Protein 2AYE (pdb70)

Radius of gyration: 30.85 Å; Cα contacts (8 Å, |Δi|>4): 1051; chains: 6; bounding box: 94×59×39 Å

Foldseek 3Di:
DWWKKKKKWAAQVVVVVVVVVCVVPVVVLFDDKDHWDADDDDDGPDPIIMMMTTHPDVVSVVVCVVPDDDPPRMDMDIDTHHPVVD/DQKWKKKKKKFALVLVVVVVVVCVVPPVVLFPDKDRWDADDPVPGDDDTIMMMTTHPDPVSVVVCVVPDDRDPGMDMDIDIDGNVVD/DFKWKKKKKWFAQVLVVVVVVVCVVPPVQLFPDKDHWDAPDDPVGPDDTIMMMTTHPDPVSPVVCVVPDDDDPRMDMDIDIDTPVVD/DQWWKKKKKWFAQVLVVVVVVVCVVPPPVLFPDKARWAADPDPPHVDDTTMMMTTHPDVVSVVVCVVPDDRDPRMDMDIDIDGPVVD/DQWWKKKKKWFAQVLVVVVVVVCVVPPPVLFPDKDHWADPPDDDDDDDTIIMMTTHPDPVSPVVCVVPDDRPPRMDMDIDIDGPVVD/DKWKKKKKWAAQVLVVVVVVVCVVPVVVLFDDKDRKDADDDDPGDDGTIIMMTTHPDPVSVVVCVVPDDDDPRMDMDIDIDDPVVD

Secondary structure (DSSP, 8-state):
-EEEEEEEEE-HHHHHHHHHHHHHH-GGG-S-BBPPB-B-TTT-S--SEEEEEE-SSHHHHHHHHHHPPPPTT-EEEEEEEEGGG-/--EEEEEEEEE-HHHHHHHHHHHHHH-GGG-S-BBPPB-B-TTT-S-SSEEEEEE-SSHHHHHHHHHHSPPPTT-EEEEEEEEGGG-/--EEEEEEEEE-HHHHHHHHHHHHHH-GGG-S-BB--B-B-SSS-S---EEEEEE-SSHHHHHHHHHHPPPPTT-EEEEEEEEGGG-/--EEEEEEEEE-HHHHHHHHHHHHHH-GGG-S-BBPPB-B-SSS-S---EEEEEE-SSHHHHHHHHHH----TT-EEEEEEEEGGG-/--EEEEEEEEE-HHHHHHHHHHHHHH-GGG-S-BBPPB-B-SSSS--SSEEEEEE-SSHHHHHHHHHHPPPPTTEEEEEEEEEGGG-/-EEEEEEEEE-HHHHHHHHHHHHHH-GGG-S-BB--B-B-STT-SS-S-EEEEE-SSHHHHHHHHHHPPPPTTEEEEEEEEEGGG-

Structure (mmCIF, N/CA/C/O backbone):
data_2AYE
#
_entry.id   2AYE
#
_cell.length_a   97.766
_cell.length_b   106.886
_cell.length_c   74.945
_cell.angle_alpha   90.00
_cell.angle_beta   121.68
_cell.angle_gamma   90.00
#
_symmetry.space_group_name_H-M   'C 1 2 1'
#
loop_
_entity.id
_entity.type
_entity.pdbx_description
1 polymer 'Regulatory protein E2'
2 non-polymer 'SULFATE ION'
3 non-polymer GLYCEROL
4 water water
#
loop_
_atom_site.group_PDB
_atom_site.id
_atom_site.type_symbol
_atom_site.label_atom_id
_atom_site.label_alt_id
_atom_site.label_comp_id
_atom_site.label_asym_id
_atom_site.label_entity_id
_atom_site.label_seq_id
_atom_site.pdbx_PDB_ins_code
_atom_site.Cartn_x
_atom_site.Cartn_y
_atom_site.Cartn_z
_atom_site.occupancy
_atom_site.B_iso_or_equiv
_atom_site.auth_seq_id
_atom_site.auth_comp_id
_atom_site.auth_asym_id
_atom_site.auth_atom_id
_atom_site.pdbx_PDB_model_num
ATOM 1 N N . SER A 1 2 ? -15.752 45.258 11.536 0.50 24.64 282 SER A N 1
ATOM 2 C CA . SER A 1 2 ? -15.062 44.010 11.086 0.50 24.03 282 SER A CA 1
ATOM 3 C C . SER A 1 2 ? -15.062 42.982 12.236 0.50 23.37 282 SER A C 1
ATOM 4 O O . SER A 1 2 ? -14.013 42.373 12.622 0.50 21.27 282 SER A O 1
ATOM 7 N N . ALA A 1 3 ? -16.268 42.824 12.787 1.00 22.47 283 ALA A N 1
ATOM 8 C CA . ALA A 1 3 ? -16.555 41.687 13.628 1.00 22.00 283 ALA A CA 1
ATOM 9 C C . ALA A 1 3 ? -17.504 40.773 12.832 1.00 21.34 283 ALA A C 1
ATOM 10 O O . ALA A 1 3 ? -18.361 41.233 12.078 1.00 21.61 283 ALA A O 1
ATOM 12 N N . THR A 1 4 ? -17.298 39.474 12.909 1.00 20.34 284 THR A N 1
ATOM 13 C CA . THR A 1 4 ? -18.193 38.524 12.250 1.00 19.03 284 THR A CA 1
ATOM 14 C C . THR A 1 4 ? -19.281 38.052 13.279 1.00 18.42 284 THR A C 1
ATOM 15 O O . THR A 1 4 ? -18.928 37.658 14.386 1.00 18.17 284 THR A O 1
ATOM 19 N N . PRO A 1 5 ? -20.573 38.070 12.900 1.00 16.95 285 PRO A N 1
ATOM 20 C CA . PRO A 1 5 ? -21.639 37.474 13.734 1.00 17.17 285 PRO A CA 1
ATOM 21 C C . PRO A 1 5 ? -21.525 35.990 13.863 1.00 16.31 285 PRO A C 1
ATOM 22 O O . PRO A 1 5 ? -21.330 35.301 12.868 1.00 16.14 285 PRO A O 1
ATOM 26 N N . ILE A 1 6 ? -21.679 35.482 15.092 1.00 16.46 286 ILE A N 1
ATOM 27 C CA . ILE A 1 6 ? -21.577 34.059 15.317 1.00 15.15 286 ILE A CA 1
ATOM 28 C C . ILE A 1 6 ? -22.694 33.609 16.229 1.00 15.58 286 ILE A C 1
ATOM 29 O O . ILE A 1 6 ? -23.288 34.421 16.935 1.00 13.62 286 ILE A O 1
ATOM 34 N N . VAL A 1 7 ? -23.011 32.315 16.139 1.00 14.67 287 VAL A N 1
ATOM 35 C CA . VAL A 1 7 ? -23.814 31.621 17.113 1.00 13.98 287 VAL A CA 1
ATOM 36 C C . VAL A 1 7 ? -22.970 30.378 17.558 1.00 15.44 287 VAL A C 1
ATOM 37 O O . VAL A 1 7 ? -22.366 29.618 16.719 1.00 14.44 287 VAL A O 1
ATOM 41 N N . GLN A 1 8 ? -22.889 30.234 18.876 1.00 14.65 288 GLN A N 1
ATOM 42 C CA . GLN A 1 8 ? -22.391 29.030 19.517 1.00 16.72 288 GLN A CA 1
ATOM 43 C C . GLN A 1 8 ? -23.485 28.142 19.958 1.00 15.69 288 GLN A C 1
ATOM 44 O O . GLN A 1 8 ? -24.348 28.587 20.693 1.00 16.15 288 GLN A O 1
ATOM 50 N N . PHE A 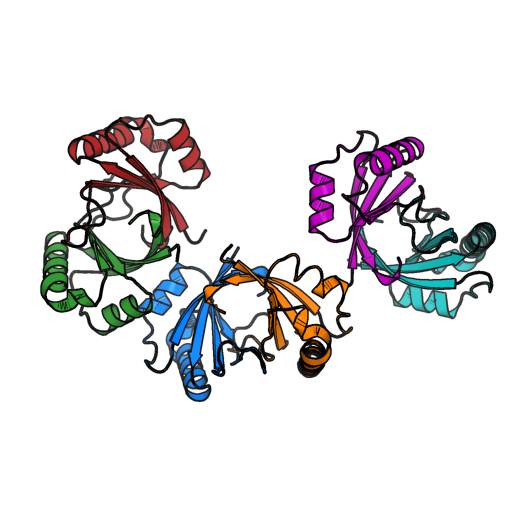1 9 ? -23.385 26.864 19.623 1.00 14.87 289 PHE A N 1
ATOM 51 C CA . PHE A 1 9 ? -24.355 25.883 20.041 1.00 15.14 289 PHE A CA 1
ATOM 52 C C . PHE A 1 9 ? -23.698 24.929 21.014 1.00 16.39 289 PHE A C 1
ATOM 53 O O . PHE A 1 9 ? -22.549 24.500 20.782 1.00 16.87 289 PHE A O 1
ATOM 61 N N . GLN A 1 10 ? -24.381 24.639 22.122 1.00 16.65 290 GLN A N 1
ATOM 62 C CA . GLN A 1 10 ? -23.813 23.735 23.149 1.00 19.68 290 GLN A CA 1
ATOM 63 C C . GLN A 1 10 ? -24.729 22.593 23.536 1.00 19.76 290 GLN A C 1
ATOM 64 O O . GLN A 1 10 ? -25.956 22.759 23.585 1.00 20.95 290 GLN A O 1
ATOM 70 N N . GLY A 1 11 ? -24.134 21.431 23.787 1.00 20.23 291 GLY A N 1
ATOM 71 C CA . GLY A 1 11 ? -24.926 20.256 24.127 1.00 20.31 291 GLY A CA 1
ATOM 72 C C . GLY A 1 11 ? -24.119 19.001 24.078 1.00 21.07 291 GLY A C 1
ATOM 73 O O . GLY A 1 11 ? -22.907 19.041 23.970 1.00 23.01 291 GLY A O 1
ATOM 74 N N . GLU A 1 12 ? -24.795 17.875 24.238 1.00 21.72 292 GLU A N 1
ATOM 75 C CA . GLU A 1 12 ? -24.211 16.565 24.140 1.00 21.92 292 GLU A CA 1
ATOM 76 C C . GLU A 1 12 ? -23.733 16.413 22.678 1.00 20.86 292 GLU A C 1
ATOM 77 O O . GLU A 1 12 ? -24.481 16.759 21.753 1.00 21.97 292 GLU A O 1
ATOM 83 N N . SER A 1 13 ? -22.500 15.952 22.471 1.00 19.74 293 SER A N 1
ATOM 84 C CA . SER A 1 13 ? -21.852 16.001 21.150 1.00 19.87 293 SER A CA 1
ATOM 85 C C . SER A 1 13 ? -22.603 15.358 19.986 1.00 19.82 293 SER A C 1
ATOM 86 O O . SER A 1 13 ? -22.640 15.931 18.879 1.00 20.49 293 SER A O 1
ATOM 89 N N . ASN A 1 14 ? -23.198 14.188 20.235 1.00 19.31 294 ASN A N 1
ATOM 90 C CA . ASN A 1 14 ? -23.984 13.452 19.227 1.00 19.15 294 ASN A CA 1
ATOM 91 C C . ASN A 1 14 ? -25.177 14.241 18.773 1.00 19.06 294 ASN A C 1
ATOM 92 O O . ASN A 1 14 ? -25.384 14.350 17.595 1.00 18.59 294 ASN A O 1
ATOM 97 N N . CYS A 1 15 ? -25.981 14.753 19.709 1.00 19.76 295 CYS A N 1
ATOM 98 C CA . CYS A 1 15 ? -27.052 15.703 19.356 1.00 21.68 295 CYS A CA 1
ATOM 99 C C . CYS A 1 15 ? -26.540 16.934 18.651 1.00 21.11 295 CYS A C 1
ATOM 100 O O . CYS A 1 15 ? -27.159 17.353 17.716 1.00 20.99 295 CYS A O 1
ATOM 103 N N . LEU A 1 16 ? -25.392 17.483 19.087 1.00 21.03 296 LEU A N 1
ATOM 104 C CA . LEU A 1 16 ? -24.789 18.588 18.394 1.00 20.21 296 LEU A CA 1
ATOM 105 C C . LEU A 1 16 ? -24.320 18.263 16.980 1.00 19.11 296 LEU A C 1
ATOM 106 O O . LEU A 1 16 ? -24.555 19.036 16.040 1.00 19.27 296 LEU A O 1
ATOM 111 N N . LYS A 1 17 ? -23.643 17.132 16.809 1.00 18.14 297 LYS A N 1
ATOM 112 C CA . LYS A 1 17 ? -23.296 16.694 15.441 1.00 17.17 297 LYS A CA 1
ATOM 113 C C . LYS A 1 17 ? -24.511 16.355 14.602 1.00 15.84 297 LYS A C 1
ATOM 114 O O . LYS A 1 17 ? -24.484 16.515 13.395 1.00 16.23 297 LYS A O 1
ATOM 120 N N . CYS A 1 18 ? -25.572 15.847 15.216 1.00 15.70 298 CYS A N 1
ATOM 121 C CA . CYS A 1 18 ? -26.823 15.604 14.459 1.00 15.64 298 CYS A CA 1
ATOM 122 C C . CYS A 1 18 ? -27.444 16.922 13.974 1.00 15.97 298 CYS A C 1
ATOM 123 O O . CYS A 1 18 ? -27.908 17.015 12.849 1.00 15.63 298 CYS A O 1
ATOM 126 N N . PHE A 1 19 ? -27.469 17.939 14.867 1.00 16.66 299 PHE A N 1
ATOM 127 C CA . PHE A 1 19 ? -27.902 19.279 14.548 1.00 17.63 299 PHE A CA 1
ATOM 128 C C . PHE A 1 19 ? -27.008 19.912 13.446 1.00 18.98 299 PHE A C 1
ATOM 129 O O . PHE A 1 19 ? -27.543 20.486 12.491 1.00 19.61 299 PHE A O 1
ATOM 137 N N . ARG A 1 20 ? -25.675 19.808 13.558 1.00 20.81 300 ARG A N 1
ATOM 138 C CA . ARG A 1 20 ? -24.747 20.222 12.462 1.00 23.14 300 ARG A CA 1
ATOM 139 C C . ARG A 1 20 ? -25.116 19.587 11.110 1.00 23.92 300 ARG A C 1
ATOM 140 O O . ARG A 1 20 ? -25.224 20.274 10.059 1.00 24.48 300 ARG A O 1
ATOM 148 N N . TYR A 1 21 ? -25.315 18.266 11.132 1.00 23.59 301 TYR A N 1
ATOM 149 C CA . TYR A 1 21 ? -25.733 17.550 9.962 1.00 22.87 301 TYR A CA 1
ATOM 150 C C . TYR A 1 21 ? -26.995 18.154 9.308 1.00 22.33 301 TYR A C 1
ATOM 151 O O . TYR A 1 21 ? -27.040 18.311 8.104 1.00 22.22 301 TYR A O 1
ATOM 160 N N . ARG A 1 22 ? -28.035 18.389 10.099 1.00 21.95 302 ARG A N 1
ATOM 161 C CA . ARG A 1 22 ? -29.317 18.976 9.670 1.00 21.69 302 ARG A CA 1
ATOM 162 C C . ARG A 1 22 ? -29.169 20.357 9.019 1.00 21.80 302 ARG A C 1
ATOM 163 O O . ARG A 1 22 ? -29.875 20.699 8.095 1.00 22.84 302 ARG A O 1
ATOM 171 N N . LEU A 1 23 ? -28.303 21.178 9.580 1.00 22.08 303 LEU A N 1
ATOM 172 C CA . LEU A 1 23 ? -27.982 22.491 9.058 1.00 21.88 303 LEU A CA 1
ATOM 173 C C . LEU A 1 23 ? -27.321 22.421 7.681 1.00 22.93 303 LEU A C 1
ATOM 174 O O . LEU A 1 23 ? -27.673 23.183 6.773 1.00 23.13 303 LEU A O 1
ATOM 179 N N . ASN A 1 24 ? -26.388 21.480 7.525 1.00 23.46 304 ASN A N 1
ATOM 180 C CA . ASN A 1 24 ? -25.709 21.245 6.262 1.00 24.24 304 ASN A CA 1
ATOM 181 C C . ASN A 1 24 ? -26.608 20.640 5.195 1.00 24.83 304 ASN A C 1
ATOM 182 O O . ASN A 1 24 ? -26.317 20.753 3.985 1.00 25.90 304 ASN A O 1
ATOM 187 N N . ASP A 1 25 A -27.704 20.022 5.630 1.00 23.58 304 ASP A N 1
ATOM 188 C CA . ASP A 1 25 A -28.599 19.332 4.704 1.00 23.54 304 ASP A CA 1
ATOM 189 C C . ASP A 1 25 A -29.784 20.228 4.342 1.00 23.41 304 ASP A C 1
ATOM 190 O O . ASP A 1 25 A -30.313 20.156 3.257 1.00 23.46 304 ASP A O 1
ATOM 195 N N . LYS A 1 26 ? -30.255 21.053 5.262 1.00 23.26 305 LYS A N 1
ATOM 196 C CA . LYS A 1 26 ? -31.456 21.793 4.929 1.00 24.52 305 LYS A CA 1
ATOM 197 C C . LYS A 1 26 ? -31.270 23.318 4.905 1.00 23.48 305 LYS A C 1
ATOM 198 O O . LYS A 1 26 ? -32.024 24.011 4.254 1.00 23.63 305 LYS A O 1
ATOM 204 N N . HIS A 1 27 ? -30.276 23.827 5.641 1.00 22.43 306 HIS A N 1
ATOM 205 C CA . HIS A 1 27 ? -30.233 25.272 5.992 1.00 21.31 306 HIS A CA 1
ATOM 206 C C . HIS A 1 27 ? -28.879 25.843 5.617 1.00 19.51 306 HIS A C 1
ATOM 207 O O . HIS A 1 27 ? -28.406 26.765 6.254 1.00 20.12 306 HIS A O 1
ATOM 214 N N . ARG A 1 28 ? -28.240 25.250 4.623 1.00 18.22 307 ARG A N 1
ATOM 215 C CA . ARG A 1 28 ? -26.873 25.598 4.290 1.00 17.90 307 ARG A CA 1
ATOM 216 C C . ARG A 1 28 ? -26.633 27.013 3.762 1.00 17.33 307 ARG A C 1
ATOM 217 O O . ARG A 1 28 ? -25.536 27.601 3.988 1.00 16.69 307 ARG A O 1
ATOM 225 N N . HIS A 1 29 ? -27.632 27.503 3.009 1.00 15.19 308 HIS A N 1
ATOM 226 C CA . HIS A 1 29 ? -27.676 28.865 2.540 1.00 13.50 308 HIS A CA 1
ATOM 227 C C . HIS A 1 29 ? -27.825 29.877 3.672 1.00 13.08 308 HIS A C 1
ATOM 228 O O . HIS A 1 29 ? -27.577 31.033 3.450 1.00 13.19 308 HIS A O 1
ATOM 235 N N . LEU A 1 30 ? -28.183 29.430 4.886 1.00 13.03 309 LEU A N 1
ATOM 236 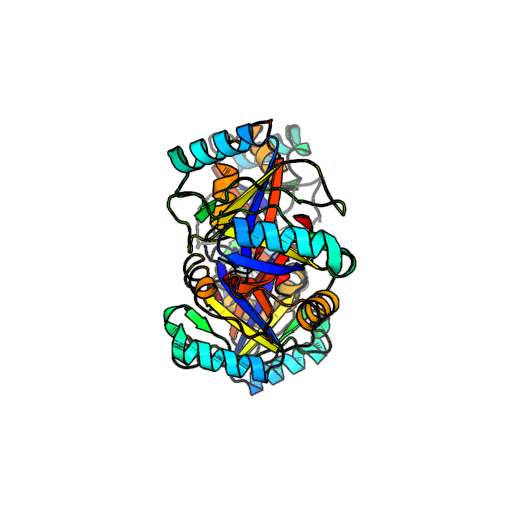C CA . LEU A 1 30 ? -28.494 30.310 6.027 1.00 13.92 309 LEU A CA 1
ATOM 237 C C . LEU A 1 30 ? -27.286 30.552 7.021 1.00 13.27 309 LEU A C 1
ATOM 238 O O . LEU A 1 30 ? -27.411 31.268 8.002 1.00 12.67 309 LEU A O 1
ATOM 243 N N . PHE A 1 31 ? -26.127 29.997 6.721 1.00 13.19 310 PHE A N 1
ATOM 244 C CA . PHE A 1 31 ? -24.903 30.301 7.498 1.00 15.29 310 PHE A CA 1
ATOM 245 C C . PHE A 1 31 ? -23.678 30.319 6.536 1.00 16.22 310 PHE A C 1
ATOM 246 O O . PHE A 1 31 ? -23.775 29.945 5.335 1.00 13.93 310 PHE A O 1
ATOM 254 N N . ASP A 1 32 ? -22.543 30.783 7.065 1.00 16.81 311 ASP A N 1
ATOM 255 C CA . ASP A 1 32 ? -21.290 30.718 6.321 1.00 17.17 311 ASP A CA 1
ATOM 256 C C . ASP A 1 32 ? -20.484 29.454 6.805 1.00 17.79 311 ASP A C 1
ATOM 257 O O . ASP A 1 32 ? -20.624 28.383 6.210 1.00 18.91 311 ASP A O 1
ATOM 262 N N . LEU A 1 33 ? -19.703 29.532 7.888 1.00 16.86 312 LEU A N 1
ATOM 263 C CA . LEU A 1 33 ? -18.837 28.381 8.304 1.00 15.67 312 LEU A CA 1
ATOM 264 C C . LEU A 1 33 ? -19.452 27.693 9.506 1.00 15.34 312 LEU A C 1
ATOM 265 O O . LEU A 1 33 ? -20.187 28.319 10.237 1.00 15.16 312 LEU A O 1
ATOM 270 N N . ILE A 1 34 ? -19.153 26.400 9.708 1.00 14.58 313 ILE A N 1
ATOM 271 C CA . ILE A 1 34 ? -19.567 25.705 10.864 1.00 13.37 313 ILE A CA 1
ATOM 272 C C . ILE A 1 34 ? -18.376 24.819 11.311 1.00 15.40 313 ILE A C 1
ATOM 273 O O . ILE A 1 34 ? -17.682 24.205 10.472 1.00 12.70 313 ILE A O 1
ATOM 278 N N . SER A 1 35 ? -18.140 24.780 12.631 1.00 14.42 314 SER A N 1
ATOM 279 C CA . SER A 1 35 ? -16.950 24.131 13.136 1.00 14.96 314 SER A CA 1
ATOM 280 C C . SER A 1 35 ? -17.192 22.653 13.423 1.00 15.68 314 SER A C 1
ATOM 281 O O . SER A 1 35 ? -18.340 22.234 13.547 1.00 15.45 314 SER A O 1
ATOM 284 N N . SER A 1 36 ? -16.094 21.871 13.536 1.00 16.67 315 SER A N 1
ATOM 285 C CA . SER A 1 36 ? -16.080 20.624 14.283 1.00 16.81 315 SER A CA 1
ATOM 286 C C . SER A 1 36 ? -16.568 20.894 15.730 1.00 16.49 315 SER A C 1
ATOM 287 O O . SER A 1 36 ? -16.628 22.045 16.156 1.00 17.02 315 SER A O 1
ATOM 290 N N . THR A 1 37 ? -16.897 19.851 16.476 1.00 16.11 316 THR A N 1
ATOM 291 C CA . THR A 1 37 ? -17.220 19.992 17.900 1.00 17.05 316 THR A CA 1
ATOM 292 C C . THR A 1 37 ? -15.948 20.187 18.724 1.00 16.99 316 THR A C 1
ATOM 293 O O . THR A 1 37 ? -14.889 19.660 18.430 1.00 16.41 316 THR A O 1
ATOM 297 N N . TRP A 1 38 ? -16.082 20.979 19.780 1.00 17.03 317 TRP A N 1
ATOM 298 C CA . TRP A 1 38 ? -14.973 21.407 20.582 1.00 16.20 317 TRP A CA 1
ATOM 299 C C . TRP A 1 38 ? -15.493 21.659 21.996 1.00 16.59 317 TRP A C 1
ATOM 300 O O . TRP A 1 38 ? -16.706 21.646 22.230 1.00 16.95 317 TRP A O 1
ATOM 311 N N . HIS A 1 39 ? -14.581 21.865 22.938 1.00 16.69 318 HIS A N 1
ATOM 312 C CA . HIS A 1 39 ? -14.920 22.148 24.332 1.00 17.58 318 HIS A CA 1
ATOM 313 C C . HIS A 1 39 ? -13.755 22.959 24.942 1.00 19.50 318 HIS A C 1
ATOM 314 O O . HIS A 1 39 ? -12.662 22.995 24.395 1.00 20.62 318 HIS A O 1
ATOM 321 N N . TRP A 1 40 ? -14.021 23.645 26.034 1.00 21.22 319 TRP A N 1
ATOM 322 C CA . TRP A 1 40 ? -13.021 24.294 26.855 1.00 22.80 319 TRP A CA 1
ATOM 323 C C . TRP A 1 40 ? -12.400 23.233 27.745 1.00 24.79 319 TRP A C 1
ATOM 324 O O . TRP A 1 40 ? -13.122 22.443 28.361 1.00 25.58 319 TRP A O 1
ATOM 335 N N . ALA A 1 41 ? -11.066 23.200 27.756 0.50 25.66 320 ALA A N 1
ATOM 336 C CA . ALA A 1 41 ? -10.287 22.117 28.346 0.50 27.36 320 ALA A CA 1
ATOM 337 C C . ALA A 1 41 ? -10.438 21.956 29.820 0.50 28.64 320 ALA A C 1
ATOM 338 O O . ALA A 1 41 ? -10.656 22.920 30.554 0.50 28.53 320 ALA A O 1
ATOM 340 N N . SER A 1 42 ? -10.351 20.693 30.218 0.50 30.34 321 SER A N 1
ATOM 341 C CA . SER A 1 42 ? -9.644 20.297 31.418 0.50 32.07 321 SER A CA 1
ATOM 342 C C . SER A 1 42 ? -10.150 20.807 32.779 0.50 33.07 321 SER A C 1
ATOM 343 O O . SER A 1 42 ? -11.300 20.555 33.153 0.50 33.24 321 SER A O 1
ATOM 346 N N . PRO A 1 43 ? -9.279 21.493 33.548 1.00 34.30 322 PRO A N 1
ATOM 347 C CA . PRO A 1 43 ? -9.697 21.685 34.951 1.00 34.02 322 PRO A CA 1
ATOM 348 C C . PRO A 1 43 ? -10.500 22.977 35.134 0.50 33.81 322 PRO A C 1
ATOM 349 O O . PRO A 1 43 ? -11.137 23.161 36.174 0.50 33.96 322 PRO A O 1
ATOM 353 N N . LYS A 1 44 ? -10.510 23.821 34.100 0.50 33.34 323 LYS A N 1
ATOM 354 C CA . LYS A 1 44 ? -10.992 25.196 34.200 0.50 33.12 323 LYS A CA 1
ATOM 355 C C . LYS A 1 44 ? -12.329 25.457 33.516 0.50 33.32 323 LYS A C 1
ATOM 356 O O . LYS A 1 44 ? -12.980 26.479 33.772 0.50 33.53 323 LYS A O 1
ATOM 362 N N . ALA A 1 45 ? -12.723 24.555 32.627 0.50 33.37 324 ALA A N 1
ATOM 363 C CA . ALA A 1 45 ? -13.945 24.754 31.835 0.50 33.53 324 ALA A CA 1
ATOM 364 C C . ALA A 1 45 ? -15.060 25.404 32.641 0.50 33.66 324 ALA A C 1
ATOM 365 O O . ALA A 1 45 ? -15.248 25.069 33.801 0.50 33.27 324 ALA A O 1
ATOM 367 N N . PRO A 1 46 ? -15.802 26.346 32.025 1.00 34.07 325 PRO A N 1
ATOM 368 C CA . PRO A 1 46 ? -17.060 26.727 32.622 1.00 33.76 325 PRO A CA 1
ATOM 369 C C . PRO A 1 46 ? -18.123 25.631 32.389 0.50 33.81 325 PRO A C 1
ATOM 370 O O . PRO A 1 46 ? -19.106 25.577 33.121 0.50 33.65 325 PRO A O 1
ATOM 374 N N . HIS A 1 47 ? -17.931 24.796 31.357 0.30 33.36 326 HIS A N 1
ATOM 375 C CA . HIS A 1 47 ? -18.769 23.602 31.113 0.50 32.75 326 HIS A CA 1
ATOM 376 C C . HIS A 1 47 ? -18.032 22.431 30.463 0.50 32.10 326 HIS A C 1
ATOM 377 O O . HIS A 1 47 ? -17.004 22.621 29.794 0.50 31.84 326 HIS A O 1
ATOM 384 N N . LYS A 1 48 ? -18.567 21.227 30.677 0.30 30.93 327 LYS A N 1
ATOM 385 C CA . LYS A 1 48 ? -18.018 19.996 30.091 0.30 29.91 327 LYS A CA 1
ATOM 386 C C . LYS A 1 48 ? -18.890 19.473 28.934 0.30 28.89 327 LYS A C 1
ATOM 387 O O . LYS A 1 48 ? -18.941 18.274 28.651 0.30 28.92 327 LYS A O 1
ATOM 393 N N . HIS A 1 49 ? -19.575 20.392 28.270 0.50 27.84 328 HIS A N 1
ATOM 394 C CA . HIS A 1 49 ? -20.383 20.064 27.083 0.50 26.51 328 HIS A CA 1
ATOM 395 C C . HIS A 1 49 ? -19.690 20.483 25.784 0.50 24.40 328 HIS A C 1
ATOM 396 O O . HIS A 1 49 ? -18.987 21.493 25.746 0.50 23.04 328 HIS A O 1
ATOM 403 N N . ALA A 1 50 ? -19.899 19.684 24.735 1.00 23.34 329 ALA A N 1
ATOM 404 C CA . ALA A 1 50 ? -19.405 19.970 23.358 1.00 20.23 329 ALA A CA 1
ATOM 405 C C . ALA A 1 50 ? -19.978 21.291 22.787 1.00 19.21 329 ALA A C 1
ATOM 406 O O . ALA A 1 50 ? -21.040 21.759 23.177 1.00 18.08 329 ALA A O 1
ATOM 408 N N . ILE A 1 51 ? -19.231 21.927 21.893 1.00 19.44 330 ILE A N 1
ATOM 409 C CA . ILE A 1 51 ? -19.609 23.238 21.352 1.00 17.80 330 ILE A CA 1
ATOM 410 C C . ILE A 1 51 ? -19.385 23.172 19.852 1.00 16.96 330 ILE A C 1
ATOM 411 O O . ILE A 1 51 ? -18.400 22.541 19.415 1.00 17.23 330 ILE A O 1
ATOM 416 N N . VAL A 1 52 ? -20.318 23.775 19.100 1.00 16.76 331 VAL A N 1
ATOM 417 C CA . VAL A 1 52 ? -20.216 24.063 17.661 1.00 17.91 331 VAL A CA 1
ATOM 418 C C . VAL A 1 52 ? -20.366 25.582 17.436 1.00 18.58 331 VAL A C 1
ATOM 419 O O . VAL A 1 52 ? -21.272 26.214 17.954 1.00 19.61 331 VAL A O 1
ATOM 423 N N . THR A 1 53 ? -19.412 26.159 16.718 1.00 19.16 332 THR A N 1
ATOM 424 C CA . THR A 1 53 ? -19.457 27.534 16.254 1.00 18.36 332 THR A CA 1
ATOM 425 C C . THR A 1 53 ? -19.972 27.625 14.810 1.00 17.52 332 THR A C 1
ATOM 426 O O . THR A 1 53 ? -19.430 26.995 13.908 1.00 16.95 332 THR A O 1
ATOM 430 N N . VAL A 1 54 ? -20.988 28.467 14.627 1.00 16.69 333 VAL A N 1
ATOM 431 C CA . VAL A 1 54 ? -21.569 28.827 13.336 1.00 15.40 333 VAL A CA 1
ATOM 432 C C . VAL A 1 54 ? -21.311 30.354 13.107 1.00 15.64 333 VAL A C 1
ATOM 433 O O . VAL A 1 54 ? -21.549 31.141 14.030 1.00 16.29 333 VAL A O 1
ATOM 437 N N . THR A 1 55 ? -20.801 30.732 11.923 1.00 13.58 334 THR A N 1
ATOM 438 C CA . THR A 1 55 ? -20.518 32.096 11.558 1.00 12.74 334 THR A CA 1
ATOM 439 C C . THR A 1 55 ? -21.474 32.503 10.383 1.00 13.27 334 THR A C 1
ATOM 440 O O . THR A 1 55 ? -22.112 31.639 9.759 1.00 12.22 334 THR A O 1
ATOM 444 N N . TYR A 1 56 ? -21.643 33.811 10.181 1.00 13.30 335 TYR A N 1
ATOM 445 C CA . TYR A 1 56 ? -22.602 34.348 9.174 1.00 14.59 335 TYR A CA 1
ATOM 446 C C . TYR A 1 56 ? -21.906 35.435 8.331 1.00 14.68 335 TYR A C 1
ATOM 447 O O . TYR A 1 56 ? -21.007 36.086 8.804 1.00 14.88 335 TYR A O 1
ATOM 456 N N . HIS A 1 57 ? -22.337 35.638 7.106 1.00 15.47 336 HIS A N 1
ATOM 457 C CA . HIS A 1 57 ? -21.885 36.776 6.323 1.00 15.74 336 HIS A CA 1
ATOM 458 C C . HIS A 1 57 ? -22.449 38.155 6.739 1.00 16.77 336 HIS A C 1
ATOM 459 O O . HIS A 1 57 ? -21.958 39.188 6.234 1.00 14.91 336 HIS A O 1
ATOM 466 N N . SER A 1 58 ? -23.514 38.171 7.576 1.00 16.05 337 SER A N 1
ATOM 467 C CA . SER A 1 58 ? -24.118 39.421 7.986 1.00 16.01 337 SER A CA 1
ATOM 468 C C . SER A 1 58 ? -25.075 39.184 9.116 1.00 16.23 337 SER A C 1
ATOM 469 O O . SER A 1 58 ? -25.384 38.045 9.414 1.00 17.12 337 SER A O 1
ATOM 472 N N . GLU A 1 59 ? -25.579 40.274 9.702 1.00 15.13 338 GLU A N 1
ATOM 473 C CA . GLU A 1 59 ? -26.541 40.170 10.742 1.00 15.01 3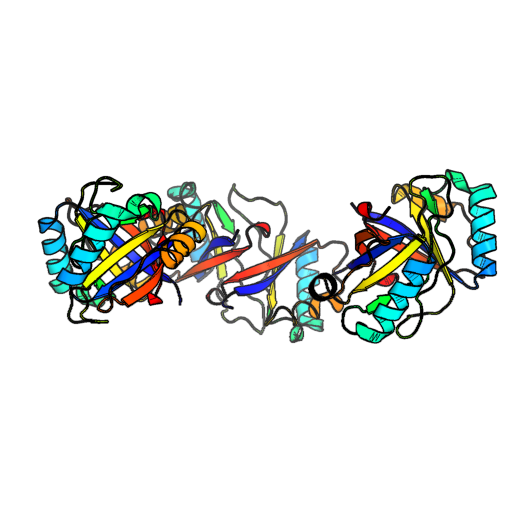38 GLU A CA 1
ATOM 474 C C . GLU A 1 59 ? -27.852 39.736 10.166 1.00 14.77 338 GLU A C 1
ATOM 475 O O . GLU A 1 59 ? -28.562 38.960 10.814 1.00 16.94 338 GLU A O 1
ATOM 481 N N . GLU A 1 60 ? -28.204 40.232 8.978 1.00 13.32 339 GLU A N 1
ATOM 482 C CA . GLU A 1 60 ? -29.415 39.757 8.282 1.00 12.01 339 GLU A CA 1
ATOM 483 C C . GLU A 1 60 ? -29.493 38.253 8.095 1.00 10.96 339 GLU A C 1
ATOM 484 O O . GLU A 1 60 ? -30.526 37.636 8.365 1.00 13.07 339 GLU A O 1
ATOM 490 N N . GLN A 1 61 ? -28.419 37.641 7.643 1.00 11.26 340 GLN A N 1
ATOM 491 C CA . GLN A 1 61 ? -28.365 36.165 7.555 1.00 11.56 340 GLN A CA 1
ATOM 492 C C . GLN A 1 61 ? -28.546 35.477 8.941 1.00 11.48 340 GLN A C 1
ATOM 493 O O . GLN A 1 61 ? -29.222 34.454 9.075 1.00 12.11 340 GLN A O 1
ATOM 499 N N . ARG A 1 62 ? -27.864 36.000 9.947 1.00 11.96 341 ARG A N 1
ATOM 500 C CA . ARG A 1 62 ? -27.950 35.457 11.290 1.00 12.37 341 ARG A CA 1
ATOM 501 C C . ARG A 1 62 ? -29.383 35.465 11.792 1.00 13.78 341 ARG A C 1
ATOM 502 O O . ARG A 1 62 ? -29.877 34.453 12.288 1.00 14.97 341 ARG A O 1
ATOM 510 N N . GLN A 1 63 ? -30.070 36.602 11.607 1.00 13.93 342 GLN A N 1
ATOM 511 C CA . GLN A 1 63 ? -31.441 36.709 12.023 1.00 14.00 342 GLN A CA 1
ATOM 512 C C . GLN A 1 63 ? -32.389 35.822 11.244 1.00 14.77 342 GLN A C 1
ATOM 513 O O . GLN A 1 63 ? -33.350 35.283 11.830 1.00 16.92 342 GLN A O 1
ATOM 519 N N . GLN A 1 64 ? -32.169 35.701 9.940 1.00 13.84 343 GLN A N 1
ATOM 520 C CA . GLN A 1 64 ? -32.955 34.766 9.145 1.00 15.36 343 GLN A CA 1
ATOM 521 C C . GLN A 1 64 ? -32.724 33.255 9.509 1.00 15.01 343 GLN A C 1
ATOM 522 O O . GLN A 1 64 ? -33.671 32.455 9.569 1.00 15.50 343 GLN A O 1
ATOM 528 N N . PHE A 1 65 ? -31.478 32.860 9.761 1.00 14.84 344 PHE A N 1
ATOM 529 C CA . PHE A 1 65 ? -31.214 31.569 10.404 1.00 14.76 344 PHE A CA 1
ATOM 530 C C . PHE A 1 65 ? -32.044 31.361 11.711 1.00 14.25 344 PHE A C 1
ATOM 531 O O . PHE A 1 65 ? -32.695 30.344 11.870 1.00 14.91 344 PHE A O 1
ATOM 539 N N . LEU A 1 66 ? -32.105 32.366 1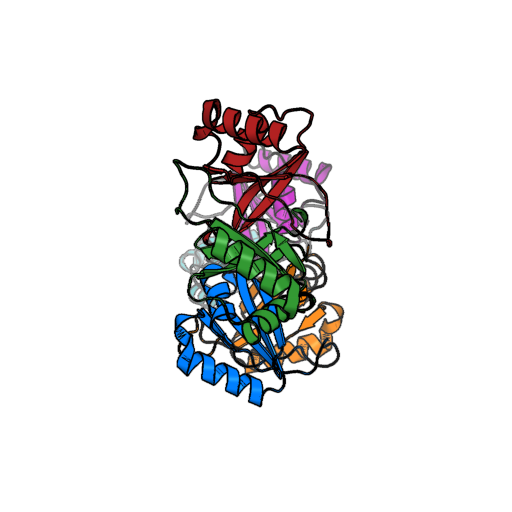2.582 1.00 13.64 345 LEU A N 1
ATOM 540 C CA . LEU A 1 66 ? -32.776 32.266 13.890 1.00 14.04 345 LEU A CA 1
ATOM 541 C C . LEU A 1 66 ? -34.288 32.229 13.736 1.00 14.56 345 LEU A C 1
ATOM 542 O O . LEU A 1 66 ? -34.991 31.660 14.546 1.00 14.41 345 LEU A O 1
ATOM 547 N N . ASN A 1 67 ? -34.778 32.875 12.700 1.00 14.78 346 ASN A N 1
ATOM 548 C CA . ASN A 1 67 ? -36.179 32.859 12.392 1.00 15.86 346 ASN A CA 1
ATOM 549 C C . ASN A 1 67 ? -36.544 31.495 11.827 1.00 16.89 346 ASN A C 1
ATOM 550 O O . ASN A 1 67 ? -37.463 30.879 12.277 1.00 16.97 346 ASN A O 1
ATOM 555 N N . VAL A 1 68 ? -35.817 31.026 10.813 1.00 18.50 347 VAL A N 1
ATOM 556 C CA . VAL A 1 68 ? -36.218 29.816 10.082 1.00 19.36 347 VAL A CA 1
ATOM 557 C C . VAL A 1 68 ? -35.883 28.485 10.839 1.00 19.12 347 VAL A C 1
ATOM 558 O O . VAL A 1 68 ? -36.692 27.568 10.861 1.00 19.35 347 VAL A O 1
ATOM 562 N N . VAL A 1 69 ? -34.744 28.393 11.514 1.00 18.86 348 VAL A N 1
ATOM 563 C CA . VAL A 1 69 ? -34.324 27.120 12.054 1.00 18.87 348 VAL A CA 1
ATOM 564 C C . VAL A 1 69 ? -34.976 26.804 13.423 1.00 20.77 348 VAL A C 1
ATOM 565 O O . VAL A 1 69 ? -34.952 27.644 14.320 1.00 18.94 348 VAL A O 1
ATOM 569 N N . LYS A 1 70 ? -35.508 25.580 13.603 1.00 22.34 349 LYS A N 1
ATOM 570 C CA . LYS A 1 70 ? -35.901 25.113 14.947 1.00 23.61 349 LYS A CA 1
ATOM 571 C C . LYS A 1 70 ? -34.647 24.617 15.611 1.00 23.74 349 LYS A C 1
ATOM 572 O O . LYS A 1 70 ? -34.022 23.657 15.106 1.00 25.10 349 LYS A O 1
ATOM 578 N N . ILE A 1 71 ? -34.293 25.237 16.730 1.00 23.01 350 ILE A N 1
ATOM 579 C CA . ILE A 1 71 ? -33.191 24.786 17.581 1.00 23.72 350 ILE A CA 1
ATOM 580 C C . ILE A 1 71 ? -33.740 23.751 18.598 1.00 24.42 350 ILE A C 1
ATOM 581 O O . ILE A 1 71 ? -34.679 24.054 19.333 1.00 21.80 350 ILE A O 1
ATOM 586 N N . PRO A 1 72 ? -33.168 22.514 18.604 1.00 25.75 351 PRO A N 1
ATOM 587 C CA . PRO A 1 72 ? -33.553 21.438 19.534 1.00 26.32 351 PRO A CA 1
ATOM 588 C C . PRO A 1 72 ? -33.501 21.920 20.963 1.00 26.65 351 PRO A C 1
ATOM 589 O O . PRO A 1 72 ? -32.527 22.579 21.350 1.00 26.74 351 PRO A O 1
ATOM 593 N N . PRO A 1 73 ? -34.554 21.631 21.740 1.00 26.80 352 PRO A N 1
ATOM 594 C CA . PRO A 1 73 ? -34.579 22.037 23.140 1.00 27.46 352 PRO A CA 1
ATOM 595 C C . PRO A 1 73 ? -33.455 21.416 23.984 1.00 27.58 352 PRO A C 1
ATOM 596 O O . PRO A 1 73 ? -33.151 21.935 25.038 1.00 28.20 352 PRO A O 1
ATOM 600 N N . THR A 1 74 ? -32.825 20.345 23.508 1.00 27.68 353 THR A N 1
ATOM 601 C CA . THR A 1 74 ? -31.587 19.846 24.114 1.00 29.21 353 THR A CA 1
ATOM 602 C C . THR A 1 74 ? -30.345 20.691 23.783 1.00 28.40 353 THR A C 1
ATOM 603 O O . THR A 1 74 ? -29.258 20.452 24.305 1.00 28.36 353 THR A O 1
ATOM 607 N N . ILE A 1 75 ? -30.474 21.636 22.865 1.00 27.66 354 ILE A N 1
ATOM 608 C CA . ILE A 1 75 ? -29.297 22.408 22.445 1.00 25.06 354 ILE A CA 1
ATOM 609 C C . ILE A 1 75 ? -29.515 23.832 22.890 1.00 24.26 354 ILE A C 1
ATOM 610 O O . ILE A 1 75 ? -30.588 24.383 22.723 1.00 24.00 354 ILE A O 1
ATOM 615 N N . ARG A 1 76 ? -28.505 24.395 23.502 1.00 23.66 355 ARG A N 1
ATOM 616 C CA . ARG A 1 76 ? -28.534 25.775 23.870 1.00 24.55 355 ARG A CA 1
ATOM 617 C C . ARG A 1 76 ? -27.670 26.617 22.955 1.00 24.65 355 ARG A C 1
ATOM 618 O O . ARG A 1 76 ? -26.682 26.120 22.376 1.00 25.16 355 ARG A O 1
ATOM 626 N N . HIS A 1 77 ? -28.000 27.893 22.853 1.00 23.67 356 HIS A N 1
ATOM 627 C CA . HIS A 1 77 ? -27.301 28.740 21.903 1.00 24.86 356 HIS A CA 1
ATOM 628 C C . HIS A 1 77 ? -26.998 30.134 22.434 1.00 24.84 356 HIS A C 1
ATOM 629 O O . HIS A 1 77 ? -27.725 30.624 23.289 1.00 25.22 356 HIS A O 1
ATOM 636 N N . LYS A 1 78 ? -25.888 30.727 21.986 1.00 24.17 357 LYS A N 1
ATOM 637 C CA . LYS A 1 78 ? -25.504 32.074 22.401 1.00 24.83 357 LYS A CA 1
ATOM 638 C C . LYS A 1 78 ? -25.000 32.864 21.217 1.00 22.84 357 LYS A C 1
ATOM 639 O O . LYS A 1 78 ? -24.215 32.364 20.427 1.00 22.78 357 LYS A O 1
ATOM 645 N N . LEU A 1 79 ? -25.451 34.106 21.090 1.00 21.25 358 LEU A N 1
ATOM 646 C CA . LEU A 1 79 ? -24.992 34.953 20.006 1.00 19.74 358 LEU A CA 1
ATOM 647 C C . LEU A 1 79 ? -23.756 35.749 20.432 1.00 18.32 358 LEU A C 1
ATOM 648 O O . LEU A 1 79 ? -23.666 36.219 21.542 1.00 17.04 358 LEU A O 1
ATOM 653 N N . GLY A 1 80 ? -22.804 35.899 19.531 1.00 17.55 359 GLY A N 1
ATOM 654 C CA . GLY A 1 80 ? -21.762 36.896 19.737 1.00 16.25 359 GLY A CA 1
ATOM 655 C C . GLY A 1 80 ? -21.087 37.261 18.438 1.00 15.22 359 GLY A C 1
ATOM 656 O O . GLY A 1 80 ? -21.692 37.150 17.393 1.00 14.01 359 GLY A O 1
ATOM 657 N N . PHE A 1 81 ? -19.825 37.685 18.529 1.00 15.95 360 PHE A N 1
ATOM 658 C CA . PHE A 1 81 ? -18.956 38.112 17.402 1.00 16.91 360 PHE A CA 1
ATOM 659 C C . PHE A 1 81 ? -17.550 37.575 17.655 1.00 16.55 360 PHE A C 1
ATOM 660 O O . PHE A 1 81 ? -17.155 37.342 18.798 1.00 15.43 360 PHE A O 1
ATOM 668 N N . MET A 1 82 ? -16.799 37.362 16.592 1.00 15.96 361 MET A N 1
ATOM 669 C CA . MET A 1 82 ? -15.378 37.138 16.727 1.00 17.76 361 MET A CA 1
ATOM 670 C C . MET A 1 82 ? -14.733 38.064 15.675 1.00 17.79 361 MET A C 1
ATOM 671 O O . MET A 1 82 ? -15.446 38.504 14.746 1.00 18.64 361 MET A O 1
ATOM 676 N N . SER A 1 83 ? -13.447 38.400 15.819 1.00 16.20 362 SER A N 1
ATOM 677 C CA . SER A 1 83 ? -12.801 39.236 14.834 1.00 15.60 362 SER A CA 1
ATOM 678 C C . SER A 1 83 ? -12.838 38.523 13.504 1.00 16.97 362 SER A C 1
ATOM 679 O O . SER A 1 83 ? -12.560 37.311 13.423 1.00 15.09 362 SER A O 1
ATOM 682 N N . MET A 1 84 ? -13.127 39.298 12.456 1.00 18.72 363 MET A N 1
ATOM 683 C CA . MET A 1 84 ? -13.264 38.750 11.127 1.00 22.57 363 MET A CA 1
ATOM 684 C C . MET A 1 84 ? -11.927 38.153 10.606 1.00 21.07 363 MET A C 1
ATOM 685 O O . MET A 1 84 ? -11.884 37.095 9.996 1.00 20.99 363 MET A O 1
ATOM 690 N N . HIS A 1 85 ? -10.829 38.807 10.893 1.00 21.87 364 HIS A N 1
ATOM 691 C CA . HIS A 1 85 ? -9.531 38.306 10.458 1.00 23.22 364 HIS A CA 1
ATOM 692 C C . HIS A 1 85 ? -9.055 36.981 11.088 1.00 24.18 364 HIS A C 1
ATOM 693 O O . HIS A 1 85 ? -8.062 36.414 10.623 1.00 24.81 364 HIS A O 1
ATOM 700 N N . LEU A 1 86 ? -9.747 36.478 12.122 1.00 24.74 365 LEU A N 1
ATOM 701 C CA . LEU A 1 86 ? -9.502 35.125 12.648 1.00 24.90 365 LEU A CA 1
ATOM 702 C C . LEU A 1 86 ? -9.952 34.065 11.670 1.00 26.46 365 LEU A C 1
ATOM 703 O O . LEU A 1 86 ? -9.538 32.903 11.753 1.00 25.70 365 LEU A O 1
ATOM 708 N N . LEU A 1 87 ? -10.839 34.439 10.752 1.00 29.32 366 LEU A N 1
ATOM 709 C CA . LEU A 1 87 ? -11.382 33.448 9.824 1.00 32.15 366 LEU A CA 1
ATOM 710 C C . LEU A 1 87 ? -10.415 33.120 8.666 1.00 34.27 366 LEU A C 1
ATOM 711 O O . LEU A 1 87 ? -9.647 33.980 8.169 1.00 34.93 366 LEU A O 1
ATOM 717 N N . SER B 1 1 ? -13.942 45.369 26.654 1.00 47.95 281 SER B N 1
ATOM 718 C CA . SER B 1 1 ? -15.248 45.767 27.307 1.00 47.48 281 SER B CA 1
ATOM 719 C C . SER B 1 1 ? -16.198 44.577 27.561 1.00 46.53 281 SER B C 1
ATOM 720 O O . SER B 1 1 ? -16.334 44.078 28.689 1.00 47.61 281 SER B O 1
ATOM 723 N N . SER B 1 2 ? -16.894 44.149 26.526 1.00 44.58 282 SER B N 1
ATOM 724 C CA . SER B 1 2 ? -17.595 42.864 26.584 1.00 41.74 282 SER B CA 1
ATOM 725 C C . SER B 1 2 ? -16.897 41.995 25.547 0.50 38.71 282 SER B C 1
ATOM 726 O O . SER B 1 2 ? -17.465 41.010 25.050 0.50 37.94 282 SER B O 1
ATOM 729 N N . ALA B 1 3 ? -15.653 42.389 25.234 1.00 35.26 283 ALA B N 1
ATOM 730 C CA . ALA B 1 3 ? -14.828 41.659 24.272 1.00 31.97 283 ALA B CA 1
ATOM 731 C C . ALA B 1 3 ? -13.637 41.027 24.967 1.00 29.60 283 ALA B C 1
ATOM 732 O O . ALA B 1 3 ? -12.829 41.707 25.604 1.00 29.48 283 ALA B O 1
ATOM 734 N N . THR B 1 4 ? -13.571 39.708 24.863 1.00 26.40 284 THR B N 1
ATOM 735 C CA . THR B 1 4 ? -12.497 38.914 25.425 1.00 23.06 284 THR B CA 1
ATOM 736 C C . THR B 1 4 ? -11.344 38.868 24.437 1.00 21.98 284 THR B C 1
ATOM 737 O O . THR B 1 4 ? -11.531 38.511 23.292 1.00 21.17 284 THR B O 1
ATOM 741 N N . PRO B 1 5 ? -10.137 39.228 24.886 1.00 20.83 285 PRO B N 1
ATOM 742 C CA . PRO B 1 5 ? -8.907 39.077 24.095 1.00 19.87 285 PRO B CA 1
ATOM 743 C C . PRO B 1 5 ? -8.522 37.606 23.905 1.00 19.19 285 PRO B C 1
ATOM 744 O O . PRO B 1 5 ? -8.610 36.810 24.873 1.00 19.45 285 PRO B O 1
ATOM 748 N N . ILE B 1 6 ? -8.123 37.237 22.679 1.00 16.65 286 ILE B N 1
ATOM 749 C CA . ILE B 1 6 ? -7.822 35.881 22.385 1.00 16.46 286 ILE B CA 1
ATOM 750 C C . ILE B 1 6 ? -6.591 35.754 21.501 1.00 17.61 286 ILE B C 1
ATOM 751 O O . ILE B 1 6 ? -6.126 36.702 20.891 1.00 17.01 286 ILE B O 1
ATOM 756 N N . VAL B 1 7 ? -6.079 34.541 21.464 1.00 18.03 287 VAL B N 1
ATOM 757 C CA . VAL B 1 7 ? -5.072 34.141 20.532 1.00 17.81 287 VAL B CA 1
ATOM 758 C C . VAL B 1 7 ? -5.571 32.793 20.015 1.00 18.55 287 VAL B C 1
ATOM 759 O O . VAL B 1 7 ? -5.928 31.892 20.772 1.00 17.97 287 VAL B O 1
ATOM 763 N N . GLN B 1 8 ? -5.566 32.701 18.697 1.00 18.91 288 GLN B N 1
ATOM 764 C CA . GLN B 1 8 ? -5.970 31.543 17.961 1.00 19.88 288 GLN B CA 1
ATOM 765 C C . GLN B 1 8 ? -4.689 30.943 17.376 1.00 19.71 288 GLN B C 1
ATOM 766 O O . GLN B 1 8 ? -3.993 31.598 16.620 1.00 20.25 288 GLN B O 1
ATOM 772 N N . PHE B 1 9 ? -4.388 29.691 17.711 1.00 19.48 289 PHE B N 1
ATOM 773 C CA . PHE B 1 9 ? -3.186 29.025 17.201 1.00 18.84 289 PHE B CA 1
ATOM 774 C C . PHE B 1 9 ? -3.581 28.051 16.095 1.00 19.11 289 PHE B C 1
ATOM 775 O O . PHE B 1 9 ? -4.619 27.423 16.202 1.00 19.59 289 PHE B O 1
ATOM 783 N N . GLN B 1 10 ? -2.722 27.873 15.089 1.00 18.21 290 GLN B N 1
ATOM 784 C CA . GLN B 1 10 ? -2.990 27.003 13.978 1.00 19.46 290 GLN B CA 1
ATOM 785 C C . GLN B 1 10 ? -1.806 26.146 13.601 1.00 18.51 290 GLN B C 1
ATOM 786 O O . GLN B 1 10 ? -0.670 26.567 13.716 1.00 18.98 290 GLN B O 1
ATOM 792 N N . GLY B 1 11 ? -2.085 24.947 13.114 1.00 18.73 291 GLY B N 1
ATOM 793 C CA . GLY B 1 11 ? -1.040 24.043 12.617 1.00 18.76 291 GLY B CA 1
ATOM 794 C C . GLY B 1 11 ? -1.544 22.625 12.521 1.00 19.52 291 GLY B C 1
ATOM 795 O O . GLY B 1 11 ? -2.723 22.353 12.770 1.00 20.81 291 GLY B O 1
ATOM 796 N N . GLU B 1 12 ? -0.653 21.705 12.162 1.00 20.59 292 GLU B N 1
ATOM 797 C CA . GLU B 1 12 ? -0.914 20.247 12.203 1.00 20.08 292 GLU B CA 1
ATOM 798 C C . GLU B 1 12 ? -1.499 19.885 13.580 1.00 19.68 292 GLU B C 1
ATOM 799 O O . GLU B 1 12 ? -1.065 20.416 14.617 1.00 19.52 292 GLU B O 1
ATOM 805 N N . SER B 1 13 ? -2.547 19.081 13.625 1.00 18.97 293 SER B N 1
ATOM 806 C CA . SER B 1 13 ? -3.248 18.926 14.915 1.00 18.83 293 SER B CA 1
ATOM 807 C C . SER B 1 13 ? -2.488 18.215 16.057 1.00 18.52 293 SER B C 1
ATOM 808 O O . SER B 1 13 ? -2.747 18.506 17.236 1.00 20.39 293 SER B O 1
ATOM 811 N N . ASN B 1 14 ? -1.557 17.312 15.732 1.00 17.38 294 ASN B N 1
ATOM 812 C CA . ASN B 1 14 ? -0.675 16.716 16.758 1.00 16.64 294 ASN B CA 1
ATOM 813 C C . ASN B 1 14 ? 0.278 17.729 17.389 1.00 15.68 294 ASN B C 1
ATOM 814 O O . ASN B 1 14 ? 0.485 17.713 18.594 1.00 14.77 294 ASN B O 1
ATOM 819 N N . CYS B 1 15 ? 0.884 18.573 16.568 1.00 16.36 295 CYS B N 1
ATOM 820 C CA . CYS B 1 15 ? 1.619 19.742 17.079 1.00 18.47 295 CYS B CA 1
ATOM 821 C C . CYS B 1 15 ? 0.778 20.589 18.056 1.00 18.86 295 CYS B C 1
ATOM 822 O O . CYS B 1 15 ? 1.275 20.971 19.113 1.00 19.17 295 CYS B O 1
ATOM 825 N N . LEU B 1 16 ? -0.480 20.840 17.700 1.00 17.79 296 LEU B N 1
ATOM 826 C CA . LEU B 1 16 ? -1.346 21.711 18.473 1.00 19.26 296 LEU B CA 1
ATOM 827 C C . LEU B 1 16 ? -1.730 21.117 19.780 1.00 19.43 296 LEU B C 1
ATOM 828 O O . LEU B 1 16 ? -1.729 21.804 20.783 1.00 19.35 296 LEU B O 1
ATOM 833 N N . LYS B 1 17 ? -2.037 19.814 19.777 1.00 19.66 297 LYS B N 1
ATOM 834 C CA . LYS B 1 17 ? -2.316 19.118 21.037 1.00 18.98 297 LYS B CA 1
ATOM 835 C C . LYS B 1 17 ? -1.063 19.003 21.896 1.00 19.20 297 LYS B C 1
ATOM 836 O O . LYS B 1 17 ? -1.118 19.126 23.105 1.00 20.30 297 LYS B O 1
ATOM 842 N N . CYS B 1 18 ? 0.079 18.767 21.282 1.00 19.40 298 CYS B N 1
ATOM 843 C CA . CYS B 1 18 ? 1.333 18.735 22.046 1.00 19.84 298 CYS B CA 1
ATOM 844 C C . CYS B 1 18 ? 1.548 20.099 22.740 1.00 19.30 298 CYS B C 1
ATOM 845 O O . CYS B 1 18 ? 1.924 20.166 23.871 1.00 19.33 298 CYS B O 1
ATOM 848 N N . PHE B 1 19 ? 1.330 21.181 22.013 1.00 20.97 299 PHE B N 1
ATOM 849 C CA . PHE B 1 19 ? 1.503 22.550 22.514 1.00 21.99 299 PHE B CA 1
ATOM 850 C C . PHE B 1 19 ? 0.476 22.874 23.610 1.00 21.82 299 PHE B C 1
ATOM 851 O O . PHE B 1 19 ? 0.797 23.410 24.653 1.00 20.53 299 PHE B O 1
ATOM 859 N N . ARG B 1 20 ? -0.766 22.513 23.339 1.00 23.14 300 ARG B N 1
ATOM 860 C CA . ARG B 1 20 ? -1.826 22.589 24.317 1.00 24.81 300 ARG B CA 1
ATOM 861 C C . ARG B 1 20 ? -1.540 21.882 25.653 1.00 25.51 300 ARG B C 1
ATOM 862 O O . ARG B 1 20 ? -1.851 22.444 26.700 1.00 25.57 300 ARG B O 1
ATOM 870 N N . TYR B 1 21 ? -0.935 20.676 25.628 1.00 24.64 301 TYR B N 1
ATOM 871 C CA . TYR B 1 21 ? -0.590 19.995 26.836 1.00 24.41 301 TYR B CA 1
ATOM 872 C C . TYR B 1 21 ? 0.520 20.751 27.535 1.00 24.69 301 TYR B C 1
ATOM 873 O O . TYR B 1 21 ? 0.557 20.766 28.759 1.00 24.96 301 TYR B O 1
ATOM 882 N N . ARG B 1 22 ? 1.452 21.328 26.772 1.00 23.28 302 ARG B N 1
ATOM 883 C CA . ARG B 1 22 ? 2.487 22.168 27.368 1.00 22.53 302 ARG B CA 1
ATOM 884 C C . ARG B 1 22 ? 1.874 23.427 28.068 1.00 22.05 302 ARG B C 1
ATOM 885 O O . ARG B 1 22 ? 2.200 23.704 29.214 1.00 21.71 302 ARG B O 1
ATOM 893 N N . LEU B 1 23 ? 0.984 24.150 27.393 1.00 21.44 303 LEU B N 1
ATOM 894 C CA . LEU B 1 23 ? 0.286 25.317 28.007 1.00 22.02 303 LEU B CA 1
ATOM 895 C C . LEU B 1 23 ? -0.395 24.984 29.316 1.00 22.70 303 LEU B C 1
ATOM 896 O O . LEU B 1 23 ? -0.207 25.680 30.301 1.00 21.00 303 LEU B O 1
ATOM 901 N N . ASN B 1 24 ? -1.159 23.893 29.330 1.00 24.51 304 ASN B N 1
ATOM 902 C CA . ASN B 1 24 ? -1.823 23.435 30.542 1.00 27.02 304 ASN B CA 1
ATOM 903 C C . ASN B 1 24 ? -0.917 22.986 31.633 1.00 27.30 304 ASN B C 1
ATOM 904 O O . ASN B 1 24 ? -1.246 23.113 32.819 1.00 28.60 304 ASN B O 1
ATOM 909 N N . ASP B 1 25 A 0.228 22.460 31.246 1.00 27.68 304 ASP B N 1
ATOM 910 C CA . ASP B 1 25 A 1.163 21.929 32.191 1.00 28.31 304 ASP B CA 1
ATOM 911 C C . ASP B 1 25 A 2.055 23.019 32.786 1.00 27.94 304 ASP B C 1
ATOM 912 O O . ASP B 1 25 A 2.301 23.014 33.994 1.00 28.41 304 ASP B O 1
ATOM 917 N N . LYS B 1 26 ? 2.588 23.922 31.963 1.00 25.93 305 LYS B N 1
ATOM 918 C CA . LYS B 1 26 ? 3.569 24.891 32.483 1.00 23.90 305 LYS B CA 1
ATOM 919 C C . LYS B 1 26 ? 3.018 26.347 32.563 1.00 23.36 305 LYS B C 1
ATOM 920 O O . LYS B 1 26 ? 3.557 27.154 33.324 1.00 22.35 305 LYS B O 1
ATOM 926 N N . HIS B 1 27 ? 2.008 26.683 31.755 1.00 21.49 306 HIS B N 1
ATOM 927 C CA . HIS B 1 27 ? 1.633 28.100 31.578 1.00 21.99 306 HIS B CA 1
ATOM 928 C C . HIS B 1 27 ? 0.199 28.445 31.953 1.00 21.33 306 HIS B C 1
ATOM 929 O O . HIS B 1 27 ? -0.325 29.446 31.535 1.00 21.84 306 HIS B O 1
ATOM 936 N N . ARG B 1 28 ? -0.383 27.641 32.809 1.00 21.14 307 ARG B N 1
ATOM 937 C CA . ARG B 1 28 ? -1.832 27.719 33.114 1.00 23.21 307 ARG B CA 1
ATOM 938 C C . ARG B 1 28 ? -2.307 29.081 33.726 1.00 21.84 307 ARG B C 1
ATOM 939 O O . ARG B 1 28 ? -3.435 29.545 33.497 1.00 22.16 307 ARG B O 1
ATOM 947 N N . HIS B 1 29 ? -1.438 29.634 34.554 1.00 19.71 308 HIS B N 1
ATOM 948 C CA . HIS B 1 29 ? -1.630 30.863 35.255 1.00 18.69 308 HIS B CA 1
ATOM 949 C C . HIS B 1 29 ? -1.448 32.064 34.309 1.00 18.00 308 HIS B C 1
ATOM 950 O O . HIS B 1 29 ? -1.629 33.190 34.735 1.00 19.03 308 HIS B O 1
ATOM 957 N N . LEU B 1 30 ? -1.062 31.825 33.054 1.00 16.75 309 LEU B N 1
ATOM 958 C CA . LEU B 1 30 ? -0.832 32.894 32.062 1.00 17.10 309 LEU B CA 1
ATOM 959 C C . LEU B 1 30 ? -1.986 33.137 31.100 1.00 17.24 309 LEU B C 1
ATOM 960 O O . LEU B 1 30 ? -1.902 33.990 30.217 1.00 18.47 309 LEU B O 1
ATOM 965 N N . PHE B 1 31 ? -3.051 32.365 31.227 1.00 17.12 310 PHE B N 1
ATOM 966 C CA . PHE B 1 31 ? -4.237 32.520 30.352 1.00 17.31 310 PHE B CA 1
ATOM 967 C C . PHE B 1 31 ? -5.466 32.155 31.186 1.00 16.79 310 PHE B C 1
ATOM 968 O O . PHE B 1 31 ? -5.327 31.693 32.323 1.00 16.79 310 PHE B O 1
ATOM 976 N N . ASP B 1 32 ? -6.640 32.431 30.648 1.00 15.70 311 ASP B N 1
ATOM 977 C CA . ASP B 1 32 ? -7.898 32.004 31.236 1.00 16.80 311 ASP B CA 1
ATOM 978 C C . ASP B 1 32 ? -8.376 30.599 30.769 1.00 16.13 311 ASP B C 1
ATOM 979 O O . ASP B 1 32 ? -8.255 29.611 31.496 1.00 17.53 311 ASP B O 1
ATOM 984 N N . LEU B 1 33 ? -8.916 30.508 29.565 1.00 15.34 312 LEU B N 1
ATOM 985 C CA . LEU B 1 33 ? -9.454 29.254 29.013 1.00 15.52 312 LEU B CA 1
ATOM 986 C C . LEU B 1 33 ? -8.661 28.874 27.786 1.00 15.41 312 LEU B C 1
ATOM 987 O O . LEU B 1 33 ? -8.090 29.708 27.102 1.00 15.23 312 LEU B O 1
ATOM 992 N N . ILE B 1 34 ? -8.687 27.592 27.498 1.00 16.52 313 ILE B N 1
ATOM 993 C CA . ILE B 1 34 ? -8.103 27.019 26.317 1.00 16.84 313 ILE B CA 1
ATOM 994 C C . ILE B 1 34 ? -9.040 25.929 25.750 1.00 17.40 313 ILE B C 1
ATOM 995 O O . ILE B 1 34 ? -9.471 25.040 26.449 1.00 16.88 313 ILE B O 1
ATOM 1000 N N . SER B 1 35 ? -9.320 26.012 24.453 1.00 18.38 314 SER B N 1
ATOM 1001 C CA . SER B 1 35 ? -10.134 25.011 23.773 1.00 17.89 314 SER B CA 1
ATOM 1002 C C . SER B 1 35 ? -9.329 23.729 23.478 1.00 16.86 314 SER B C 1
ATOM 1003 O O . SER B 1 35 ? -8.065 23.699 23.568 1.00 16.21 314 SER B O 1
ATOM 1006 N N . SER B 1 36 ? -10.076 22.656 23.167 1.00 17.14 315 SER B N 1
ATOM 1007 C CA . SER B 1 36 ? -9.558 21.484 22.478 1.00 16.14 315 SER B CA 1
ATOM 1008 C C . SER B 1 36 ? -9.322 21.929 21.016 1.00 17.42 315 SER B C 1
ATOM 1009 O O . SER B 1 36 ? -9.772 23.031 20.633 1.00 16.57 315 SER B O 1
ATOM 1012 N N . THR B 1 37 ? -8.642 21.106 20.206 1.00 17.56 316 THR B N 1
ATOM 1013 C CA . THR B 1 37 ? -8.392 21.425 18.804 1.00 18.36 316 THR B CA 1
ATOM 1014 C C . THR B 1 37 ? -9.688 21.262 18.001 1.00 18.85 316 THR B C 1
ATOM 1015 O O . THR B 1 37 ? -10.451 20.321 18.228 1.00 19.65 316 THR B O 1
ATOM 1019 N N . TRP B 1 38 ? -9.895 22.159 17.024 1.00 17.11 317 TRP B N 1
ATOM 1020 C CA . TRP B 1 38 ? -11.101 22.194 16.255 1.00 15.21 317 TRP B CA 1
ATOM 1021 C C . TRP B 1 38 ? -10.706 22.735 14.899 1.00 15.11 317 TRP B C 1
ATOM 1022 O O . TRP B 1 38 ? -9.575 23.149 14.719 1.00 16.38 317 TRP B O 1
ATOM 1033 N N . HIS B 1 39 ? -11.608 22.679 13.931 1.00 13.77 318 HIS B N 1
ATOM 1034 C CA . HIS B 1 39 ? -11.354 23.235 12.615 1.00 13.39 318 HIS B CA 1
ATOM 1035 C C . HIS B 1 39 ? -12.708 23.654 12.040 1.00 14.69 318 HIS B C 1
ATOM 1036 O O . HIS B 1 39 ? -13.736 23.268 12.601 1.00 15.46 318 HIS B O 1
ATOM 1043 N N . TRP B 1 40 ? -12.711 24.429 10.948 1.00 16.48 319 TRP B N 1
ATOM 1044 C CA . TRP B 1 40 ? -13.922 24.708 10.133 1.00 18.69 319 TRP B CA 1
ATOM 1045 C C . TRP B 1 40 ? -14.254 23.546 9.210 1.00 21.49 319 TRP B C 1
ATOM 1046 O O . TRP B 1 40 ? -13.416 23.115 8.425 1.00 22.48 319 TRP B O 1
ATOM 1057 N N . ALA B 1 41 ? -15.464 23.009 9.366 1.00 24.98 320 ALA B N 1
ATOM 1058 C CA . ALA B 1 41 ? -15.855 21.692 8.837 1.00 28.20 320 ALA B CA 1
ATOM 1059 C C . ALA B 1 41 ? -16.577 21.933 7.526 1.00 29.69 320 ALA B C 1
ATOM 1060 O O . ALA B 1 41 ? -16.087 22.721 6.714 1.00 31.56 320 ALA B O 1
ATOM 1062 N N . SER B 1 42 ? -17.716 21.262 7.332 0.30 30.81 321 SER B N 1
ATOM 1063 C CA . SER B 1 42 ? -18.608 21.433 6.167 0.30 31.56 321 SER B CA 1
ATOM 1064 C C . SER B 1 42 ? -17.907 21.612 4.810 0.30 32.20 321 SER B C 1
ATOM 1065 O O . SER B 1 42 ? -17.037 22.468 4.658 0.30 31.88 321 SER B O 1
ATOM 1068 N N . PRO B 1 43 ? -18.277 20.820 3.796 0.70 32.89 322 PRO B N 1
ATOM 1069 C CA . PRO B 1 43 ? -17.755 21.523 2.635 0.70 33.55 322 PRO B CA 1
ATOM 1070 C C . PRO B 1 43 ? -18.118 23.010 2.845 0.70 33.87 322 PRO B C 1
ATOM 1071 O O . PRO B 1 43 ? -19.293 23.395 2.663 0.70 33.50 322 PRO B O 1
ATOM 1075 N N . LYS B 1 44 ? -17.142 23.799 3.320 0.50 34.22 323 LYS B N 1
ATOM 1076 C CA . LYS B 1 44 ? -17.244 25.285 3.400 0.50 34.49 323 LYS B CA 1
ATOM 1077 C C . LYS B 1 44 ? -15.957 26.039 3.790 0.50 35.04 323 LYS B C 1
ATOM 1078 O O . LYS B 1 44 ? -15.629 27.058 3.176 0.50 35.35 323 LYS B O 1
ATOM 1084 N N . ALA B 1 45 ? -15.239 25.530 4.793 0.30 35.62 324 ALA B N 1
ATOM 1085 C CA . ALA B 1 45 ? -14.090 26.222 5.428 0.30 35.91 324 ALA B CA 1
ATOM 1086 C C . ALA B 1 45 ? -13.314 27.261 4.597 0.30 36.31 324 ALA B C 1
ATOM 1087 O O . ALA B 1 45 ? -13.484 27.343 3.378 0.30 36.24 324 ALA B O 1
ATOM 1089 N N . PRO B 1 46 ? -12.473 28.074 5.280 0.50 36.50 325 PRO B N 1
ATOM 1090 C CA . PRO B 1 46 ? -11.368 28.825 4.691 0.50 37.24 325 PRO B CA 1
ATOM 1091 C C . PRO B 1 46 ? -10.043 28.031 4.711 0.50 37.91 325 PRO B C 1
ATOM 1092 O O . PRO B 1 46 ? -9.581 27.574 3.660 0.50 37.93 325 PRO B O 1
ATOM 1096 N N . HIS B 1 47 ? -9.441 27.863 5.889 0.50 38.42 326 HIS B N 1
ATOM 1097 C CA . HIS B 1 47 ? -8.135 27.202 5.960 0.50 38.85 326 HIS B CA 1
ATOM 1098 C C . HIS B 1 47 ? -8.184 25.670 5.790 0.50 39.10 326 HIS B C 1
ATOM 1099 O O . HIS B 1 47 ? -9.218 25.112 5.407 0.50 39.38 326 HIS B O 1
ATOM 1106 N N . LYS B 1 48 ? -7.056 25.007 6.056 0.70 39.11 327 LYS B N 1
ATOM 1107 C CA . LYS B 1 48 ? -6.926 23.550 5.896 0.70 38.63 327 LYS B CA 1
ATOM 1108 C C . LYS B 1 48 ? -6.645 22.842 7.227 0.70 37.92 327 LYS B C 1
ATOM 1109 O O . LYS B 1 48 ? -6.841 21.614 7.346 0.70 38.30 327 LYS B O 1
ATOM 1115 N N . HIS B 1 49 ? -6.204 23.611 8.224 0.70 36.11 328 HIS B N 1
ATOM 1116 C CA . HIS B 1 49 ? -5.629 23.021 9.439 0.70 34.11 328 HIS B CA 1
ATOM 1117 C C . HIS B 1 49 ? -6.450 23.226 10.722 0.70 31.65 328 HIS B C 1
ATOM 1118 O O . HIS B 1 49 ? -7.424 23.980 10.713 0.70 30.75 328 HIS B O 1
ATOM 1125 N N . ALA B 1 50 ? -6.056 22.515 11.789 1.00 28.51 329 ALA B N 1
ATOM 1126 C CA . ALA B 1 50 ? -6.715 22.585 13.096 1.00 25.55 329 ALA B CA 1
ATOM 1127 C C . ALA B 1 50 ? -6.332 23.828 13.879 1.00 23.44 329 ALA B C 1
ATOM 1128 O O . ALA B 1 50 ? -5.364 24.520 13.555 1.00 23.03 329 ALA B O 1
ATOM 1130 N N . ILE B 1 51 ? -7.128 24.126 14.907 1.00 22.02 330 ILE B N 1
ATOM 1131 C CA . ILE B 1 51 ? -7.059 25.388 15.632 1.00 18.69 330 ILE B CA 1
ATOM 1132 C C . ILE B 1 51 ? -7.250 25.149 17.107 1.00 17.40 330 ILE B C 1
ATOM 1133 O O . ILE B 1 51 ? -7.974 24.241 17.492 1.00 16.67 330 ILE B O 1
ATOM 1138 N N . VAL B 1 52 ? -6.562 25.954 17.917 1.00 16.92 331 VAL B N 1
ATOM 1139 C CA . VAL B 1 52 ? -6.744 25.985 19.354 1.00 16.76 331 VAL B CA 1
ATOM 1140 C C . VAL B 1 52 ? -6.947 27.397 19.748 1.00 16.57 331 VAL B C 1
ATOM 1141 O O . VAL B 1 52 ? -6.155 28.253 19.382 1.00 16.85 331 VAL B O 1
ATOM 1145 N N . THR B 1 53 ? -8.048 27.662 20.435 1.00 17.59 332 THR B N 1
ATOM 1146 C CA . THR B 1 53 ? -8.252 29.020 20.952 1.00 18.27 332 THR B CA 1
ATOM 1147 C C . THR B 1 53 ? -7.970 29.245 22.416 1.00 17.69 332 THR B C 1
ATOM 1148 O O . THR B 1 53 ? -8.345 28.424 23.241 1.00 18.14 332 THR B O 1
ATOM 1152 N N . VAL B 1 54 ? -7.173 30.295 22.696 1.00 17.92 333 VAL B N 1
ATOM 1153 C CA . VAL B 1 54 ? -6.781 30.694 24.041 1.00 15.28 333 VAL B CA 1
ATOM 1154 C C . VAL B 1 54 ? -7.393 32.069 24.417 1.00 15.82 333 VAL B C 1
ATOM 1155 O O . VAL B 1 54 ? -7.305 33.046 23.657 1.00 15.49 333 VAL B O 1
ATOM 1159 N N . THR B 1 55 ? -8.086 32.115 25.555 1.00 15.24 334 THR B N 1
ATOM 1160 C CA . THR B 1 55 ? -8.708 33.321 26.049 1.00 15.29 334 THR B CA 1
ATOM 1161 C C . THR B 1 55 ? -7.928 33.890 27.261 1.00 16.05 334 THR B C 1
ATOM 1162 O O . THR B 1 55 ? -7.110 33.178 27.944 1.00 15.58 334 THR B O 1
ATOM 1166 N N . TYR B 1 56 ? -8.125 35.193 27.480 1.00 15.58 335 TYR B N 1
ATOM 1167 C CA . TYR B 1 56 ? -7.332 35.955 28.477 1.00 15.39 335 TYR B CA 1
ATOM 1168 C C . TYR B 1 56 ? -8.236 36.835 29.260 1.00 14.80 335 TYR B C 1
ATOM 1169 O O . TYR B 1 56 ? -9.299 37.192 28.768 1.00 15.53 335 TYR B O 1
ATOM 1178 N N . HIS B 1 57 ? -7.827 37.221 30.455 1.00 16.00 336 HIS B N 1
ATOM 1179 C CA . HIS B 1 57 ? -8.609 38.168 31.303 1.00 17.42 336 HIS B CA 1
ATOM 1180 C C . HIS B 1 57 ? -8.388 39.617 30.825 1.00 18.26 336 HIS B C 1
ATOM 1181 O O . HIS B 1 57 ? -9.150 40.503 31.165 1.00 19.20 336 HIS B O 1
ATOM 1188 N N . SER B 1 58 ? -7.303 39.878 30.095 1.00 17.22 337 SER B N 1
ATOM 1189 C CA . SER B 1 58 ? -7.054 41.241 29.625 1.00 17.86 337 SER B CA 1
ATOM 1190 C C . SER B 1 58 ? -6.019 41.160 28.516 1.00 17.65 337 SER B C 1
ATOM 1191 O O . SER B 1 58 ? -5.381 40.170 28.336 1.00 17.04 337 SER B O 1
ATOM 1194 N N . GLU B 1 59 ? -5.863 42.253 27.818 1.00 18.37 338 GLU B N 1
ATOM 1195 C CA . GLU B 1 59 ? -4.800 42.433 26.866 1.00 18.98 338 GLU B CA 1
ATOM 1196 C C . GLU B 1 59 ? -3.415 42.438 27.450 1.00 17.04 338 GLU B C 1
ATOM 1197 O O . GLU B 1 59 ? -2.477 41.976 26.796 1.00 17.92 338 GLU B O 1
ATOM 1203 N N . GLU B 1 60 ? -3.252 42.996 28.645 1.00 16.82 339 GLU B N 1
ATOM 1204 C CA . GLU B 1 60 ? -1.964 42.890 29.367 1.00 15.80 339 GLU B CA 1
ATOM 1205 C C . GLU B 1 60 ? -1.631 41.456 29.728 1.00 16.14 339 GLU B C 1
ATOM 1206 O O . GLU B 1 60 ? -0.472 41.032 29.620 1.00 17.37 339 GLU B O 1
ATOM 1212 N N . GLN B 1 61 ? -2.631 40.675 30.142 1.00 15.98 340 GLN B N 1
ATOM 1213 C CA . GLN B 1 61 ? -2.368 39.244 30.375 1.00 16.75 340 GLN B CA 1
ATOM 1214 C C . GLN B 1 61 ? -1.906 38.509 29.113 1.00 16.93 340 GLN B C 1
ATOM 1215 O O . GLN B 1 61 ? -1.029 37.689 29.185 1.00 18.33 340 GLN B O 1
ATOM 1221 N N . ARG B 1 62 ? -2.548 38.766 27.994 1.00 16.47 341 ARG B N 1
ATOM 1222 C CA . ARG B 1 62 ? -2.169 38.198 26.696 1.00 17.00 341 ARG B CA 1
ATOM 1223 C C . ARG B 1 62 ? -0.756 38.612 26.258 1.00 17.14 341 ARG B C 1
ATOM 1224 O O . ARG B 1 62 ? 0.008 37.769 25.716 1.00 19.40 341 ARG B O 1
ATOM 1232 N N . GLN B 1 63 ? -0.426 39.881 26.450 1.00 16.65 342 GLN B N 1
ATOM 1233 C CA A GLN B 1 63 ? 0.899 40.465 26.249 0.50 17.98 342 GLN B CA 1
ATOM 1234 C CA B GLN B 1 63 ? 0.925 40.316 26.102 0.50 17.74 342 GLN B CA 1
ATOM 1235 C C . GLN B 1 63 ? 1.989 39.676 26.979 1.00 18.21 342 GLN B C 1
ATOM 1236 O O . GLN B 1 63 ? 3.009 39.273 26.412 1.00 19.32 342 GLN B O 1
ATOM 1247 N N . GLN B 1 64 ? 1.769 39.494 28.292 1.00 17.58 343 GLN B N 1
ATOM 1248 C CA . GLN B 1 64 ? 2.726 38.705 29.078 1.00 17.29 343 GLN B CA 1
ATOM 1249 C C . GLN B 1 64 ? 2.829 37.196 28.619 1.00 18.59 343 GLN B C 1
ATOM 1250 O O . GLN B 1 64 ? 3.929 36.665 28.473 1.00 18.03 343 GLN B O 1
ATOM 1256 N N . PHE B 1 65 ? 1.700 36.512 28.394 1.00 19.12 344 PHE B N 1
ATOM 1257 C CA . PHE B 1 65 ? 1.743 35.161 27.768 1.00 19.11 344 PHE B CA 1
ATOM 1258 C C . PHE B 1 65 ? 2.661 35.140 26.498 1.00 19.56 344 PHE B C 1
ATOM 1259 O O . PHE B 1 65 ? 3.472 34.236 26.323 1.00 20.38 344 PHE B O 1
ATOM 1267 N N . LEU B 1 66 ? 2.536 36.148 25.641 1.00 20.12 345 LEU B N 1
ATOM 1268 C CA . LEU B 1 66 ? 3.254 36.180 24.380 1.00 21.06 345 LEU B CA 1
ATOM 1269 C C . LEU B 1 66 ? 4.740 36.473 24.541 1.00 21.80 345 LEU B C 1
ATOM 1270 O O . LEU B 1 66 ? 5.490 36.080 23.684 1.00 21.38 345 LEU B O 1
ATOM 1275 N N . ASN B 1 67 ? 5.152 37.225 25.576 1.00 22.92 346 ASN B N 1
ATOM 1276 C CA . ASN B 1 67 ? 6.571 37.381 25.851 1.00 23.90 346 ASN B CA 1
ATOM 1277 C C . ASN B 1 67 ? 7.145 36.198 26.572 1.00 23.09 346 ASN B C 1
ATOM 1278 O O . ASN B 1 67 ? 8.354 36.070 26.643 1.00 23.29 346 ASN B O 1
ATOM 1283 N N . VAL B 1 68 ? 6.311 35.389 27.200 1.00 22.85 347 VAL B N 1
ATOM 1284 C CA . VAL B 1 68 ? 6.832 34.262 28.022 1.00 22.59 347 VAL B CA 1
ATOM 1285 C C . VAL B 1 68 ? 6.866 32.948 27.270 1.00 21.86 347 VAL B C 1
ATOM 1286 O O . VAL B 1 68 ? 7.816 32.195 27.392 1.00 21.98 347 VAL B O 1
ATOM 1290 N N . VAL B 1 69 ? 5.795 32.650 26.547 1.00 21.69 348 VAL B N 1
ATOM 1291 C CA . VAL B 1 69 ? 5.650 31.335 25.961 1.00 20.90 348 VAL B CA 1
ATOM 1292 C C . VAL B 1 69 ? 6.437 31.268 24.639 1.00 21.86 348 VAL B C 1
ATOM 1293 O O . VAL B 1 69 ? 6.408 32.209 23.837 1.00 21.03 348 VAL B O 1
ATOM 1297 N N . LYS B 1 70 ? 7.187 30.186 24.445 1.00 21.79 349 LYS B N 1
ATOM 1298 C CA . LYS B 1 70 ? 7.861 29.964 23.171 1.00 23.13 349 LYS B CA 1
ATOM 1299 C C . LYS B 1 70 ? 6.897 29.193 22.249 1.00 23.14 349 LYS B C 1
ATOM 1300 O O . LYS B 1 70 ? 6.480 28.089 22.607 1.00 24.41 349 LYS B O 1
ATOM 1306 N N . ILE B 1 71 ? 6.511 29.783 21.109 1.00 21.96 350 ILE B N 1
ATOM 1307 C CA . ILE B 1 71 ? 5.564 29.146 20.190 1.00 22.44 350 ILE B CA 1
ATOM 1308 C C . ILE B 1 71 ? 6.393 28.204 19.248 1.00 22.70 350 ILE B C 1
ATOM 1309 O O . ILE B 1 71 ? 7.327 28.638 18.631 1.00 21.19 350 ILE B O 1
ATOM 1314 N N . PRO B 1 72 ? 6.099 26.886 19.260 1.00 23.21 351 PRO B N 1
ATOM 1315 C CA . PRO B 1 72 ? 6.777 25.872 18.478 1.00 24.14 351 PRO B CA 1
ATOM 1316 C C . PRO B 1 72 ? 6.834 26.267 17.023 1.00 24.75 351 PRO B C 1
ATOM 1317 O O . PRO B 1 72 ? 5.863 26.902 16.548 1.00 24.43 351 PRO B O 1
ATOM 1321 N N . PRO B 1 73 ? 7.933 25.868 16.307 1.00 24.96 352 PRO B N 1
ATOM 1322 C CA . PRO B 1 73 ? 8.170 26.220 14.888 1.00 25.20 352 PRO B CA 1
ATOM 1323 C C . PRO B 1 73 ? 6.962 25.854 14.000 1.00 26.06 352 PRO B C 1
ATOM 1324 O O . PRO B 1 73 ? 6.724 26.458 12.954 1.00 26.23 352 PRO B O 1
ATOM 1328 N N . THR B 1 74 ? 6.173 24.898 14.467 0.70 26.43 353 THR B N 1
ATOM 1329 C CA . THR B 1 74 ? 5.147 24.271 13.662 0.70 26.99 353 THR B CA 1
ATOM 1330 C C . THR B 1 74 ? 3.809 24.929 13.829 0.70 26.58 353 THR B C 1
ATOM 1331 O O . THR B 1 74 ? 2.824 24.413 13.336 1.00 27.79 353 THR B O 1
ATOM 1335 N N . ILE B 1 75 ? 3.762 26.052 14.539 1.00 26.27 354 ILE B N 1
ATOM 1336 C CA . ILE B 1 75 ? 2.517 26.641 14.928 1.00 24.18 354 ILE B CA 1
ATOM 1337 C C . ILE B 1 75 ? 2.512 28.109 14.547 1.00 24.58 354 ILE B C 1
ATOM 1338 O O . ILE B 1 75 ? 3.476 28.807 14.835 1.00 24.60 354 ILE B O 1
ATOM 1343 N N . ARG B 1 76 ? 1.420 28.558 13.905 1.00 24.05 355 ARG B N 1
ATOM 1344 C CA . ARG B 1 76 ? 1.166 29.966 13.609 1.00 23.97 355 ARG B CA 1
ATOM 1345 C C . ARG B 1 76 ? 0.086 30.552 14.582 1.00 24.06 355 ARG B C 1
ATOM 1346 O O . ARG B 1 76 ? -0.650 29.791 15.227 1.00 24.05 355 ARG B O 1
ATOM 1354 N N . HIS B 1 77 ? 0.045 31.872 14.759 1.00 22.72 356 HIS B N 1
ATOM 1355 C CA . HIS B 1 77 ? -0.944 32.475 15.660 1.00 23.56 356 HIS B CA 1
ATOM 1356 C C . HIS B 1 77 ? -1.485 33.811 15.127 1.00 23.51 356 HIS B C 1
ATOM 1357 O O . HIS B 1 77 ? -0.786 34.528 14.381 1.00 22.49 356 HIS B O 1
ATOM 1364 N N . LYS B 1 78 ? -2.730 34.114 15.510 1.00 23.40 357 LYS B N 1
ATOM 1365 C CA . LYS B 1 78 ? -3.374 35.424 15.291 1.00 23.56 357 LYS B CA 1
ATOM 1366 C C . LYS B 1 78 ? -3.996 35.895 16.607 1.00 22.55 357 LYS B C 1
ATOM 1367 O O . LYS B 1 78 ? -4.515 35.078 17.336 1.00 22.27 357 LYS B O 1
ATOM 1373 N N . LEU B 1 79 ? -3.944 37.197 16.880 1.00 21.50 358 LEU B N 1
ATOM 1374 C CA . LEU B 1 79 ? -4.647 37.855 17.989 1.00 21.99 358 LEU B CA 1
ATOM 1375 C C . LEU B 1 79 ? -5.999 38.395 17.539 1.00 21.07 358 LEU B C 1
ATOM 1376 O O . LEU B 1 79 ? -6.153 38.858 16.390 1.00 20.34 358 LEU B O 1
ATOM 1381 N N . GLY B 1 80 ? -6.964 38.348 18.447 1.00 18.17 359 GLY B N 1
ATOM 1382 C CA . GLY B 1 80 ? -8.313 38.736 18.083 1.00 18.47 359 GLY B CA 1
ATOM 1383 C C . GLY B 1 80 ? -9.114 38.926 19.325 1.00 18.44 359 GLY B C 1
ATOM 1384 O O . GLY B 1 80 ? -8.547 38.922 20.418 1.00 17.57 359 GLY B O 1
ATOM 1385 N N . PHE B 1 81 ? -10.419 39.069 19.142 1.00 19.71 360 PHE B N 1
ATOM 1386 C CA . PHE B 1 81 ? -11.397 39.144 20.205 1.00 21.19 360 PHE B CA 1
ATOM 1387 C C . PHE B 1 81 ? -12.620 38.249 19.881 1.00 22.15 360 PHE B C 1
ATOM 1388 O O . PHE B 1 81 ? -12.908 37.961 18.708 1.00 21.14 360 PHE B O 1
ATOM 1396 N N . MET B 1 82 ? -13.340 37.862 20.931 1.00 21.45 361 MET B N 1
ATOM 1397 C CA . MET B 1 82 ? -14.629 37.258 20.815 1.00 22.97 361 MET B CA 1
ATOM 1398 C C . MET B 1 82 ? -15.507 37.874 21.932 1.00 23.45 361 MET B C 1
ATOM 1399 O O . MET B 1 82 ? -14.965 38.452 22.873 1.00 23.14 361 MET B O 1
ATOM 1404 N N . SER B 1 83 ? -16.829 37.839 21.795 1.00 25.85 362 SER B N 1
ATOM 1405 C CA . SER B 1 83 ? -17.780 38.212 22.886 1.00 28.68 362 SER B CA 1
ATOM 1406 C C . SER B 1 83 ? -17.540 37.502 24.234 1.00 32.32 362 SER B C 1
ATOM 1407 O O . SER B 1 83 ? -17.355 36.259 24.289 1.00 33.12 362 SER B O 1
ATOM 1410 N N . MET B 1 84 ? -17.561 38.269 25.328 1.00 34.70 363 MET B N 1
ATOM 1411 C CA . MET B 1 84 ? -17.343 37.683 26.647 1.00 38.60 363 MET B CA 1
ATOM 1412 C C . MET B 1 84 ? -18.454 36.699 27.044 1.00 38.52 363 MET B C 1
ATOM 1413 O O . MET B 1 84 ? -18.180 35.670 27.663 1.00 39.63 363 MET B O 1
ATOM 1418 N N . HIS B 1 85 ? -19.701 37.003 26.692 0.70 39.81 364 HIS B N 1
ATOM 1419 C CA . HIS B 1 85 ? -20.833 36.141 27.083 0.70 40.88 364 HIS B CA 1
ATOM 1420 C C . HIS B 1 85 ? -20.803 34.746 26.444 0.70 41.72 364 HIS B C 1
ATOM 1421 O O . HIS B 1 85 ? -21.531 33.845 26.886 0.70 41.79 364 HIS B O 1
ATOM 1428 N N . LEU B 1 86 ? -19.960 34.561 25.424 1.00 42.58 365 LEU B N 1
ATOM 1429 C CA . LEU B 1 86 ? -19.798 33.233 24.788 1.00 43.47 365 LEU B CA 1
ATOM 1430 C C . LEU B 1 86 ? -18.925 32.261 25.612 1.00 45.06 365 LEU B C 1
ATOM 1431 O O . LEU B 1 86 ? -18.810 31.058 25.295 1.00 45.53 365 LEU B O 1
ATOM 1436 N N . LEU B 1 87 ? -18.283 32.793 26.645 1.00 46.92 366 LEU B N 1
ATOM 1437 C CA . LEU B 1 87 ? -17.377 32.005 27.464 1.00 48.78 366 LEU B CA 1
ATOM 1438 C C . LEU B 1 87 ? -18.154 31.387 28.618 1.00 49.92 366 LEU B C 1
ATOM 1439 O O . LEU B 1 87 ? -19.012 32.040 29.260 1.00 50.46 366 LEU B O 1
ATOM 1445 N N . SER C 1 1 ? -27.198 42.725 28.775 0.50 35.54 281 SER C N 1
ATOM 1446 C CA . SER C 1 1 ? -26.547 42.936 27.440 0.50 35.60 281 SER C CA 1
ATOM 1447 C C . SER C 1 1 ? -26.983 44.252 26.759 0.50 35.32 281 SER C C 1
ATOM 1448 O O . SER C 1 1 ? -28.054 44.772 27.062 0.50 34.94 281 SER C O 1
ATOM 1451 N N . SER C 1 2 ? -26.171 44.782 25.833 1.00 34.88 282 SER C N 1
ATOM 1452 C CA . SER C 1 2 ? -26.478 46.065 25.222 1.00 33.48 282 SER C CA 1
ATOM 1453 C C . SER C 1 2 ? -27.419 46.028 23.992 1.00 31.74 282 SER C C 1
ATOM 1454 O O . SER C 1 2 ? -27.878 47.073 23.544 1.00 31.93 282 SER C O 1
ATOM 1457 N N . ALA C 1 3 ? -27.662 44.857 23.423 1.00 29.33 283 ALA C N 1
ATOM 1458 C CA . ALA C 1 3 ? -28.592 44.745 22.299 1.00 26.86 283 ALA C CA 1
ATOM 1459 C C . ALA C 1 3 ? -29.761 43.880 22.730 1.00 25.68 283 ALA C C 1
ATOM 1460 O O . ALA C 1 3 ? -29.585 42.753 23.218 1.00 25.00 283 ALA C O 1
ATOM 1462 N N . THR C 1 4 ? -30.953 44.424 22.554 1.00 24.42 284 THR C N 1
ATOM 1463 C CA . THR C 1 4 ? -32.191 43.753 22.897 1.00 23.45 284 THR C CA 1
ATOM 1464 C C . THR C 1 4 ? -32.723 43.029 21.647 1.00 21.43 284 THR C C 1
ATOM 1465 O O . THR C 1 4 ? -32.929 43.646 20.620 1.00 21.54 284 THR C O 1
ATOM 1469 N N . PRO C 1 5 ? -33.001 41.735 21.764 1.00 20.36 285 PRO C N 1
ATOM 1470 C CA . PRO C 1 5 ? -33.643 40.975 20.701 1.00 18.04 285 PRO C CA 1
ATOM 1471 C C . PRO C 1 5 ? -35.029 41.488 20.465 1.00 16.81 285 PRO C C 1
ATOM 1472 O O . PRO C 1 5 ? -35.760 41.655 21.415 1.00 16.48 285 PRO C O 1
ATOM 1476 N N . ILE C 1 6 ? -35.379 41.758 19.210 1.00 15.97 286 ILE C N 1
ATOM 1477 C CA . ILE C 1 6 ? -36.695 42.264 18.858 1.00 17.26 286 ILE C CA 1
ATOM 1478 C C . ILE C 1 6 ? -37.264 41.473 17.661 1.00 17.98 286 ILE C C 1
ATOM 1479 O O . ILE C 1 6 ? -36.525 40.845 16.910 1.00 18.64 286 ILE C O 1
ATOM 1484 N N . VAL C 1 7 ? -38.585 41.485 17.525 1.00 19.17 287 VAL C N 1
ATOM 1485 C CA . VAL C 1 7 ? -39.258 41.096 16.272 1.00 18.71 287 VAL C CA 1
ATOM 1486 C C . VAL C 1 7 ? -40.109 42.298 15.852 1.00 19.15 287 VAL C C 1
ATOM 1487 O O . VAL C 1 7 ? -40.946 42.847 16.641 1.00 17.21 287 VAL C O 1
ATOM 1491 N N . GLN C 1 8 ? -39.903 42.684 14.593 1.00 18.52 288 GLN C N 1
ATOM 1492 C CA . GLN C 1 8 ? -40.706 43.756 13.971 1.00 19.37 288 GLN C CA 1
ATOM 1493 C C . GLN C 1 8 ? -41.817 43.176 13.103 1.00 19.07 288 GLN C C 1
ATOM 1494 O O . GLN C 1 8 ? -41.542 42.457 12.185 1.00 17.68 288 GLN C O 1
ATOM 1500 N N . PHE C 1 9 ? -43.070 43.506 13.413 1.00 19.74 289 PHE C N 1
ATOM 1501 C CA . PHE C 1 9 ? -44.256 43.019 12.663 1.00 20.22 289 PHE C CA 1
ATOM 1502 C C . PHE C 1 9 ? -44.809 44.128 11.746 1.00 21.44 289 PHE C C 1
ATOM 1503 O O . PHE C 1 9 ? -44.940 45.314 12.158 1.00 20.66 289 PHE C O 1
ATOM 1511 N N . GLN C 1 10 ? -45.099 43.739 10.506 1.00 21.57 290 GLN C N 1
ATOM 1512 C CA . GLN C 1 10 ? -45.517 44.660 9.432 1.00 23.40 290 GLN C CA 1
ATOM 1513 C C . GLN C 1 10 ? -46.826 44.204 8.815 1.00 22.76 290 GLN C C 1
ATOM 1514 O O . GLN C 1 10 ? -46.996 43.018 8.486 1.00 22.52 290 GLN C O 1
ATOM 1520 N N . GLY C 1 11 ? -47.749 45.129 8.640 1.00 23.55 291 GLY C N 1
ATOM 1521 C CA . GLY C 1 11 ? -49.011 44.814 7.957 1.00 23.83 291 GLY C CA 1
ATOM 1522 C C . GLY C 1 11 ? -49.993 45.954 8.111 1.00 25.41 291 GLY C C 1
ATOM 1523 O O . GLY C 1 11 ? -49.642 47.071 8.501 1.00 25.72 291 GLY C O 1
ATOM 1524 N N . GLU C 1 12 ? -51.246 45.679 7.802 1.00 26.41 292 GLU C N 1
ATOM 1525 C CA . GLU C 1 12 ? -52.280 46.673 7.951 1.00 27.13 292 GLU C CA 1
ATOM 1526 C C . GLU C 1 12 ? -52.553 47.030 9.454 1.00 26.51 292 GLU C C 1
ATOM 1527 O O . GLU C 1 12 ? -52.543 46.180 10.340 1.00 26.91 292 GLU C O 1
ATOM 1533 N N . SER C 1 13 ? -52.729 48.317 9.715 1.00 25.84 293 SER C N 1
ATOM 1534 C CA . SER C 1 13 ? -52.881 48.882 11.061 1.00 24.86 293 SER C CA 1
ATOM 1535 C C . SER C 1 13 ? -53.798 48.124 12.045 1.00 22.95 293 SER C C 1
ATOM 1536 O O . SER C 1 13 ? -53.399 47.825 13.149 1.00 23.46 293 SER C O 1
ATOM 1539 N N . ASN C 1 14 ? -55.045 47.878 11.666 1.00 21.40 294 ASN C N 1
ATOM 1540 C CA . ASN C 1 14 ? -56.012 47.205 12.539 1.00 20.30 294 ASN C CA 1
ATOM 1541 C C . ASN C 1 14 ? -55.697 45.744 12.801 1.00 19.88 294 ASN C C 1
ATOM 1542 O O . ASN C 1 14 ? -56.031 45.241 13.889 1.00 19.48 294 ASN C O 1
ATOM 1547 N N . CYS C 1 15 ? -55.143 45.060 11.787 1.00 19.37 295 CYS C N 1
ATOM 1548 C CA . CYS C 1 15 ? -54.646 43.676 11.934 1.00 20.28 295 CYS C CA 1
ATOM 1549 C C . CYS C 1 15 ? -53.506 43.584 12.932 1.00 18.85 295 CYS C C 1
ATOM 1550 O O . CYS C 1 15 ? -53.437 42.642 13.652 1.00 18.51 295 CYS C O 1
ATOM 1553 N N . LEU C 1 16 ? -52.653 44.590 12.987 1.00 20.02 296 LEU C N 1
ATOM 1554 C CA . LEU C 1 16 ? -51.563 44.670 14.003 1.00 20.84 296 LEU C CA 1
ATOM 1555 C C . LEU C 1 16 ? -52.018 44.933 15.458 1.00 21.75 296 LEU C C 1
ATOM 1556 O O . LEU C 1 16 ? -51.527 44.314 16.386 1.00 22.66 296 LEU C O 1
ATOM 1561 N N . LYS C 1 17 ? -53.010 45.802 15.623 1.00 21.74 297 LYS C N 1
ATOM 1562 C CA . LYS C 1 17 ? -53.622 46.136 16.892 1.00 22.08 297 LYS C CA 1
ATOM 1563 C C . LYS C 1 17 ? -54.386 44.946 17.465 1.00 21.80 297 LYS C C 1
ATOM 1564 O O . LYS C 1 17 ? -54.350 44.683 18.675 1.00 22.36 297 LYS C O 1
ATOM 1570 N N . CYS C 1 18 ? -55.081 44.244 16.579 1.00 20.23 298 CYS C N 1
ATOM 1571 C CA . CYS C 1 18 ? -55.688 42.949 16.876 1.00 20.17 298 CYS C CA 1
ATOM 1572 C C . CYS C 1 18 ? -54.648 41.863 17.267 1.00 20.36 298 CYS C C 1
ATOM 1573 O O . CYS C 1 18 ? -54.809 41.152 18.248 1.00 19.97 298 CYS C O 1
ATOM 1576 N N . PHE C 1 19 ? -53.588 41.723 16.490 1.00 22.25 299 PHE C N 1
ATOM 1577 C CA . PHE C 1 19 ? -52.476 40.849 16.881 1.00 23.48 299 PHE C CA 1
ATOM 1578 C C . PHE C 1 19 ? -51.914 41.212 18.284 1.00 24.47 299 PHE C C 1
ATOM 1579 O O . PHE C 1 19 ? -51.786 40.361 19.151 1.00 24.32 299 PHE C O 1
ATOM 1587 N N . ARG C 1 20 ? -51.625 42.487 18.501 1.00 25.73 300 ARG C N 1
ATOM 1588 C CA . ARG C 1 20 ? -51.208 43.022 19.806 1.00 27.34 300 ARG C CA 1
ATOM 1589 C C . ARG C 1 20 ? -52.165 42.666 20.940 1.00 26.92 300 ARG C C 1
ATOM 1590 O O . ARG C 1 20 ? -51.753 42.222 22.034 1.00 27.50 300 ARG C O 1
ATOM 1598 N N . TYR C 1 21 ? -53.451 42.901 20.694 1.00 25.35 301 TYR C N 1
ATOM 1599 C CA . TYR C 1 21 ? -54.504 42.444 21.598 1.00 23.97 301 TYR C CA 1
ATOM 1600 C C . TYR C 1 21 ? -54.445 40.944 21.909 1.00 23.06 301 TYR C C 1
ATOM 1601 O O . TYR C 1 21 ? -54.674 40.522 23.064 1.00 21.47 301 TYR C O 1
ATOM 1610 N N . ARG C 1 22 ? -54.211 40.144 20.874 1.00 22.25 302 ARG C N 1
ATOM 1611 C CA . ARG C 1 22 ? -54.169 38.708 21.039 1.00 22.74 302 ARG C CA 1
ATOM 1612 C C . ARG C 1 22 ? -52.929 38.293 21.872 1.00 23.10 302 ARG C C 1
ATOM 1613 O O . ARG C 1 22 ? -53.046 37.500 22.824 1.00 22.95 302 ARG C O 1
ATOM 1621 N N . LEU C 1 23 ? -51.766 38.855 21.531 1.00 22.40 303 LEU C N 1
ATOM 1622 C CA . LEU C 1 23 ? -50.552 38.667 22.319 1.00 22.99 303 LEU C CA 1
ATOM 1623 C C . LEU C 1 23 ? -50.719 39.007 23.809 1.00 23.43 303 LEU C C 1
ATOM 1624 O O . LEU C 1 23 ? -50.367 38.190 24.693 1.00 22.12 303 LEU C O 1
ATOM 1629 N N . ASN C 1 24 ? -51.259 40.196 24.080 1.00 24.20 304 ASN C N 1
ATOM 1630 C CA . ASN C 1 24 ? -51.506 40.630 25.440 1.00 24.93 304 ASN C CA 1
ATOM 1631 C C . ASN C 1 24 ? -52.577 39.792 26.118 1.00 25.73 304 ASN C C 1
ATOM 1632 O O . ASN C 1 24 ? -52.566 39.663 27.347 1.00 27.34 304 ASN C O 1
ATOM 1637 N N . ASP C 1 25 A -53.442 39.143 25.337 1.00 25.12 304 ASP C N 1
ATOM 1638 C CA . ASP C 1 25 A -54.480 38.294 25.919 1.00 24.55 304 ASP C CA 1
ATOM 1639 C C . ASP C 1 25 A -53.965 36.910 26.248 1.00 23.98 304 ASP C C 1
ATOM 1640 O O . ASP C 1 25 A -54.281 36.392 27.303 1.00 22.52 304 ASP C O 1
ATOM 1645 N N . LYS C 1 26 ? -53.226 36.294 25.317 1.00 23.99 305 LYS C N 1
ATOM 1646 C CA . LYS C 1 26 ? -52.847 34.896 25.468 1.00 24.35 305 LYS C CA 1
ATOM 1647 C C . LYS C 1 26 ? -51.366 34.578 25.746 1.00 23.89 305 LYS C C 1
ATOM 1648 O O . LYS C 1 26 ? -51.063 33.549 26.371 1.00 23.03 305 LYS C O 1
ATOM 1654 N N . HIS C 1 27 ? -50.484 35.477 25.315 1.00 21.74 306 HIS C N 1
ATOM 1655 C CA . HIS C 1 27 ? -49.075 35.190 25.210 1.00 21.45 306 HIS C CA 1
ATOM 1656 C C . HIS C 1 27 ? -48.196 36.207 25.970 1.00 20.43 306 HIS C C 1
ATOM 1657 O O . HIS C 1 27 ? -47.068 36.400 25.584 1.00 20.73 306 HIS C O 1
ATOM 1664 N N . ARG C 1 28 ? -48.705 36.897 26.997 1.00 19.20 307 ARG C N 1
ATOM 1665 C CA . ARG C 1 28 ? -47.848 37.889 27.701 1.00 20.36 307 ARG C CA 1
ATOM 1666 C C . ARG C 1 28 ? -46.445 37.346 28.144 1.00 18.72 307 ARG C C 1
ATOM 1667 O O . ARG C 1 28 ? -45.443 38.067 28.063 1.00 19.70 307 ARG C O 1
ATOM 1675 N N . HIS C 1 29 ? -46.393 36.102 28.603 1.00 16.78 308 HIS C N 1
ATOM 1676 C CA . HIS C 1 29 ? -45.172 35.469 29.103 1.00 17.08 308 HIS C CA 1
ATOM 1677 C C . HIS C 1 29 ? -44.075 35.198 27.999 1.00 16.83 308 HIS C C 1
ATOM 1678 O O . HIS C 1 29 ? -42.933 34.882 28.306 1.00 16.26 308 HIS C O 1
ATOM 1685 N N . LEU C 1 30 ? -44.433 35.396 26.737 1.00 15.85 309 LEU C N 1
ATOM 1686 C CA . LEU C 1 30 ? -43.595 35.082 25.643 1.00 16.69 309 LEU C CA 1
ATOM 1687 C C . LEU C 1 30 ? -42.877 36.299 25.129 1.00 16.65 309 LEU C C 1
ATOM 1688 O O . LEU C 1 30 ? -42.087 36.182 24.207 1.00 17.76 309 LEU C O 1
ATOM 1693 N N . PHE C 1 31 ? -43.131 37.479 25.699 1.00 17.76 310 PHE C N 1
ATOM 1694 C CA . PHE C 1 31 ? -42.394 38.698 25.246 1.00 16.30 310 PHE C CA 1
ATOM 1695 C C . PHE C 1 31 ? -42.230 39.643 26.418 1.00 16.65 310 PHE C C 1
ATOM 1696 O O . PHE C 1 31 ? -42.797 39.404 27.487 1.00 16.54 310 PHE C O 1
ATOM 1704 N N . ASP C 1 32 ? -41.481 40.725 26.193 1.00 15.59 311 ASP C N 1
ATOM 1705 C CA . ASP C 1 32 ? -41.294 41.746 27.198 1.00 15.20 311 ASP C CA 1
ATOM 1706 C C . ASP C 1 32 ? -42.230 42.898 26.814 1.00 17.17 311 ASP C C 1
ATOM 1707 O O . ASP C 1 32 ? -43.399 42.948 27.238 1.00 17.75 311 ASP C O 1
ATOM 1712 N N . LEU C 1 33 ? -41.742 43.794 25.954 1.00 18.58 312 LEU C N 1
ATOM 1713 C CA . LEU C 1 33 ? -42.483 45.026 25.569 1.00 18.58 312 LEU C CA 1
ATOM 1714 C C . LEU C 1 33 ? -42.999 44.895 24.172 1.00 17.93 312 LEU C C 1
ATOM 1715 O O . LEU C 1 33 ? -42.562 44.061 23.413 1.00 17.95 312 LEU C O 1
ATOM 1720 N N . ILE C 1 34 ? -44.013 45.702 23.877 1.00 20.43 313 ILE C N 1
ATOM 1721 C CA . ILE C 1 34 ? -44.777 45.725 22.617 1.00 20.02 313 ILE C CA 1
ATOM 1722 C C . ILE C 1 34 ? -45.233 47.180 22.373 1.00 20.37 313 ILE C C 1
ATOM 1723 O O . ILE C 1 34 ? -45.781 47.828 23.259 1.00 18.05 313 ILE C O 1
ATOM 1728 N N . SER C 1 35 ? -44.985 47.672 21.171 1.00 19.69 314 SER C N 1
ATOM 1729 C CA . SER C 1 35 ? -45.217 49.064 20.876 1.00 20.29 314 SER C CA 1
ATOM 1730 C C . SER C 1 35 ? -46.607 49.248 20.321 1.00 19.63 314 SER C C 1
ATOM 1731 O O . SER C 1 35 ? -47.202 48.310 19.894 1.00 19.38 314 SER C O 1
ATOM 1734 N N . SER C 1 36 ? -47.106 50.485 20.323 1.00 20.51 315 SER C N 1
ATOM 1735 C CA . SER C 1 36 ? -48.185 50.899 19.467 1.00 19.61 315 SER C CA 1
ATOM 1736 C C . SER C 1 36 ? -47.781 50.767 17.989 1.00 19.63 315 SER C C 1
ATOM 1737 O O . SER C 1 36 ? -46.635 50.459 17.667 1.00 19.07 315 SER C O 1
ATOM 1740 N N . THR C 1 37 ? -48.731 51.003 17.096 1.00 20.14 316 THR C N 1
ATOM 1741 C CA . THR C 1 37 ? -48.490 50.915 15.661 1.00 22.20 316 THR C CA 1
ATOM 1742 C C . THR C 1 37 ? -47.828 52.188 15.184 1.00 21.84 316 THR C C 1
ATOM 1743 O O . THR C 1 37 ? -48.174 53.277 15.632 1.00 23.48 316 THR C O 1
ATOM 1747 N N . TRP C 1 38 ? -46.854 52.059 14.309 1.00 21.21 317 TRP C N 1
ATOM 1748 C CA . TRP C 1 38 ? -46.086 53.212 13.877 1.00 19.70 317 TRP C CA 1
ATOM 1749 C C . TRP C 1 38 ? -45.745 52.967 12.418 1.00 19.11 317 TRP C C 1
ATOM 1750 O O . TRP C 1 38 ? -46.019 51.895 11.899 1.00 19.19 317 TRP C O 1
ATOM 1761 N N . HIS C 1 39 ? -45.206 53.980 11.751 1.00 18.34 318 HIS C N 1
ATOM 1762 C CA . HIS C 1 39 ? -44.788 53.857 10.388 1.00 18.41 318 HIS C CA 1
ATOM 1763 C C . HIS C 1 39 ? -43.650 54.873 10.137 1.00 19.66 318 HIS C C 1
ATOM 1764 O O . HIS C 1 39 ? -43.413 55.769 10.971 1.00 18.37 318 HIS C O 1
ATOM 1771 N N . TRP C 1 40 ? -42.934 54.718 9.025 1.00 21.15 319 TRP C N 1
ATOM 1772 C CA . TRP C 1 40 ? -42.045 55.771 8.537 1.00 24.04 319 TRP C CA 1
ATOM 1773 C C . TRP C 1 40 ? -42.870 56.808 7.808 1.00 26.56 319 TRP C C 1
ATOM 1774 O O . TRP C 1 40 ? -43.551 56.509 6.843 1.00 27.60 319 TRP C O 1
ATOM 1785 N N . ALA C 1 41 ? -42.832 58.034 8.305 1.00 30.10 320 ALA C N 1
ATOM 1786 C CA . ALA C 1 41 ? -43.680 59.094 7.793 1.00 32.80 320 ALA C CA 1
ATOM 1787 C C . ALA C 1 41 ? -42.996 59.754 6.584 1.00 35.37 320 ALA C C 1
ATOM 1788 O O . ALA C 1 41 ? -42.021 60.496 6.747 1.00 35.92 320 ALA C O 1
ATOM 1790 N N . SER C 1 42 ? -43.546 59.485 5.384 1.00 38.11 321 SER C N 1
ATOM 1791 C CA . SER C 1 42 ? -42.887 59.719 4.077 1.00 39.97 321 SER C CA 1
ATOM 1792 C C . SER C 1 42 ? -42.509 61.209 3.775 1.00 40.79 321 SER C C 1
ATOM 1793 O O . SER C 1 42 ? -42.802 62.099 4.600 1.00 41.97 321 SER C O 1
ATOM 1796 N N . PRO C 1 43 ? -41.881 61.508 2.605 1.00 40.90 322 PRO C N 1
ATOM 1797 C CA . PRO C 1 43 ? -41.659 60.741 1.367 1.00 40.94 322 PRO C CA 1
ATOM 1798 C C . PRO C 1 43 ? -40.348 59.925 1.223 1.00 40.94 322 PRO C C 1
ATOM 1799 O O . PRO C 1 43 ? -40.009 59.528 0.109 1.00 41.48 322 PRO C O 1
ATOM 1803 N N . LYS C 1 44 ? -39.634 59.642 2.314 1.00 40.64 323 LYS C N 1
ATOM 1804 C CA . LYS C 1 44 ? -38.433 58.800 2.210 0.50 39.84 323 LYS C CA 1
ATOM 1805 C C . LYS C 1 44 ? -38.659 57.345 2.666 0.50 39.80 323 LYS C C 1
ATOM 1806 O O . LYS C 1 44 ? -37.805 56.480 2.439 0.50 39.60 323 LYS C O 1
ATOM 1812 N N . ALA C 1 45 ? -39.819 57.088 3.282 0.70 39.53 324 ALA C N 1
ATOM 1813 C CA . ALA C 1 45 ? -40.212 55.759 3.794 0.70 38.94 324 ALA C CA 1
ATOM 1814 C C . ALA C 1 45 ? -39.838 54.596 2.865 0.70 38.49 324 ALA C C 1
ATOM 1815 O O . ALA C 1 45 ? -40.056 54.681 1.650 0.70 38.44 324 ALA C O 1
ATOM 1817 N N . PRO C 1 46 ? -39.263 53.513 3.429 0.70 37.54 325 PRO C N 1
ATOM 1818 C CA . PRO C 1 46 ? -38.912 52.295 2.679 0.70 36.82 325 PRO C CA 1
ATOM 1819 C C . PRO C 1 46 ? -40.130 51.458 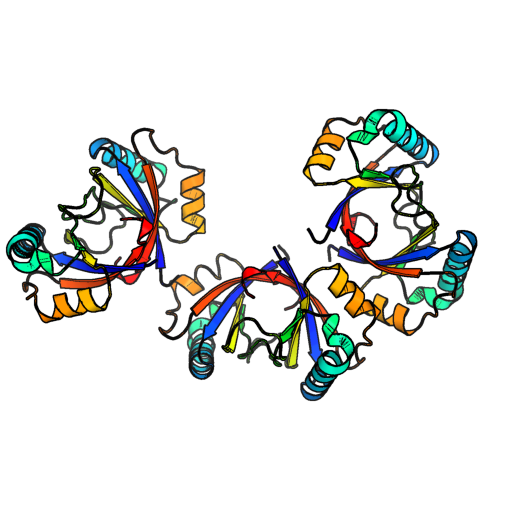2.236 0.70 35.94 325 PRO C C 1
ATOM 1820 O O . PRO C 1 46 ? -40.050 50.732 1.231 0.70 36.10 325 PRO C O 1
ATOM 1824 N N . HIS C 1 47 ? -41.227 51.544 2.994 0.50 34.22 326 HIS C N 1
ATOM 1825 C CA . HIS C 1 47 ? -42.492 50.901 2.629 0.50 32.58 326 HIS C CA 1
ATOM 1826 C C . HIS C 1 47 ? -43.690 51.654 3.212 0.50 31.64 326 HIS C C 1
ATOM 1827 O O . HIS C 1 47 ? -43.539 52.725 3.806 0.50 31.51 326 HIS C O 1
ATOM 1834 N N . LYS C 1 48 ? -44.868 51.044 3.082 0.50 30.38 327 LYS C N 1
ATOM 1835 C CA . LYS C 1 48 ? -46.147 51.724 3.311 0.50 29.17 327 LYS C CA 1
ATOM 1836 C C . LYS C 1 48 ? -46.939 51.183 4.517 0.50 27.19 327 LYS C C 1
ATOM 1837 O O . LYS C 1 48 ? -47.944 51.776 4.925 0.50 27.54 327 LYS C O 1
ATOM 1843 N N . HIS C 1 49 ? -46.501 50.061 5.068 0.50 25.01 328 HIS C N 1
ATOM 1844 C CA . HIS C 1 49 ? -47.244 49.380 6.135 0.50 22.77 328 HIS C CA 1
ATOM 1845 C C . HIS C 1 49 ? -47.159 50.060 7.502 0.50 21.38 328 HIS C C 1
ATOM 1846 O O . HIS C 1 49 ? -46.214 50.818 7.794 0.50 19.72 328 HIS C O 1
ATOM 1853 N N . ALA C 1 50 ? -48.137 49.742 8.357 1.00 19.99 329 ALA C N 1
ATOM 1854 C CA . ALA C 1 50 ? -47.934 49.902 9.809 1.00 18.91 329 ALA C CA 1
ATOM 1855 C C . ALA C 1 50 ? -46.969 48.846 10.401 0.70 17.30 329 ALA C C 1
ATOM 1856 O O . ALA C 1 50 ? -46.733 47.763 9.831 0.70 14.53 329 ALA C O 1
ATOM 1858 N N . ILE C 1 51 ? -46.354 49.207 11.515 0.70 16.63 330 ILE C N 1
ATOM 1859 C CA . ILE C 1 51 ? -45.320 48.366 12.087 0.70 17.15 330 ILE C CA 1
ATOM 1860 C C . ILE C 1 51 ? -45.643 48.226 13.575 1.00 18.17 330 ILE C C 1
ATOM 1861 O O . ILE C 1 51 ? -46.139 49.198 14.161 1.00 17.31 330 ILE C O 1
ATOM 1866 N N . VAL C 1 52 ? -45.399 47.033 14.148 1.00 17.33 331 VAL C N 1
ATOM 1867 C CA . VAL C 1 52 ? -45.380 46.868 15.601 1.00 18.86 331 VAL C CA 1
ATOM 1868 C C . VAL C 1 52 ? -44.043 46.210 16.011 1.00 19.35 331 VAL C C 1
ATOM 1869 O O . VAL C 1 52 ? -43.638 45.248 15.400 1.00 20.48 331 VAL C O 1
ATOM 1873 N N . THR C 1 53 ? -43.355 46.777 17.004 1.00 20.12 332 THR C N 1
ATOM 1874 C CA . THR C 1 53 ? -42.128 46.228 17.570 1.00 20.08 332 THR C CA 1
ATOM 1875 C C . THR C 1 53 ? -42.406 45.474 18.849 1.00 19.59 332 THR C C 1
ATOM 1876 O O . THR C 1 53 ? -42.985 45.992 19.748 1.00 20.57 332 THR C O 1
ATOM 1880 N N . VAL C 1 54 ? -41.954 44.232 18.928 1.00 20.48 333 VAL C N 1
ATOM 1881 C CA . VAL C 1 54 ? -42.009 43.431 20.138 1.00 17.64 333 VAL C CA 1
ATOM 1882 C C . VAL C 1 54 ? -40.555 43.157 20.657 1.00 18.80 333 VAL C C 1
ATOM 1883 O O . VAL C 1 54 ? -39.700 42.789 19.871 1.00 18.96 333 VAL C O 1
ATOM 1887 N N . THR C 1 55 ? -40.311 43.277 21.974 1.00 17.38 334 THR C N 1
ATOM 1888 C CA . THR C 1 55 ? -38.975 43.088 22.552 1.00 17.64 334 THR C CA 1
ATOM 1889 C C . THR C 1 55 ? -38.977 41.845 23.426 1.00 16.84 334 THR C C 1
ATOM 1890 O O . THR C 1 55 ? -40.047 41.330 23.829 1.00 16.25 334 THR C O 1
ATOM 1894 N N . TYR C 1 56 ? -37.773 41.325 23.687 1.00 16.13 335 TYR C N 1
ATOM 1895 C CA . TYR C 1 56 ? -37.682 40.095 24.483 1.00 15.04 335 TYR C CA 1
ATOM 1896 C C . TYR C 1 56 ? -36.615 40.282 25.494 1.00 15.72 335 TYR C C 1
ATOM 1897 O O . TYR C 1 56 ? -35.769 41.162 25.304 1.00 16.28 335 TYR C O 1
ATOM 1906 N N . HIS C 1 57 ? -36.627 39.453 26.563 1.00 16.61 336 HIS C N 1
ATOM 1907 C CA . HIS C 1 57 ? -35.558 39.446 27.595 1.00 16.41 336 HIS C CA 1
ATOM 1908 C C . HIS C 1 57 ? -34.349 38.712 27.137 1.00 16.25 336 HIS C C 1
ATOM 1909 O O . HIS C 1 57 ? -33.241 38.922 27.630 1.00 16.43 336 HIS C O 1
ATOM 1916 N N . SER C 1 58 ? -34.568 37.797 26.210 1.00 16.09 337 SER C N 1
ATOM 1917 C CA . SER C 1 58 ? -33.519 36.868 25.846 1.00 15.65 337 SER C CA 1
ATOM 1918 C C . SER C 1 58 ? -33.856 36.283 24.504 1.00 16.09 337 SER C C 1
ATOM 1919 O O . SER C 1 58 ? -35.012 36.292 24.053 1.00 17.30 337 SER C O 1
ATOM 1922 N N . GLU C 1 59 ? -32.831 35.756 23.874 1.00 18.23 338 GLU C N 1
ATOM 1923 C CA . GLU C 1 59 ? -32.927 35.131 22.583 1.00 20.37 338 GLU C CA 1
ATOM 1924 C C . GLU C 1 59 ? -33.767 33.838 22.725 1.00 20.14 338 GLU C C 1
ATOM 1925 O O . GLU C 1 59 ? -34.613 33.495 21.859 1.00 21.29 338 GLU C O 1
ATOM 1931 N N . GLU C 1 60 ? -33.612 33.197 23.873 1.00 19.32 339 GLU C N 1
ATOM 1932 C CA . GLU C 1 60 ? -34.451 32.054 24.269 1.00 19.65 339 GLU C CA 1
ATOM 1933 C C . GLU C 1 60 ? -35.924 32.410 24.378 1.00 18.52 339 GLU C C 1
ATOM 1934 O O . GLU C 1 60 ? -36.752 31.705 23.807 1.00 18.58 339 GLU C O 1
ATOM 1940 N N . GLN C 1 61 ? -36.277 33.522 25.064 1.00 17.47 340 GLN C N 1
ATOM 1941 C CA . GLN C 1 61 ? -37.665 33.977 25.079 1.00 16.27 340 GLN C CA 1
ATOM 1942 C C . GLN C 1 61 ? -38.253 34.198 23.668 1.00 16.02 340 GLN C C 1
ATOM 1943 O O . GLN C 1 61 ? -39.409 33.853 23.361 1.00 16.76 340 GLN C O 1
ATOM 1949 N N . ARG C 1 62 ? -37.444 34.800 22.818 1.00 16.51 341 ARG C N 1
ATOM 1950 C CA . ARG C 1 62 ? -37.788 35.082 21.452 1.00 16.86 341 ARG C CA 1
ATOM 1951 C C . ARG C 1 62 ? -38.082 33.819 20.670 1.00 18.26 341 ARG C C 1
ATOM 1952 O O . ARG C 1 62 ? -39.059 33.790 19.920 1.00 18.70 341 ARG C O 1
ATOM 1960 N N . GLN C 1 63 ? -37.189 32.817 20.795 1.00 18.16 342 GLN C N 1
ATOM 1961 C CA . GLN C 1 63 ? -37.374 31.516 20.168 1.00 19.12 342 GLN C CA 1
ATOM 1962 C C . GLN C 1 63 ? -38.655 30.821 20.627 1.00 18.86 342 GLN C C 1
ATOM 1963 O O . GLN C 1 63 ? -39.328 30.233 19.833 1.00 20.78 342 GLN C O 1
ATOM 1969 N N . GLN C 1 64 ? -38.962 30.836 21.911 1.00 17.94 343 GLN C N 1
ATOM 1970 C CA . GLN C 1 64 ? -40.169 30.182 22.356 1.00 18.30 343 GLN C CA 1
ATOM 1971 C C . GLN C 1 64 ? -41.391 30.911 21.793 1.00 18.78 343 GLN C C 1
ATOM 1972 O O . GLN C 1 64 ? -42.347 30.269 21.410 1.00 20.15 343 GLN C O 1
ATOM 1978 N N . PHE C 1 65 ? -41.363 32.251 21.728 1.00 18.33 344 PHE C N 1
ATOM 1979 C CA . PHE C 1 65 ? -42.446 33.005 21.087 1.00 17.85 344 PHE C CA 1
ATOM 1980 C C . PHE C 1 65 ? -42.736 32.508 19.682 1.00 18.10 344 PHE C C 1
ATOM 1981 O O . PHE C 1 65 ? -43.907 32.322 19.352 1.00 18.38 344 PHE C O 1
ATOM 1989 N N . LEU C 1 66 ? -41.672 32.296 18.890 1.00 17.70 345 LEU C N 1
ATOM 1990 C CA . LEU C 1 66 ? -41.709 31.939 17.478 1.00 18.01 345 LEU C CA 1
ATOM 1991 C C . LEU C 1 66 ? -42.216 30.500 17.300 1.00 19.04 345 LEU C C 1
ATOM 1992 O O . LEU C 1 66 ? -42.943 30.190 16.355 1.00 18.03 345 LEU C O 1
ATOM 1997 N N . ASN C 1 67 ? -41.819 29.652 18.239 1.00 19.21 346 ASN C N 1
ATOM 1998 C CA . ASN C 1 67 ? -42.275 28.307 18.378 1.00 21.26 346 ASN C CA 1
ATOM 1999 C C . ASN C 1 67 ? -43.769 28.184 18.694 1.00 21.43 346 ASN C C 1
ATOM 2000 O O . ASN C 1 67 ? -44.421 27.295 18.153 1.00 21.50 346 ASN C O 1
ATOM 2005 N N . VAL C 1 68 ? -44.297 29.065 19.550 1.00 22.26 347 VAL C N 1
ATOM 2006 C CA . VAL C 1 68 ? -45.686 28.968 20.033 1.00 22.05 347 VAL C CA 1
ATOM 2007 C C . VAL C 1 68 ? -46.711 29.789 19.231 1.00 22.51 347 VAL C C 1
ATOM 2008 O O . VAL C 1 68 ? -47.829 29.313 18.915 1.00 22.07 347 VAL C O 1
ATOM 2012 N N . VAL C 1 69 ? -46.343 31.030 18.936 1.00 22.62 348 VAL C N 1
ATOM 2013 C CA . VAL C 1 69 ? -47.298 31.999 18.407 1.00 21.80 348 VAL C CA 1
ATOM 2014 C C . VAL C 1 69 ? -47.511 31.819 16.918 1.00 23.45 348 VAL C C 1
ATOM 2015 O O . VAL C 1 69 ? -46.527 31.754 16.148 1.00 24.23 348 VAL C O 1
ATOM 2019 N N . LYS C 1 70 ? -48.786 31.696 16.533 1.00 23.20 349 LYS C N 1
ATOM 2020 C CA . LYS C 1 70 ? -49.180 31.699 15.144 1.00 24.02 349 LYS C CA 1
ATOM 2021 C C . LYS C 1 70 ? -49.368 33.142 14.700 1.00 24.31 349 LYS C C 1
ATOM 2022 O O . LYS C 1 70 ? -50.189 33.895 15.269 1.00 24.95 349 LYS C O 1
ATOM 2028 N N . ILE C 1 71 ? -48.596 33.526 13.694 1.00 24.57 350 ILE C N 1
ATOM 2029 C CA . ILE C 1 71 ? -48.629 34.873 13.147 1.00 25.74 350 ILE C CA 1
ATOM 2030 C C . ILE C 1 71 ? -49.759 35.039 12.113 1.00 26.31 350 ILE C C 1
ATOM 2031 O O . ILE C 1 71 ? -49.764 34.338 11.112 1.00 27.78 350 ILE C O 1
ATOM 2036 N N . PRO C 1 72 ? -50.717 35.964 12.350 1.00 26.55 351 PRO C N 1
ATOM 2037 C CA . PRO C 1 72 ? -51.901 36.097 11.444 1.00 27.69 351 PRO C CA 1
ATOM 2038 C C . PRO C 1 72 ? -51.466 36.248 9.995 1.00 28.36 351 PRO C C 1
ATOM 2039 O O . PRO C 1 72 ? -50.352 36.756 9.759 1.00 29.20 351 PRO C O 1
ATOM 2043 N N . PRO C 1 73 ? -52.316 35.800 9.029 0.70 28.95 352 PRO C N 1
ATOM 2044 C CA . PRO C 1 73 ? -51.902 35.737 7.609 0.70 29.13 352 PRO C CA 1
ATOM 2045 C C . PRO C 1 73 ? -51.501 37.110 7.035 0.70 29.20 352 PRO C C 1
ATOM 2046 O O . PRO C 1 73 ? -50.510 37.229 6.304 0.70 29.19 352 PRO C O 1
ATOM 2050 N N . THR C 1 74 ? -52.278 38.120 7.399 0.70 28.57 353 THR C N 1
ATOM 2051 C CA . THR C 1 74 ? -52.036 39.515 7.071 0.70 28.87 353 THR C CA 1
ATOM 2052 C C . THR C 1 74 ? -50.609 40.090 7.389 0.70 28.71 353 THR C C 1
ATOM 2053 O O . THR C 1 74 ? -50.230 41.157 6.884 0.70 28.58 353 THR C O 1
ATOM 2057 N N . ILE C 1 75 ? -49.830 39.402 8.221 1.00 28.30 354 ILE C N 1
ATOM 2058 C CA . ILE C 1 75 ? -48.713 40.049 8.951 1.00 27.06 354 ILE C CA 1
ATOM 2059 C C . ILE C 1 75 ? -47.367 39.431 8.572 1.00 26.93 354 ILE C C 1
ATOM 2060 O O . ILE C 1 75 ? -47.252 38.234 8.483 1.00 28.40 354 ILE C O 1
ATOM 2065 N N . ARG C 1 76 ? -46.377 40.257 8.257 1.00 26.32 355 ARG C N 1
ATOM 2066 C CA . ARG C 1 76 ? -45.017 39.791 7.993 1.00 25.13 355 ARG C CA 1
ATOM 2067 C C . ARG C 1 76 ? -44.092 40.188 9.172 1.00 22.98 355 ARG C C 1
ATOM 2068 O O . ARG C 1 76 ? -44.357 41.131 9.887 1.00 22.22 355 ARG C O 1
ATOM 2076 N N . HIS C 1 77 ? -43.038 39.435 9.421 1.00 21.94 356 HIS C N 1
ATOM 2077 C CA . HIS C 1 77 ? -42.189 39.729 10.598 1.00 20.80 356 HIS C CA 1
ATOM 2078 C C . HIS C 1 77 ? -40.732 39.681 10.219 1.00 19.37 356 HIS C C 1
ATOM 2079 O O . HIS C 1 77 ? -40.361 39.005 9.280 1.00 18.82 356 HIS C O 1
ATOM 2086 N N . LYS C 1 78 ? -39.905 40.386 10.963 1.00 19.52 357 LYS C N 1
ATOM 2087 C CA . LYS C 1 78 ? -38.441 40.280 10.828 1.00 20.03 357 LYS C CA 1
ATOM 2088 C C . LYS C 1 78 ? -37.808 40.270 12.186 1.00 18.17 357 LYS C C 1
ATOM 2089 O O . LYS C 1 78 ? -38.186 41.055 13.038 1.00 18.77 357 LYS C O 1
ATOM 2095 N N . LEU C 1 79 ? -36.787 39.437 12.366 1.00 18.05 358 LEU C N 1
ATOM 2096 C CA . LEU C 1 79 ? -35.935 39.509 13.563 1.00 18.07 358 LEU C CA 1
ATOM 2097 C C . LEU C 1 79 ? -34.809 40.509 13.478 1.00 17.32 358 LEU C C 1
ATOM 2098 O O . LEU C 1 79 ? -34.104 40.618 12.446 1.00 16.60 358 LEU C O 1
ATOM 2103 N N . GLY C 1 80 ? -34.640 41.237 14.584 1.00 15.18 359 GLY C N 1
ATOM 2104 C CA . GLY C 1 80 ? -33.436 42.063 14.737 1.00 15.68 359 GLY C CA 1
ATOM 2105 C C . GLY C 1 80 ? -33.061 42.431 16.162 1.00 15.56 359 GLY C C 1
ATOM 2106 O O . GLY C 1 80 ? -33.466 41.760 17.096 1.00 15.12 359 GLY C O 1
ATOM 2107 N N . PHE C 1 81 ? -32.354 43.565 16.304 1.00 18.14 360 PHE C N 1
ATOM 2108 C CA . PHE C 1 81 ? -31.867 44.151 17.579 1.00 18.17 360 PHE C CA 1
ATOM 2109 C C . PHE C 1 81 ? -32.134 45.630 17.558 1.00 19.15 360 PHE C C 1
ATOM 2110 O O . PHE C 1 81 ? -32.127 46.214 16.523 1.00 17.64 360 PHE C O 1
ATOM 2118 N N . MET C 1 82 ? -32.315 46.222 18.744 1.00 20.72 361 MET C N 1
ATOM 2119 C CA . MET C 1 82 ? -32.219 47.660 18.953 1.00 21.51 361 MET C CA 1
ATOM 2120 C C . MET C 1 82 ? -31.422 47.819 20.258 1.00 20.94 361 MET C C 1
ATOM 2121 O O . MET C 1 82 ? -31.290 46.870 21.017 1.00 20.31 361 MET C O 1
ATOM 2126 N N . SER C 1 83 ? -30.861 48.995 20.500 1.00 21.68 362 SER C N 1
ATOM 2127 C CA . SER C 1 83 ? -30.090 49.226 21.750 1.00 22.29 362 SER C CA 1
ATOM 2128 C C . SER C 1 83 ? -30.955 49.085 22.987 1.00 23.05 362 SER C C 1
ATOM 2129 O O . SER C 1 83 ? -32.051 49.636 23.038 1.00 21.98 362 SER C O 1
ATOM 2132 N N . MET C 1 84 ? -30.475 48.318 23.961 1.00 24.55 363 MET C N 1
ATOM 2133 C CA . MET C 1 84 ? -31.205 48.151 25.209 1.00 29.15 363 MET C CA 1
ATOM 2134 C C . MET C 1 84 ? -31.525 49.522 25.837 1.00 28.00 363 MET C C 1
ATOM 2135 O O . MET C 1 84 ? -32.594 49.737 26.381 1.00 27.21 363 MET C O 1
ATOM 2140 N N . HIS C 1 85 ? -30.559 50.432 25.772 1.00 29.27 364 HIS C N 1
ATOM 2141 C CA . HIS C 1 85 ? -30.648 51.789 26.376 1.00 29.92 364 HIS C CA 1
ATOM 2142 C C . HIS C 1 85 ? -31.798 52.664 25.788 1.00 30.14 364 HIS C C 1
ATOM 2143 O O . HIS C 1 85 ? -32.173 53.661 26.393 1.00 30.42 364 HIS C O 1
ATOM 2150 N N . LEU C 1 86 ? -32.337 52.279 24.623 1.00 30.45 365 LEU C N 1
ATOM 2151 C CA . LEU C 1 86 ? -33.526 52.913 23.974 1.00 31.58 365 LEU C CA 1
ATOM 2152 C C . LEU C 1 86 ? -34.882 52.327 24.435 1.00 32.96 365 LEU C C 1
ATOM 2153 O O . LEU C 1 86 ? -35.938 52.575 23.835 1.00 34.36 365 LEU C O 1
ATOM 2158 N N . LEU C 1 87 ? -34.838 51.437 25.407 1.00 33.67 366 LEU C N 1
ATOM 2159 C CA . LEU C 1 87 ? -36.052 50.950 26.007 1.00 34.37 366 LEU C CA 1
ATOM 2160 C C . LEU C 1 87 ? -36.275 51.897 27.205 1.00 35.10 366 LEU C C 1
ATOM 2161 O O . LEU C 1 87 ? -35.861 51.677 28.336 1.00 35.59 366 LEU C O 1
ATOM 2167 N N . SER D 1 1 ? -22.022 49.401 9.593 1.00 53.43 281 SER D N 1
ATOM 2168 C CA . SER D 1 1 ? -21.892 48.059 10.251 1.00 53.09 281 SER D CA 1
ATOM 2169 C C . SER D 1 1 ? -23.200 47.252 10.226 1.00 53.01 281 SER D C 1
ATOM 2170 O O . SER D 1 1 ? -24.129 47.557 9.430 1.00 53.38 281 SER D O 1
ATOM 2173 N N . SER D 1 2 ? -23.271 46.225 11.088 1.00 52.06 282 SER D N 1
ATOM 2174 C CA . SER D 1 2 ? -24.512 45.442 11.320 1.00 50.73 282 SER D CA 1
ATOM 2175 C C . SER D 1 2 ? -25.783 46.343 11.482 1.00 49.40 282 SER D C 1
ATOM 2176 O O . SER D 1 2 ? -26.959 45.863 11.287 1.00 49.00 282 SER D O 1
ATOM 2179 N N . ALA D 1 3 ? -25.514 47.642 11.749 1.00 45.59 283 ALA D N 1
ATOM 2180 C CA . ALA D 1 3 ? -26.427 48.539 12.462 1.00 42.73 283 ALA D CA 1
ATOM 2181 C C . ALA D 1 3 ? -26.498 50.028 12.014 1.00 40.41 283 ALA D C 1
ATOM 2182 O O . ALA D 1 3 ? -25.477 50.681 11.715 1.00 40.16 283 ALA D O 1
ATOM 2184 N N . THR D 1 4 ? -27.727 50.531 12.025 1.00 36.71 284 THR D N 1
ATOM 2185 C CA . THR D 1 4 ? -28.098 51.887 11.629 1.00 34.10 284 THR D CA 1
ATOM 2186 C C . THR D 1 4 ? -28.088 52.807 12.836 1.00 31.49 284 THR D C 1
ATOM 2187 O O . THR D 1 4 ? -28.760 52.505 13.832 1.00 30.57 284 THR D O 1
ATOM 2191 N N . PRO D 1 5 ? -27.345 53.934 12.745 1.00 29.24 285 PRO D N 1
ATOM 2192 C CA . PRO D 1 5 ? -27.316 54.892 13.841 1.00 27.30 285 PRO D CA 1
ATOM 2193 C C . PRO D 1 5 ? -28.684 55.554 13.949 1.00 26.52 285 PRO D C 1
ATOM 2194 O O . PRO D 1 5 ? -29.295 55.888 12.937 1.00 25.25 285 PRO D O 1
ATOM 2198 N N . ILE D 1 6 ? -29.192 55.703 15.165 1.00 25.73 286 ILE D N 1
ATOM 2199 C CA . ILE D 1 6 ? -30.470 56.367 15.326 1.00 25.27 286 ILE D CA 1
ATOM 2200 C C . ILE D 1 6 ? -30.449 57.333 16.506 1.00 25.36 286 ILE D C 1
ATOM 2201 O O . ILE D 1 6 ? -29.535 57.313 17.359 1.00 24.93 286 ILE D O 1
ATOM 2206 N N . VAL D 1 7 ? -31.439 58.204 16.535 1.00 24.65 287 VAL D N 1
ATOM 2207 C CA . VAL D 1 7 ? -31.695 58.992 17.713 1.00 25.37 287 VAL D CA 1
ATOM 2208 C C . VAL D 1 7 ? -33.186 58.775 18.009 1.00 25.47 287 VAL D C 1
ATOM 2209 O O . VAL D 1 7 ? -34.035 58.805 17.113 1.00 25.46 287 VAL D O 1
ATOM 2213 N N . GLN D 1 8 ? -33.477 58.475 19.265 1.00 25.80 288 GLN D N 1
ATOM 2214 C CA . GLN D 1 8 ? -34.850 58.402 19.731 1.00 25.76 288 GLN D CA 1
ATOM 2215 C C . GLN D 1 8 ? -35.183 59.670 20.501 1.00 24.70 288 GLN D C 1
ATOM 2216 O O . GLN D 1 8 ? -34.551 59.954 21.497 1.00 24.35 288 GLN D O 1
ATOM 2222 N N . PHE D 1 9 ? -36.187 60.411 20.036 1.00 23.48 289 PHE D N 1
ATOM 2223 C CA . PHE D 1 9 ? -36.688 61.607 20.729 1.00 24.07 289 PHE D CA 1
ATOM 2224 C C . PHE D 1 9 ? -37.943 61.205 21.493 1.00 23.64 289 PHE D C 1
ATOM 2225 O O . PHE D 1 9 ? -38.796 60.464 20.959 1.00 24.74 289 PHE D O 1
ATOM 2233 N N . GLN D 1 10 ? -38.039 61.697 22.725 1.00 23.27 290 GLN D N 1
ATOM 2234 C CA . GLN D 1 10 ? -39.121 61.366 23.679 1.00 22.81 290 GLN D CA 1
ATOM 2235 C C . GLN D 1 10 ? -39.765 62.632 24.209 1.00 22.29 290 GLN D C 1
ATOM 2236 O O . GLN D 1 10 ? -39.100 63.670 24.380 1.00 23.69 290 GLN D O 1
ATOM 2242 N N . GLY D 1 11 ? -41.052 62.560 24.506 1.00 21.65 291 GLY D N 1
ATOM 2243 C CA . GLY D 1 11 ? -41.733 63.689 25.066 1.00 20.35 291 GLY D CA 1
ATOM 2244 C C . GLY D 1 11 ? -43.189 63.616 24.737 1.00 20.44 291 GLY D C 1
ATOM 2245 O O . GLY D 1 11 ? -43.693 62.583 24.329 1.00 20.24 291 GLY D O 1
ATOM 2246 N N . GLU D 1 12 ? -43.842 64.753 24.906 1.00 20.46 292 GLU D N 1
ATOM 2247 C CA . GLU D 1 12 ? -45.267 64.934 24.705 1.00 20.99 292 GLU D CA 1
ATOM 2248 C C . GLU D 1 12 ? -45.561 64.874 23.193 1.00 20.95 292 GLU D C 1
ATOM 2249 O O . GLU D 1 12 ? -44.809 65.430 22.381 1.00 19.21 292 GLU D O 1
ATOM 2255 N N . SER D 1 13 ? -46.618 64.153 22.804 1.00 21.79 293 SER D N 1
ATOM 2256 C CA . SER D 1 13 ? -46.744 63.808 21.373 1.00 21.72 293 SER D CA 1
ATOM 2257 C C . SER D 1 13 ? -46.950 65.006 20.433 1.00 21.73 293 SER D C 1
ATOM 2258 O O . SER D 1 13 ? -46.490 64.969 19.294 1.00 22.32 293 SER D O 1
ATOM 2261 N N . ASN D 1 14 ? -47.641 66.043 20.907 1.00 20.90 294 ASN D N 1
ATOM 2262 C CA . ASN D 1 14 ? -47.797 67.278 20.153 1.00 20.48 294 ASN D CA 1
ATOM 2263 C C . ASN D 1 14 ? -46.474 68.019 19.914 1.00 20.22 294 ASN D C 1
ATOM 2264 O O . ASN D 1 14 ? -46.147 68.361 18.769 1.00 19.14 294 ASN D O 1
ATOM 2269 N N . CYS D 1 15 ? -45.725 68.289 20.982 1.00 20.24 295 CYS D N 1
ATOM 2270 C CA . CYS D 1 15 ? -44.332 68.764 20.831 1.00 22.05 295 CYS D CA 1
ATOM 2271 C C . CYS D 1 15 ? -43.492 67.919 19.824 1.00 21.66 295 CYS D C 1
ATOM 2272 O O . CYS D 1 15 ? -42.819 68.451 18.926 1.00 20.29 295 CYS D O 1
ATOM 2275 N N . LEU D 1 16 ? -43.582 66.599 19.963 1.00 22.10 296 LEU D N 1
ATOM 2276 C CA . LEU D 1 16 ? -42.850 65.737 19.095 1.00 22.71 296 LEU D CA 1
ATOM 2277 C C . LEU D 1 16 ? -43.249 65.800 17.636 1.00 22.81 296 LEU D C 1
ATOM 2278 O O . LEU D 1 16 ? -42.387 65.796 16.743 1.00 22.63 296 LEU D O 1
ATOM 2283 N N . LYS D 1 17 ? -44.550 65.769 17.394 1.00 23.09 297 LYS D N 1
ATOM 2284 C CA . LYS D 1 17 ? -45.109 65.845 16.033 1.00 24.22 297 LYS D CA 1
ATOM 2285 C C . LYS D 1 17 ? -44.762 67.202 15.422 1.00 23.49 297 LYS D C 1
ATOM 2286 O O . LYS D 1 17 ? -44.448 67.280 14.255 1.00 24.37 297 LYS D O 1
ATOM 2292 N N . CYS D 1 18 ? -44.765 68.238 16.245 1.00 23.69 298 CYS D N 1
ATOM 2293 C CA . CYS D 1 18 ? -44.273 69.578 15.873 1.00 24.55 298 CYS D CA 1
ATOM 2294 C C . CYS D 1 18 ? -42.825 69.493 15.425 1.00 24.77 298 CYS D C 1
ATOM 2295 O O . CYS D 1 18 ? -42.466 69.966 14.349 1.00 25.08 298 CYS D O 1
ATOM 2298 N N . PHE D 1 19 ? -42.002 68.876 16.258 1.00 24.94 299 PHE D N 1
ATOM 2299 C CA . PHE D 1 19 ? -40.620 68.689 15.945 1.00 26.11 299 PHE D CA 1
ATOM 2300 C C . PHE D 1 19 ? -40.455 67.863 14.652 1.00 27.73 299 PHE D C 1
ATOM 2301 O O . PHE D 1 19 ? -39.686 68.250 13.784 1.00 27.68 299 PHE D O 1
ATOM 2309 N N . ARG D 1 20 ? -41.186 66.761 14.480 1.00 29.92 300 ARG D N 1
ATOM 2310 C CA . ARG D 1 20 ? -41.068 66.000 13.219 1.00 32.81 300 ARG D CA 1
ATOM 2311 C C . ARG D 1 20 ? -41.352 66.899 12.015 1.00 32.82 300 ARG D C 1
ATOM 2312 O O . ARG D 1 20 ? -40.610 66.858 11.034 1.00 33.43 300 ARG D O 1
ATOM 2320 N N . TYR D 1 21 ? -42.397 67.735 12.129 1.00 32.95 301 TYR D N 1
ATOM 2321 C CA . TYR D 1 21 ? -42.814 68.691 11.104 1.00 32.36 301 TYR D CA 1
ATOM 2322 C C . TYR D 1 21 ? -41.748 69.760 10.816 1.00 32.16 301 TYR D C 1
ATOM 2323 O O . TYR D 1 21 ? -41.595 70.207 9.689 1.00 32.74 301 TYR D O 1
ATOM 2332 N N . ARG D 1 22 ? -41.014 70.158 11.848 1.00 32.21 302 ARG D N 1
ATOM 2333 C CA . ARG D 1 22 ? -39.899 71.088 11.747 1.00 30.99 302 ARG D CA 1
ATOM 2334 C C . ARG D 1 22 ? -38.716 70.444 11.036 1.00 31.17 302 ARG D C 1
ATOM 2335 O O . ARG D 1 22 ? -38.038 71.094 10.241 1.00 30.84 302 ARG D O 1
ATOM 2343 N N . LEU D 1 23 ? -38.472 69.168 11.334 1.00 31.79 303 LEU D N 1
ATOM 2344 C CA . LEU D 1 23 ? -37.358 68.418 10.722 1.00 31.75 303 LEU D CA 1
ATOM 2345 C C . LEU D 1 23 ? -37.545 68.206 9.193 1.00 32.89 303 LEU D C 1
ATOM 2346 O O . LEU D 1 23 ? -36.653 68.509 8.391 1.00 32.81 303 LEU D O 1
ATOM 2351 N N . ASN D 1 24 ? -38.716 67.710 8.806 1.00 33.97 304 ASN D N 1
ATOM 2352 C CA . ASN D 1 24 ? -39.114 67.589 7.402 1.00 35.55 304 ASN D CA 1
ATOM 2353 C C . ASN D 1 24 ? -39.230 68.902 6.671 1.00 36.27 304 ASN D C 1
ATOM 2354 O O . ASN D 1 24 ? -39.040 68.957 5.462 1.00 37.64 304 ASN D O 1
ATOM 2359 N N . ASP D 1 25 A -39.589 69.963 7.395 1.00 36.40 304 ASP D N 1
ATOM 2360 C CA . ASP D 1 25 A -39.697 71.253 6.776 1.00 35.55 304 ASP D CA 1
ATOM 2361 C C . ASP D 1 25 A -38.340 71.904 6.513 1.00 35.19 304 ASP D C 1
ATOM 2362 O O . ASP D 1 25 A -38.173 72.594 5.494 1.00 35.00 304 ASP D O 1
ATOM 2367 N N . LYS D 1 26 ? -37.394 71.710 7.432 1.00 34.05 305 LYS D N 1
ATOM 2368 C CA . LYS D 1 26 ? -36.129 72.455 7.414 1.00 33.57 305 LYS D CA 1
ATOM 2369 C C . LYS D 1 26 ? -34.847 71.597 7.372 1.00 33.09 305 LYS D C 1
ATOM 2370 O O . LYS D 1 26 ? -33.774 72.112 7.042 1.00 33.55 305 LYS D O 1
ATOM 2376 N N . HIS D 1 27 ? -34.922 70.323 7.746 1.00 32.52 306 HIS D N 1
ATOM 2377 C CA . HIS D 1 27 ? -33.669 69.574 8.012 1.00 32.06 306 HIS D CA 1
ATOM 2378 C C . HIS D 1 27 ? -33.492 68.239 7.319 1.00 31.19 306 HIS D C 1
ATOM 2379 O O . HIS D 1 27 ? -32.690 67.436 7.774 1.00 31.64 306 HIS D O 1
ATOM 2386 N N . ARG D 1 28 ? -34.218 68.022 6.222 1.00 30.49 307 ARG D N 1
ATOM 2387 C CA . ARG D 1 28 ? -34.275 66.715 5.548 1.00 29.84 307 ARG D CA 1
ATOM 2388 C C . ARG D 1 28 ? -32.913 66.178 5.082 1.00 29.10 307 ARG D C 1
ATOM 2389 O O . ARG D 1 28 ? -32.637 64.999 5.217 1.00 28.47 307 ARG D O 1
ATOM 2397 N N . HIS D 1 29 ? -32.065 67.049 4.539 1.00 29.00 308 HIS D N 1
ATOM 2398 C CA . HIS D 1 29 ? -30.664 66.706 4.193 1.00 28.69 308 HIS D CA 1
ATOM 2399 C C . HIS D 1 29 ? -29.816 66.243 5.411 1.00 28.10 308 HIS D C 1
ATOM 2400 O O . HIS D 1 29 ? -28.752 65.629 5.228 1.00 29.01 308 HIS D O 1
ATOM 2407 N N . LEU D 1 30 ? -30.289 66.508 6.632 1.00 26.64 309 LEU D N 1
ATOM 2408 C CA . LEU D 1 30 ? -29.540 66.176 7.856 1.00 26.16 309 LEU D CA 1
ATOM 2409 C C . LEU D 1 30 ? -29.825 64.766 8.445 1.00 25.90 309 LEU D C 1
ATOM 2410 O O . LEU D 1 30 ? -29.131 64.316 9.366 1.00 26.16 309 LEU D O 1
ATOM 2415 N N . PHE D 1 31 ? -30.823 64.052 7.927 1.00 25.43 310 PHE D N 1
ATOM 2416 C CA . PHE D 1 31 ? -31.123 62.700 8.450 1.00 25.58 310 PHE D CA 1
ATOM 2417 C C . PHE D 1 31 ? -31.697 61.806 7.357 1.00 25.86 310 PHE D C 1
ATOM 2418 O O . PHE D 1 31 ? -32.036 62.290 6.308 1.00 26.03 310 PHE D O 1
ATOM 2426 N N . ASP D 1 32 ? -31.875 60.514 7.624 1.00 26.42 311 ASP D N 1
ATOM 2427 C CA . ASP D 1 32 ? -32.456 59.628 6.605 1.00 26.91 311 ASP D CA 1
ATOM 2428 C C . ASP D 1 32 ? -33.999 59.443 6.764 1.00 26.95 311 ASP D C 1
ATOM 2429 O O . ASP D 1 32 ? -34.771 60.122 6.101 1.00 27.65 311 ASP D O 1
ATOM 2434 N N . LEU D 1 33 ? -34.437 58.516 7.623 1.00 26.67 312 LEU D N 1
ATOM 2435 C CA . LEU D 1 33 ? -35.863 58.277 7.857 1.00 25.39 312 LEU D CA 1
ATOM 2436 C C . LEU D 1 33 ? -36.327 58.881 9.166 1.00 25.06 312 LEU D C 1
ATOM 2437 O O . LEU D 1 33 ? -35.544 59.129 10.059 1.00 25.36 312 LEU D O 1
ATOM 2442 N N . ILE D 1 34 ? -37.629 59.084 9.296 1.00 25.16 313 ILE D N 1
ATOM 2443 C CA . ILE D 1 34 ? -38.215 59.534 10.549 1.00 24.81 313 ILE D CA 1
ATOM 2444 C C . ILE D 1 34 ? -39.529 58.799 10.750 1.00 24.69 313 ILE D C 1
ATOM 2445 O O . ILE D 1 34 ? -40.288 58.653 9.794 1.00 25.74 313 ILE D O 1
ATOM 2450 N N . SER D 1 35 ? -39.831 58.353 11.972 1.00 24.29 314 SER D N 1
ATOM 2451 C CA . SER D 1 35 ? -41.095 57.587 12.182 1.00 23.35 314 SER D CA 1
ATOM 2452 C C . SER D 1 35 ? -42.271 58.500 12.532 1.00 22.51 314 SER D C 1
ATOM 2453 O O . SER D 1 35 ? -42.056 59.660 12.857 1.00 22.62 314 SER D O 1
ATOM 2456 N N . SER D 1 36 ? -43.505 57.964 12.508 1.00 21.74 315 SER D N 1
ATOM 2457 C CA . SER D 1 36 ? -44.633 58.560 13.209 1.00 21.09 315 SER D CA 1
ATOM 2458 C C . SER D 1 36 ? -44.297 58.500 14.713 1.00 21.75 315 SER D C 1
ATOM 2459 O O . SER D 1 36 ? -43.282 57.911 15.140 1.00 21.37 315 SER D O 1
ATOM 2462 N N . THR D 1 37 ? -45.115 59.147 15.516 1.00 21.97 316 THR D N 1
ATOM 2463 C CA . THR D 1 37 ? -44.907 59.107 16.940 1.00 23.09 316 THR D CA 1
ATOM 2464 C C . THR D 1 37 ? -45.500 57.852 17.480 1.00 22.55 316 THR D C 1
ATOM 2465 O O . THR D 1 37 ? -46.630 57.477 17.146 1.00 22.06 316 THR D O 1
ATOM 2469 N N . TRP D 1 38 ? -44.750 57.195 18.346 1.00 21.88 317 TRP D N 1
ATOM 2470 C CA . TRP D 1 38 ? -45.238 55.914 18.869 1.00 22.36 317 TRP D CA 1
ATOM 2471 C C . TRP D 1 38 ? -44.883 55.844 20.350 1.00 22.73 317 TRP D C 1
ATOM 2472 O O . TRP D 1 38 ? -44.316 56.798 20.896 1.00 22.20 317 TRP D O 1
ATOM 2483 N N . HIS D 1 39 ? -45.239 54.725 20.984 1.00 21.62 318 HIS D N 1
ATOM 2484 C CA . HIS D 1 39 ? -45.004 54.533 22.405 1.00 20.53 318 HIS D CA 1
ATOM 2485 C C . HIS D 1 39 ? -45.072 53.041 22.742 1.00 20.15 318 HIS D C 1
ATOM 2486 O O . HIS D 1 39 ? -45.456 52.207 21.908 1.00 19.33 318 HIS D O 1
ATOM 2493 N N . TRP D 1 40 ? -44.658 52.715 23.966 1.00 20.42 319 TRP D N 1
ATOM 2494 C CA . TRP D 1 40 ? -44.747 51.360 24.458 1.00 20.22 319 TRP D CA 1
ATOM 2495 C C . TRP D 1 40 ? -46.110 51.223 25.073 1.00 22.26 319 TRP D C 1
ATOM 2496 O O . TRP D 1 40 ? -46.444 51.951 26.000 1.00 20.68 319 TRP D O 1
ATOM 2507 N N . ALA D 1 41 ? -46.877 50.260 24.550 1.00 23.65 320 ALA D N 1
ATOM 2508 C CA . ALA D 1 41 ? -48.287 50.159 24.759 1.00 26.59 320 ALA D CA 1
ATOM 2509 C C . ALA D 1 41 ? -48.437 48.820 25.392 1.00 28.36 320 ALA D C 1
ATOM 2510 O O . ALA D 1 41 ? -49.276 48.052 24.929 1.00 29.75 320 ALA D O 1
ATOM 2512 N N . SER D 1 42 ? -47.844 48.564 26.552 1.00 30.74 321 SER D N 1
ATOM 2513 C CA . SER D 1 42 ? -48.552 48.253 27.771 1.00 32.36 321 SER D CA 1
ATOM 2514 C C . SER D 1 42 ? -48.416 48.849 29.172 1.00 33.11 321 SER D C 1
ATOM 2515 O O . SER D 1 42 ? -47.892 49.925 29.369 1.00 33.39 321 SER D O 1
ATOM 2518 N N . PRO D 1 43 ? -48.968 48.106 30.151 1.00 33.58 322 PRO D N 1
ATOM 2519 C CA . PRO D 1 43 ? -48.672 48.165 31.568 1.00 34.75 322 PRO D CA 1
ATOM 2520 C C . PRO D 1 43 ? -47.168 48.222 31.844 1.00 35.66 322 PRO D C 1
ATOM 2521 O O . PRO D 1 43 ? -46.727 49.087 32.623 1.00 36.04 322 PRO D O 1
ATOM 2525 N N . LYS D 1 44 ? -46.388 47.318 31.234 1.00 36.14 323 LYS D N 1
ATOM 2526 C CA . LYS D 1 44 ? -44.938 47.325 31.477 1.00 36.20 323 LYS D CA 1
ATOM 2527 C C . LYS D 1 44 ? -44.430 48.613 30.839 1.00 36.94 323 LYS D C 1
ATOM 2528 O O . LYS D 1 44 ? -44.776 48.930 29.701 1.00 37.05 323 LYS D O 1
ATOM 2534 N N . ALA D 1 45 ? -43.696 49.402 31.619 1.00 37.97 324 ALA D N 1
ATOM 2535 C CA . ALA D 1 45 ? -43.507 50.843 31.276 1.00 38.05 324 ALA D CA 1
ATOM 2536 C C . ALA D 1 45 ? -42.775 51.030 29.949 1.00 37.42 324 ALA D C 1
ATOM 2537 O O . ALA D 1 45 ? -43.440 50.955 28.908 1.00 39.10 324 ALA D O 1
ATOM 2539 N N . PRO D 1 46 ? -41.449 51.320 29.949 1.00 36.16 325 PRO D N 1
ATOM 2540 C CA . PRO D 1 46 ? -40.529 51.822 31.002 1.00 35.44 325 PRO D CA 1
ATOM 2541 C C . PRO D 1 46 ? -40.674 53.351 31.241 1.00 34.99 325 PRO D C 1
ATOM 2542 O O . PRO D 1 46 ? -40.050 53.909 32.156 1.00 34.71 325 PRO D O 1
ATOM 2546 N N . HIS D 1 47 ? -41.491 54.002 30.408 0.70 33.76 326 HIS D N 1
ATOM 2547 C CA . HIS D 1 47 ? -41.759 55.434 30.492 0.70 32.20 326 HIS D CA 1
ATOM 2548 C C . HIS D 1 47 ? -43.024 55.749 29.681 0.70 32.22 326 HIS D C 1
ATOM 2549 O O . HIS D 1 47 ? -43.408 55.000 28.784 0.70 31.66 326 HIS D O 1
ATOM 2556 N N . LYS D 1 48 ? -43.637 56.874 30.014 1.00 31.96 327 LYS D N 1
ATOM 2557 C CA . LYS D 1 48 ? -44.921 57.345 29.506 1.00 32.25 327 LYS D CA 1
ATOM 2558 C C . LYS D 1 48 ? -44.823 58.327 28.273 1.00 31.89 327 LYS D C 1
ATOM 2559 O O . LYS D 1 48 ? -45.800 58.988 27.894 1.00 31.63 327 LYS D O 1
ATOM 2565 N N . HIS D 1 49 ? -43.641 58.470 27.694 1.00 30.92 328 HIS D N 1
ATOM 2566 C CA . HIS D 1 49 ? -43.455 59.455 26.624 1.00 30.21 328 HIS D CA 1
ATOM 2567 C C . HIS D 1 49 ? -43.894 58.881 25.276 1.00 28.80 328 HIS D C 1
ATOM 2568 O O . HIS D 1 49 ? -43.763 57.645 25.051 1.00 27.49 328 HIS D O 1
ATOM 2575 N N . ALA D 1 50 ? -44.434 59.758 24.411 1.00 25.68 329 ALA D N 1
ATOM 2576 C CA . ALA D 1 50 ? -44.471 59.421 23.003 1.00 23.98 329 ALA D CA 1
ATOM 2577 C C . ALA D 1 50 ? -43.024 59.457 22.494 1.00 22.66 329 ALA D C 1
ATOM 2578 O O . ALA D 1 50 ? -42.150 59.990 23.182 1.00 23.36 329 ALA D O 1
ATOM 2580 N N . ILE D 1 51 ? -42.762 58.871 21.329 1.00 20.61 330 ILE D N 1
ATOM 2581 C CA . ILE D 1 51 ? -41.433 58.660 20.860 1.00 21.76 330 ILE D CA 1
ATOM 2582 C C . ILE D 1 51 ? -41.462 58.854 19.368 1.00 22.60 330 ILE D C 1
ATOM 2583 O O . ILE D 1 51 ? -42.462 58.562 18.732 1.00 24.46 330 ILE D O 1
ATOM 2588 N N . VAL D 1 52 ? -40.358 59.335 18.810 1.00 23.65 331 VAL D N 1
ATOM 2589 C CA . VAL D 1 52 ? -40.131 59.401 17.338 1.00 22.51 331 VAL D CA 1
ATOM 2590 C C . VAL D 1 52 ? -38.716 58.886 17.140 1.00 22.75 331 VAL D C 1
ATOM 2591 O O . VAL D 1 52 ? -37.783 59.307 17.851 1.00 23.66 331 VAL D O 1
ATOM 2595 N N . THR D 1 53 ? -38.569 57.961 16.207 1.00 23.25 332 THR D N 1
ATOM 2596 C CA . THR D 1 53 ? -37.262 57.468 15.783 1.00 23.84 332 THR D CA 1
ATOM 2597 C C . THR D 1 53 ? -36.746 58.231 14.524 1.00 24.54 332 THR D C 1
ATOM 2598 O O . THR D 1 53 ? -37.470 58.405 13.535 1.00 24.27 332 THR D O 1
ATOM 2602 N N . VAL D 1 54 ? -35.506 58.723 14.601 1.00 25.16 333 VAL D N 1
ATOM 2603 C CA . VAL D 1 54 ? -34.805 59.251 13.430 1.00 24.68 333 VAL D CA 1
ATOM 2604 C C . VAL D 1 54 ? -33.557 58.375 13.141 1.00 25.62 333 VAL D C 1
ATOM 2605 O O . VAL D 1 54 ? -32.752 58.117 14.042 1.00 25.18 333 VAL D O 1
ATOM 2609 N N . THR D 1 55 ? -33.428 57.937 11.879 1.00 25.50 334 THR D N 1
ATOM 2610 C CA . THR D 1 55 ? -32.276 57.192 11.388 1.00 24.67 334 THR D CA 1
ATOM 2611 C C . THR D 1 55 ? -31.348 58.064 10.559 1.00 25.61 334 THR D C 1
ATOM 2612 O O . THR D 1 55 ? -31.749 59.096 9.988 1.00 26.52 334 THR D O 1
ATOM 2616 N N . TYR D 1 56 ? -30.082 57.666 10.549 1.00 26.41 335 TYR D N 1
ATOM 2617 C CA . TYR D 1 56 ? -29.045 58.388 9.862 1.00 27.08 335 TYR D CA 1
ATOM 2618 C C . TYR D 1 56 ? -28.325 57.444 8.938 1.00 27.52 335 TYR D C 1
ATOM 2619 O O . TYR D 1 56 ? -28.489 56.241 9.069 1.00 27.49 335 TYR D O 1
ATOM 2628 N N . HIS D 1 57 ? -27.573 58.009 7.983 1.00 28.60 336 HIS D N 1
ATOM 2629 C CA . HIS D 1 57 ? -26.727 57.268 7.041 1.00 29.55 336 HIS D CA 1
ATOM 2630 C C . HIS D 1 57 ? -25.375 56.832 7.639 1.00 29.67 336 HIS D C 1
ATOM 2631 O O . HIS D 1 57 ? -24.763 55.895 7.161 1.00 29.36 336 HIS D O 1
ATOM 2638 N N . SER D 1 58 ? -24.913 57.537 8.669 1.00 29.94 337 SER D N 1
ATOM 2639 C CA . SER D 1 58 ? -23.634 57.269 9.311 1.00 29.83 337 SER D CA 1
ATOM 2640 C C . SER D 1 58 ? -23.609 57.940 10.677 1.00 29.90 337 SER D C 1
ATOM 2641 O O . SER D 1 58 ? -24.469 58.811 10.961 1.00 29.83 337 SER D O 1
ATOM 2644 N N . GLU D 1 59 ? -22.633 57.570 11.517 1.00 29.63 338 GLU D N 1
ATOM 2645 C CA . GLU D 1 59 ? -22.425 58.320 12.746 1.00 29.84 338 GLU D CA 1
ATOM 2646 C C . GLU D 1 59 ? -22.062 59.727 12.429 1.00 29.31 338 GLU D C 1
ATOM 2647 O O . GLU D 1 59 ? -22.452 60.595 13.167 1.00 30.32 338 GLU D O 1
ATOM 2653 N N . GLU D 1 60 ? -21.349 59.988 11.332 1.00 29.18 339 GLU D N 1
ATOM 2654 C CA . GLU D 1 60 ? -21.075 61.391 10.987 1.00 28.56 339 GLU D CA 1
ATOM 2655 C C . GLU D 1 60 ? -22.337 62.205 10.695 1.00 28.06 339 GLU D C 1
ATOM 2656 O O . GLU D 1 60 ? -22.538 63.238 11.321 1.00 28.52 339 GLU D O 1
ATOM 2662 N N . GLN D 1 61 ? -23.188 61.751 9.779 1.00 27.27 340 GLN D N 1
ATOM 2663 C CA . GLN D 1 61 ? -24.456 62.463 9.551 1.00 27.35 340 GLN D CA 1
ATOM 2664 C C . GLN D 1 61 ? -25.188 62.833 10.840 1.00 28.06 340 GLN D C 1
ATOM 2665 O O . GLN D 1 61 ? -25.695 63.956 10.963 1.00 28.59 340 GLN D O 1
ATOM 2671 N N . ARG D 1 62 ? -25.218 61.894 11.787 1.00 28.23 341 ARG D N 1
ATOM 2672 C CA . ARG D 1 62 ? -25.932 62.048 13.066 1.00 29.05 341 ARG D CA 1
ATOM 2673 C C . ARG D 1 62 ? -25.281 63.117 13.937 1.00 29.86 341 ARG D C 1
ATOM 2674 O O . ARG D 1 62 ? -25.979 63.934 14.558 1.00 30.50 341 ARG D O 1
ATOM 2682 N N . GLN D 1 63 ? -23.959 63.091 13.996 1.00 30.41 342 GLN D N 1
ATOM 2683 C CA . GLN D 1 63 ? -23.200 64.093 14.723 1.00 32.05 342 GLN D CA 1
ATOM 2684 C C . GLN D 1 63 ? -23.505 65.492 14.153 1.00 31.94 342 GLN D C 1
ATOM 2685 O O . GLN D 1 63 ? -23.947 66.365 14.900 1.00 32.38 342 GLN D O 1
ATOM 2691 N N . GLN D 1 64 ? -23.301 65.673 12.838 1.00 31.67 343 GLN D N 1
ATOM 2692 C CA . GLN D 1 64 ? -23.724 66.872 12.074 1.00 31.28 343 GLN D CA 1
ATOM 2693 C C . GLN D 1 64 ? -25.100 67.415 12.448 1.00 31.09 343 GLN D C 1
ATOM 2694 O O . GLN D 1 64 ? -25.240 68.610 12.770 1.00 31.71 343 GLN D O 1
ATOM 2700 N N . PHE D 1 65 ? -26.107 66.534 12.382 1.00 30.67 344 PHE D N 1
ATOM 2701 C CA . PHE D 1 65 ? -27.485 66.815 12.791 1.00 29.44 344 PHE D CA 1
ATOM 2702 C C . PHE D 1 65 ? -27.525 67.306 14.222 1.00 29.23 344 PHE D C 1
ATOM 2703 O O . PHE D 1 65 ? -28.118 68.347 14.486 1.00 29.90 344 PHE D O 1
ATOM 2711 N N . LEU D 1 66 ? -26.931 66.556 15.145 1.00 29.15 345 LEU D N 1
ATOM 2712 C CA . LEU D 1 66 ? -26.939 66.946 16.555 1.00 29.37 345 LEU D CA 1
ATOM 2713 C C . LEU D 1 66 ? -26.203 68.278 16.816 1.00 30.42 345 LEU D C 1
ATOM 2714 O O . LEU D 1 66 ? -26.573 69.022 17.727 1.00 30.31 345 LEU D O 1
ATOM 2719 N N . ASN D 1 67 ? -25.182 68.578 16.013 1.00 31.13 346 ASN D N 1
ATOM 2720 C CA . ASN D 1 67 ? -24.501 69.888 16.062 1.00 32.14 346 ASN D CA 1
ATOM 2721 C C . ASN D 1 67 ? -25.343 71.049 15.575 1.00 32.41 346 ASN D C 1
ATOM 2722 O O . ASN D 1 67 ? -25.118 72.185 15.968 1.00 33.29 346 ASN D O 1
ATOM 2727 N N . VAL D 1 68 ? -26.281 70.774 14.682 1.00 32.77 347 VAL D N 1
ATOM 2728 C CA . VAL D 1 68 ? -26.954 71.824 13.919 1.00 33.14 347 VAL D CA 1
ATOM 2729 C C . VAL D 1 68 ? -28.385 72.073 14.387 1.00 33.14 347 VAL D C 1
ATOM 2730 O O . VAL D 1 68 ? -28.865 73.198 14.325 1.00 32.84 347 VAL D O 1
ATOM 2734 N N . VAL D 1 69 ? -29.056 71.010 14.829 1.00 33.71 348 VAL D N 1
ATOM 2735 C CA . VAL D 1 69 ? -30.499 71.045 15.110 1.00 33.93 348 VAL D CA 1
ATOM 2736 C C . VAL D 1 69 ? -30.757 71.413 16.565 1.00 33.80 348 VAL D C 1
ATOM 2737 O O . VAL D 1 69 ? -30.184 70.812 17.460 1.00 34.01 348 VAL D O 1
ATOM 2741 N N . LYS D 1 70 ? -31.595 72.428 16.772 1.00 33.91 349 LYS D N 1
ATOM 2742 C CA . LYS D 1 70 ? -32.042 72.846 18.095 1.00 33.37 349 LYS D CA 1
ATOM 2743 C C . LYS D 1 70 ? -33.194 71.943 18.544 1.00 33.40 349 LYS D C 1
ATOM 2744 O O . LYS D 1 70 ? -34.255 71.923 17.919 1.00 34.03 349 LYS D O 1
ATOM 2750 N N . ILE D 1 71 ? -32.962 71.186 19.610 1.00 33.15 350 ILE D N 1
ATOM 2751 C CA . ILE D 1 71 ? -33.961 70.316 20.188 1.00 33.05 350 ILE D CA 1
ATOM 2752 C C . ILE D 1 71 ? -34.846 71.119 21.153 1.00 33.85 350 ILE D C 1
ATOM 2753 O O . ILE D 1 71 ? -34.343 71.754 22.069 1.00 32.98 350 ILE D O 1
ATOM 2758 N N . PRO D 1 72 ? -36.182 71.131 20.916 1.00 34.99 351 PRO D N 1
ATOM 2759 C CA . PRO D 1 72 ? -37.105 71.866 21.775 1.00 35.17 351 PRO D CA 1
ATOM 2760 C C . PRO D 1 72 ? -36.990 71.415 23.237 1.00 35.40 351 PRO D C 1
ATOM 2761 O O . PRO D 1 72 ? -36.579 70.271 23.490 1.00 34.66 351 PRO D O 1
ATOM 2765 N N . PRO D 1 73 ? -37.343 72.314 24.200 1.00 36.37 352 PRO D N 1
ATOM 2766 C CA . PRO D 1 73 ? -36.979 72.081 25.637 1.00 35.94 352 PRO D CA 1
ATOM 2767 C C . PRO D 1 73 ? -37.689 70.864 26.252 1.00 35.59 352 PRO D C 1
ATOM 2768 O O . PRO D 1 73 ? -37.087 70.094 27.037 1.00 36.02 352 PRO D O 1
ATOM 2772 N N . THR D 1 74 ? -38.939 70.687 25.844 1.00 34.10 353 THR D N 1
ATOM 2773 C CA . THR D 1 74 ? -39.806 69.589 26.243 1.00 33.15 353 THR D CA 1
ATOM 2774 C C . THR D 1 74 ? -39.382 68.172 25.750 1.00 32.32 353 THR D C 1
ATOM 2775 O O . THR D 1 74 ? -39.979 67.167 26.147 1.00 31.88 353 THR D O 1
ATOM 2779 N N . ILE D 1 75 ? -38.357 68.104 24.892 1.00 30.81 354 ILE D N 1
ATOM 2780 C CA . ILE D 1 75 ? -38.012 66.886 24.172 1.00 29.16 354 ILE D CA 1
ATOM 2781 C C . ILE D 1 75 ? -36.662 66.369 24.640 1.00 28.84 354 ILE D C 1
ATOM 2782 O O . ILE D 1 75 ? -35.693 67.104 24.665 1.00 27.65 354 ILE D O 1
ATOM 2787 N N . ARG D 1 76 ? -36.625 65.095 25.063 1.00 29.30 355 ARG D N 1
ATOM 2788 C CA . ARG D 1 76 ? -35.379 64.398 25.413 1.00 28.39 355 ARG D CA 1
ATOM 2789 C C . ARG D 1 76 ? -34.907 63.504 24.249 1.00 28.92 355 ARG D C 1
ATOM 2790 O O . ARG D 1 76 ? -35.711 63.069 23.412 1.00 28.04 355 ARG D O 1
ATOM 2798 N N . HIS D 1 77 ? -33.606 63.205 24.190 1.00 29.52 356 HIS D N 1
ATOM 2799 C CA . HIS D 1 77 ? -33.119 62.261 23.173 1.00 29.66 356 HIS D CA 1
ATOM 2800 C C . HIS D 1 77 ? -32.112 61.241 23.718 1.00 29.47 356 HIS D C 1
ATOM 2801 O O . HIS D 1 77 ? -31.484 61.466 24.759 1.00 27.71 356 HIS D O 1
ATOM 2808 N N . LYS D 1 78 ? -32.022 60.101 23.019 1.00 29.10 357 LYS D N 1
ATOM 2809 C CA . LYS D 1 78 ? -31.041 59.071 23.276 1.00 29.77 357 LYS D CA 1
ATOM 2810 C C . LYS D 1 78 ? -30.485 58.551 21.961 1.00 29.03 357 LYS D C 1
ATOM 2811 O O . LYS D 1 78 ? -31.245 58.390 21.001 1.00 29.49 357 LYS D O 1
ATOM 2817 N N . LEU D 1 79 ? -29.174 58.279 21.927 1.00 28.26 358 LEU D N 1
ATOM 2818 C CA . LEU D 1 79 ? -28.497 57.716 20.759 1.00 27.65 358 LEU D CA 1
ATOM 2819 C C . LEU D 1 79 ? -28.554 56.235 20.898 1.00 26.89 358 LEU D C 1
ATOM 2820 O O . LEU D 1 79 ? -28.357 55.703 22.003 1.00 28.36 358 LEU D O 1
ATOM 2825 N N . GLY D 1 80 ? -28.769 55.567 19.777 1.00 25.83 359 GLY D N 1
ATOM 2826 C CA . GLY D 1 80 ? -28.658 54.128 19.695 1.00 24.34 359 GLY D CA 1
ATOM 2827 C C . GLY D 1 80 ? -28.435 53.609 18.307 1.00 23.74 359 GLY D C 1
ATOM 2828 O O . GLY D 1 80 ? -27.962 54.332 17.440 1.00 23.11 359 GLY D O 1
ATOM 2829 N N . PHE D 1 81 ? -28.730 52.322 18.128 1.00 24.57 360 PHE D N 1
ATOM 2830 C CA . PHE D 1 81 ? -28.682 51.637 16.827 1.00 26.48 360 PHE D CA 1
ATOM 2831 C C . PHE D 1 81 ? -29.899 50.706 16.711 1.00 26.73 360 PHE D C 1
ATOM 2832 O O . PHE D 1 81 ? -30.503 50.307 17.704 1.00 27.45 360 PHE D O 1
ATOM 2840 N N . MET D 1 82 ? -30.265 50.364 15.489 1.00 27.12 361 MET D N 1
ATOM 2841 C CA . MET D 1 82 ? -31.180 49.243 15.270 1.00 27.21 361 MET D CA 1
ATOM 2842 C C . MET D 1 82 ? -30.624 48.512 14.037 1.00 26.14 361 MET D C 1
ATOM 2843 O O . MET D 1 82 ? -29.903 49.108 13.222 1.00 25.74 361 MET D O 1
ATOM 2848 N N . SER D 1 83 ? -30.904 47.222 13.908 1.00 25.76 362 SER D N 1
ATOM 2849 C CA . SER D 1 83 ? -30.457 46.497 12.712 1.00 24.48 362 SER D CA 1
ATOM 2850 C C . SER D 1 83 ? -30.922 47.199 11.414 1.00 24.74 362 SER D C 1
ATOM 2851 O O . SER D 1 83 ? -32.095 47.485 11.259 1.00 24.51 362 SER D O 1
ATOM 2854 N N . MET D 1 84 ? -29.974 47.448 10.502 1.00 24.94 363 MET D N 1
ATOM 2855 C CA . MET D 1 84 ? -30.190 48.037 9.184 1.00 25.76 363 MET D CA 1
ATOM 2856 C C . MET D 1 84 ? -31.312 47.367 8.372 1.00 25.22 363 MET D C 1
ATOM 2857 O O . MET D 1 84 ? -32.068 48.035 7.693 1.00 23.66 363 MET D O 1
ATOM 2862 N N . HIS D 1 85 ? -31.396 46.044 8.438 1.00 26.12 364 HIS D N 1
ATOM 2863 C CA . HIS D 1 85 ? -32.349 45.286 7.610 1.00 27.05 364 HIS D CA 1
ATOM 2864 C C . HIS D 1 85 ? -33.781 45.419 8.068 1.00 28.22 364 HIS D C 1
ATOM 2865 O O . HIS D 1 85 ? -34.693 45.001 7.349 1.00 28.81 364 HIS D O 1
ATOM 2872 N N . LEU D 1 86 ? -33.965 45.957 9.276 1.00 29.83 365 LEU D N 1
ATOM 2873 C CA . LEU D 1 86 ? -35.283 46.277 9.834 1.00 31.49 365 LEU D CA 1
ATOM 2874 C C . LEU D 1 86 ? -35.981 47.427 9.091 1.00 33.92 365 LEU D C 1
ATOM 2875 O O . LEU D 1 86 ? -37.203 47.498 9.082 1.00 35.50 365 LEU D O 1
ATOM 2880 N N . LEU D 1 87 ? -35.218 48.296 8.440 1.00 35.63 366 LEU D N 1
ATOM 2881 C CA . LEU D 1 87 ? -35.785 49.456 7.732 1.00 38.25 366 LEU D CA 1
ATOM 2882 C C . LEU D 1 87 ? -36.717 49.107 6.574 1.00 39.65 366 LEU D C 1
ATOM 2883 O O . LEU D 1 87 ? -36.315 48.395 5.647 1.00 39.64 366 LEU D O 1
ATOM 2889 N N . SER E 1 1 ? 4.012 37.086 19.829 1.00 54.53 281 SER E N 1
ATOM 2890 C CA . SER E 1 1 ? 5.331 37.793 19.784 1.00 53.80 281 SER E CA 1
ATOM 2891 C C . SER E 1 1 ? 6.548 36.845 19.832 1.00 53.56 281 SER E C 1
ATOM 2892 O O . SER E 1 1 ? 7.226 36.679 20.873 1.00 54.46 281 SER E O 1
ATOM 2895 N N . SER E 1 2 ? 6.819 36.223 18.682 0.70 51.75 282 SER E N 1
ATOM 2896 C CA . SER E 1 2 ? 8.131 35.624 18.416 0.70 49.38 282 SER E CA 1
ATOM 2897 C C . SER E 1 2 ? 9.014 36.748 17.837 0.70 47.59 282 SER E C 1
ATOM 2898 O O . SER E 1 2 ? 10.225 36.574 17.553 0.70 47.64 282 SER E O 1
ATOM 2901 N N . ALA E 1 3 ? 8.386 37.914 17.699 1.00 44.41 283 ALA E N 1
ATOM 2902 C CA . ALA E 1 3 ? 9.007 39.095 17.124 1.00 41.32 283 ALA E CA 1
ATOM 2903 C C . ALA E 1 3 ? 8.899 40.267 18.114 1.00 39.24 283 ALA E C 1
ATOM 2904 O O . ALA E 1 3 ? 7.937 40.327 18.912 1.00 39.55 283 ALA E O 1
ATOM 2906 N N . THR E 1 4 ? 9.896 41.162 18.068 1.00 36.58 284 THR E N 1
ATOM 2907 C CA . THR E 1 4 ? 9.991 42.408 18.863 1.00 33.79 284 THR E CA 1
ATOM 2908 C C . THR E 1 4 ? 9.591 43.576 17.954 1.00 32.79 284 THR E C 1
ATOM 2909 O O . THR E 1 4 ? 10.165 43.706 16.883 1.00 32.83 284 THR E O 1
ATOM 2913 N N . PRO E 1 5 ? 8.592 44.404 18.346 1.00 31.67 285 PRO E N 1
ATOM 2914 C CA . PRO E 1 5 ? 8.276 45.579 17.505 1.00 30.34 285 PRO E CA 1
ATOM 2915 C C . PRO E 1 5 ? 9.405 46.611 17.544 1.00 29.94 285 PRO E C 1
ATOM 2916 O O . PRO E 1 5 ? 10.009 46.811 18.595 1.00 29.78 285 PRO E O 1
ATOM 2920 N N . ILE E 1 6 ? 9.727 47.230 16.408 1.00 29.52 286 ILE E N 1
ATOM 2921 C CA . ILE E 1 6 ? 10.813 48.217 16.391 1.00 29.60 286 ILE E CA 1
ATOM 2922 C C . ILE E 1 6 ? 10.433 49.419 15.560 1.00 29.75 286 ILE E C 1
ATOM 2923 O O . ILE E 1 6 ? 9.572 49.324 14.689 1.00 29.52 286 ILE E O 1
ATOM 2928 N N . VAL E 1 7 ? 11.056 50.554 15.856 1.00 30.15 287 VAL E N 1
ATOM 2929 C CA . VAL E 1 7 ? 11.056 51.675 14.921 1.00 31.00 287 VAL E CA 1
ATOM 2930 C C . VAL E 1 7 ? 12.493 51.942 14.526 1.00 30.64 287 VAL E C 1
ATOM 2931 O O . VAL E 1 7 ? 13.346 52.000 15.378 1.00 30.65 287 VAL E O 1
ATOM 2935 N N . GLN E 1 8 ? 12.739 52.065 13.222 1.00 31.43 288 GLN E N 1
ATOM 2936 C CA . GLN E 1 8 ? 13.979 52.635 12.695 1.00 30.94 288 GLN E CA 1
ATOM 2937 C C . GLN E 1 8 ? 13.817 54.110 12.423 1.00 29.59 288 GLN E C 1
ATOM 2938 O O . GLN E 1 8 ? 12.934 54.510 11.671 1.00 29.05 288 GLN E O 1
ATOM 2944 N N . PHE E 1 9 ? 14.701 54.901 13.002 1.00 28.49 289 PHE E N 1
ATOM 2945 C CA . PHE E 1 9 ? 14.763 56.318 12.717 1.00 27.65 289 PHE E CA 1
ATOM 2946 C C . PHE E 1 9 ? 15.967 56.571 11.834 1.00 27.12 289 PHE E C 1
ATOM 2947 O O . PHE E 1 9 ? 17.041 56.034 12.108 1.00 27.27 289 PHE E O 1
ATOM 2955 N N . GLN E 1 10 ? 15.776 57.380 10.788 1.00 27.17 290 GLN E N 1
ATOM 2956 C CA . GLN E 1 10 ? 16.805 57.718 9.798 1.00 28.18 290 GLN E CA 1
ATOM 2957 C C . GLN E 1 10 ? 16.994 59.225 9.661 1.00 27.00 290 GLN E C 1
ATOM 2958 O O . GLN E 1 10 ? 16.019 59.989 9.600 1.00 25.64 290 GLN E O 1
ATOM 2964 N N . GLY E 1 11 ? 18.242 59.646 9.551 1.00 25.90 291 GLY E N 1
ATOM 2965 C CA . GLY E 1 11 ? 18.527 61.050 9.315 1.00 25.92 291 GLY E CA 1
ATOM 2966 C C . GLY E 1 11 ? 19.987 61.336 9.616 1.00 26.20 291 GLY E C 1
ATOM 2967 O O . GLY E 1 11 ? 20.789 60.392 9.778 1.00 25.32 291 GLY E O 1
ATOM 2968 N N . GLU E 1 12 ? 20.332 62.626 9.670 1.00 24.25 292 GLU E N 1
ATOM 2969 C CA . GLU E 1 12 ? 21.703 63.052 9.933 1.00 23.88 292 GLU E CA 1
ATOM 2970 C C . GLU E 1 12 ? 22.161 62.551 11.307 1.00 23.31 292 GLU E C 1
ATOM 2971 O O . GLU E 1 12 ? 21.393 62.560 12.244 1.00 24.10 292 GLU E O 1
ATOM 2977 N N . SER E 1 13 ? 23.395 62.086 11.443 1.00 23.45 293 SER E N 1
ATOM 2978 C CA . SER E 1 13 ? 23.760 61.370 12.686 1.00 23.30 293 SER E CA 1
ATOM 2979 C C . SER E 1 13 ? 23.671 62.186 13.976 1.00 21.98 293 SER E C 1
ATOM 2980 O O . SER E 1 13 ? 23.183 61.682 14.977 1.00 22.16 293 SER E O 1
ATOM 2983 N N . ASN E 1 14 ? 24.048 63.464 13.928 1.00 22.00 294 ASN E N 1
ATOM 2984 C CA . ASN E 1 14 ? 23.865 64.376 15.088 1.00 21.43 294 ASN E CA 1
ATOM 2985 C C . ASN E 1 14 ? 22.454 64.663 15.493 1.00 21.63 294 ASN E C 1
ATOM 2986 O O . ASN E 1 14 ? 22.144 64.600 16.680 1.00 21.79 294 ASN E O 1
ATOM 2991 N N . CYS E 1 15 ? 21.585 64.906 14.520 1.00 21.99 295 CYS E N 1
ATOM 2992 C CA . CYS E 1 15 ? 20.141 64.909 14.778 1.00 22.58 295 CYS E CA 1
ATOM 2993 C C . CYS E 1 15 ? 19.612 63.654 15.468 1.00 22.15 295 CYS E C 1
ATOM 2994 O O . CYS E 1 15 ? 18.727 63.758 16.292 1.00 21.45 295 CYS E O 1
ATOM 2997 N N . LEU E 1 16 ? 20.150 62.479 15.135 1.00 22.77 296 LEU E N 1
ATOM 2998 C CA . LEU E 1 16 ? 19.724 61.243 15.772 1.00 23.84 296 LEU E CA 1
ATOM 2999 C C . LEU E 1 16 ? 20.239 61.072 17.203 1.00 24.72 296 LEU E C 1
ATOM 3000 O O . LEU E 1 16 ? 19.479 60.638 18.083 1.00 24.86 296 LEU E O 1
ATOM 3005 N N . LYS E 1 17 ? 21.495 61.450 17.439 1.00 24.62 297 LYS E N 1
ATOM 3006 C CA . LYS E 1 17 ? 22.090 61.473 18.786 1.00 26.32 297 LYS E CA 1
ATOM 3007 C C . LYS E 1 17 ? 21.380 62.503 19.688 1.00 26.47 297 LYS E C 1
ATOM 3008 O O . LYS E 1 17 ? 21.067 62.212 20.847 1.00 27.08 297 LYS E O 1
ATOM 3014 N N . CYS E 1 18 ? 21.088 63.680 19.137 1.00 26.17 298 CYS E N 1
ATOM 3015 C CA . CYS E 1 18 ? 20.275 64.703 19.826 1.00 25.90 298 CYS E CA 1
ATOM 3016 C C . CYS E 1 18 ? 18.934 64.099 20.216 1.00 26.29 298 CYS E C 1
ATOM 3017 O O . CYS E 1 18 ? 18.514 64.199 21.367 1.00 25.86 298 CYS E O 1
ATOM 3020 N N . PHE E 1 19 ? 18.274 63.464 19.245 1.00 26.80 299 PHE E N 1
ATOM 3021 C CA . PHE E 1 19 ? 17.003 62.805 19.467 1.00 28.45 299 PHE E CA 1
ATOM 3022 C C . PHE E 1 19 ? 17.048 61.696 20.508 1.00 29.26 299 PHE E C 1
ATOM 3023 O O . PHE E 1 19 ? 16.131 61.586 21.331 1.00 29.31 299 PHE E O 1
ATOM 3031 N N . ARG E 1 20 ? 18.072 60.847 20.436 1.00 31.09 300 ARG E N 1
ATOM 3032 C CA . ARG E 1 20 ? 18.247 59.742 21.390 1.00 33.14 300 ARG E CA 1
ATOM 3033 C C . ARG E 1 20 ? 18.367 60.252 22.841 1.00 33.88 300 ARG E C 1
ATOM 3034 O O . ARG E 1 20 ? 17.808 59.650 23.738 1.00 34.17 300 ARG E O 1
ATOM 3042 N N . TYR E 1 21 ? 19.079 61.362 23.049 1.00 35.09 301 TYR E N 1
ATOM 3043 C CA . TYR E 1 21 ? 19.143 62.046 24.353 1.00 36.44 301 TYR E CA 1
ATOM 3044 C C . TYR E 1 21 ? 17.789 62.557 24.850 1.00 36.21 301 TYR E C 1
ATOM 3045 O O . TYR E 1 21 ? 17.425 62.281 26.002 1.00 36.48 301 TYR E O 1
ATOM 3054 N N . ARG E 1 22 ? 17.056 63.302 24.011 1.00 35.54 302 ARG E N 1
ATOM 3055 C CA . ARG E 1 22 ? 15.668 63.721 24.333 1.00 34.72 302 ARG E CA 1
ATOM 3056 C C . ARG E 1 22 ? 14.821 62.500 24.782 1.00 34.62 302 ARG E C 1
ATOM 3057 O O . ARG E 1 22 ? 14.095 62.555 25.778 1.00 34.90 302 ARG E O 1
ATOM 3065 N N . LEU E 1 23 ? 14.940 61.397 24.043 1.00 34.28 303 LEU E N 1
ATOM 3066 C CA . LEU E 1 23 ? 14.275 60.147 24.384 1.00 33.71 303 LEU E CA 1
ATOM 3067 C C . LEU E 1 23 ? 14.702 59.607 25.773 1.00 34.38 303 LEU E C 1
ATOM 3068 O O . LEU E 1 23 ? 13.854 59.363 26.633 1.00 33.53 303 LEU E O 1
ATOM 3073 N N . ASN E 1 24 ? 16.010 59.456 25.999 1.00 34.91 304 ASN E N 1
ATOM 3074 C CA . ASN E 1 24 ? 16.531 59.039 27.308 1.00 35.96 304 ASN E CA 1
ATOM 3075 C C . ASN E 1 24 ? 16.288 60.017 28.452 1.00 35.29 304 ASN E C 1
ATOM 3076 O O . ASN E 1 24 ? 16.234 59.601 29.608 1.00 36.30 304 ASN E O 1
ATOM 3081 N N . ASP E 1 25 A 16.157 61.307 28.157 1.00 34.46 304 ASP E N 1
ATOM 3082 C CA . ASP E 1 25 A 15.787 62.276 29.193 1.00 33.39 304 ASP E CA 1
ATOM 3083 C C . ASP E 1 25 A 14.289 62.201 29.545 1.00 33.15 304 ASP E C 1
ATOM 3084 O O . ASP E 1 25 A 13.948 62.043 30.710 1.00 32.60 304 ASP E O 1
ATOM 3089 N N . LYS E 1 26 ? 13.411 62.250 28.540 1.00 33.13 305 LYS E N 1
ATOM 3090 C CA . LYS E 1 26 ? 11.963 62.474 28.767 1.00 32.97 305 LYS E CA 1
ATOM 3091 C C . LYS E 1 26 ? 11.047 61.256 28.577 1.00 32.81 305 LYS E C 1
ATOM 3092 O O . LYS E 1 26 ? 9.976 61.166 29.195 1.00 32.52 305 LYS E O 1
ATOM 3098 N N . HIS E 1 27 ? 11.461 60.324 27.721 1.00 33.19 306 HIS E N 1
ATOM 3099 C CA . HIS E 1 27 ? 10.572 59.236 27.294 1.00 32.90 306 HIS E CA 1
ATOM 3100 C C . HIS E 1 27 ? 11.020 57.803 27.576 1.00 32.84 306 HIS E C 1
ATOM 3101 O O . HIS E 1 27 ? 10.589 56.913 26.846 1.00 33.52 306 HIS E O 1
ATOM 3108 N N . ARG E 1 28 ? 11.865 57.548 28.584 1.00 32.62 307 ARG E N 1
ATOM 3109 C CA . ARG E 1 28 ? 12.452 56.190 28.720 1.00 33.00 307 ARG E CA 1
ATOM 3110 C C . ARG E 1 28 ? 11.332 55.146 28.745 1.00 32.94 307 ARG E C 1
ATOM 3111 O O . ARG E 1 28 ? 11.395 54.133 28.055 1.00 33.91 307 ARG E O 1
ATOM 3119 N N . HIS E 1 29 ? 10.299 55.438 29.531 1.00 32.58 308 HIS E N 1
ATOM 3120 C CA . HIS E 1 29 ? 9.140 54.575 29.765 1.00 31.77 308 HIS E CA 1
ATOM 3121 C C . HIS E 1 29 ? 8.313 54.209 28.526 1.00 31.08 308 HIS E C 1
ATOM 3122 O O . HIS E 1 29 ? 7.543 53.250 28.583 1.00 30.87 308 HIS E O 1
ATOM 3129 N N . LEU E 1 30 ? 8.481 54.956 27.423 1.00 30.60 309 LEU E N 1
ATOM 3130 C CA . LEU E 1 30 ? 7.728 54.741 26.166 1.00 30.01 309 LEU E CA 1
ATOM 3131 C C . LEU E 1 30 ? 8.471 53.852 25.161 1.00 29.42 309 LEU E C 1
ATOM 3132 O O . LEU E 1 30 ? 8.107 53.793 23.981 1.00 30.27 309 LEU E O 1
ATOM 3137 N N . PHE E 1 31 ? 9.545 53.200 25.604 1.00 28.91 310 PHE E N 1
ATOM 3138 C CA . PHE E 1 31 ? 10.328 52.276 24.739 1.00 28.65 310 PHE E CA 1
ATOM 3139 C C . PHE E 1 31 ? 11.244 51.399 25.607 1.00 29.11 310 PHE E C 1
ATOM 3140 O O . PHE E 1 31 ? 11.413 51.669 26.809 1.00 27.94 310 PHE E O 1
ATOM 3148 N N . ASP E 1 32 ? 11.839 50.376 24.997 1.00 29.11 311 ASP E N 1
ATOM 3149 C CA . ASP E 1 32 ? 12.750 49.481 25.708 1.00 29.91 311 ASP E CA 1
ATOM 3150 C C . ASP E 1 32 ? 14.223 49.863 25.395 1.00 30.14 311 ASP E C 1
ATOM 3151 O O . ASP E 1 32 ? 14.811 50.667 26.125 1.00 30.56 311 ASP E O 1
ATOM 3156 N N . LEU E 1 33 ? 14.808 49.317 24.322 1.00 29.81 312 LEU E N 1
ATOM 3157 C CA . LEU E 1 33 ? 16.226 49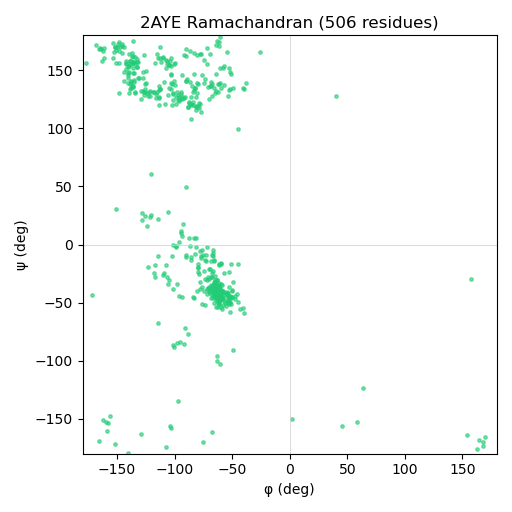.611 23.936 1.00 29.76 312 LEU E CA 1
ATOM 3158 C C . LEU E 1 33 ? 16.385 50.636 22.813 1.00 29.32 312 LEU E C 1
ATOM 3159 O O . LEU E 1 33 ? 15.493 50.821 21.993 1.00 29.86 312 LEU E O 1
ATOM 3164 N N . ILE E 1 34 ? 17.536 51.296 22.780 1.00 29.36 313 ILE E N 1
ATOM 3165 C CA . ILE E 1 34 ? 17.882 52.228 21.699 1.00 28.47 313 ILE E CA 1
ATOM 3166 C C . ILE E 1 34 ? 19.357 51.988 21.270 1.00 28.15 313 ILE E C 1
ATOM 3167 O O . ILE E 1 34 ? 20.245 5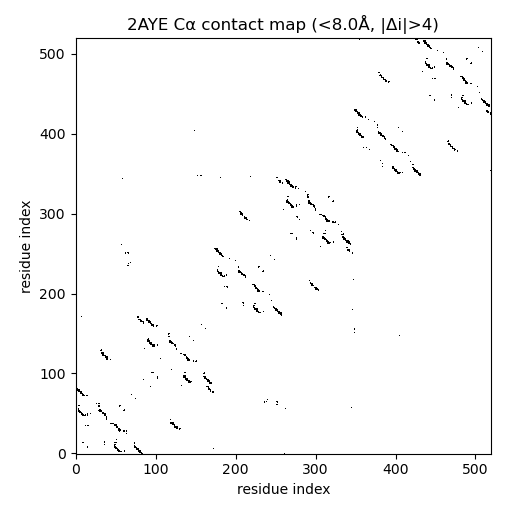1.858 22.125 1.00 27.02 313 ILE E O 1
ATOM 3172 N N . SER E 1 35 ? 19.613 51.954 19.963 1.00 26.30 314 SER E N 1
ATOM 3173 C CA . SER E 1 35 ? 20.966 51.715 19.457 1.00 26.18 314 SER E CA 1
ATOM 3174 C C . SER E 1 35 ? 21.837 52.973 19.415 1.00 25.86 314 SER E C 1
ATOM 3175 O O . SER E 1 35 ? 21.329 54.079 19.514 1.00 26.34 314 SER E O 1
ATOM 3178 N N . SER E 1 36 ? 23.151 52.799 19.270 1.00 25.03 315 SER E N 1
ATOM 3179 C CA . SER E 1 36 ? 23.988 53.829 18.634 1.00 24.88 315 SER E CA 1
ATOM 3180 C C . SER E 1 36 ? 23.548 54.080 17.143 1.00 25.08 315 SER E C 1
ATOM 3181 O O . SER E 1 36 ? 22.738 53.316 16.547 1.00 25.54 315 SER E O 1
ATOM 3184 N N . THR E 1 37 ? 24.103 55.121 16.538 1.00 25.07 316 THR E N 1
ATOM 3185 C CA . THR E 1 37 ? 23.824 55.426 15.150 1.00 26.24 316 THR E CA 1
ATOM 3186 C C . THR E 1 37 ? 24.673 54.510 14.300 1.00 25.97 316 THR E C 1
ATOM 3187 O O . THR E 1 37 ? 25.831 54.249 14.618 1.00 26.85 316 THR E O 1
ATOM 3191 N N . TRP E 1 38 ? 24.067 53.989 13.235 1.00 25.73 317 TRP E N 1
ATOM 3192 C CA . TRP E 1 38 ? 24.704 53.049 12.361 1.00 24.35 317 TRP E CA 1
ATOM 3193 C C . TRP E 1 38 ? 24.205 53.291 10.907 1.00 24.23 317 TRP E C 1
ATOM 3194 O O . TRP E 1 38 ? 23.357 54.129 10.661 1.00 24.49 317 TRP E O 1
ATOM 3205 N N . HIS E 1 39 ? 24.793 52.620 9.941 1.00 23.33 318 HIS E N 1
ATOM 3206 C CA . HIS E 1 39 ? 24.340 52.759 8.581 1.00 24.04 318 HIS E CA 1
ATOM 3207 C C . HIS E 1 39 ? 24.649 51.455 7.859 1.00 23.38 318 HIS E C 1
ATOM 3208 O O . HIS E 1 39 ? 25.370 50.597 8.387 1.00 23.49 318 HIS E O 1
ATOM 3215 N N . TRP E 1 40 ? 24.118 51.310 6.661 1.00 24.08 319 TRP E N 1
ATOM 3216 C CA . TRP E 1 40 ? 24.517 50.216 5.793 1.00 25.96 319 TRP E CA 1
ATOM 3217 C C . TRP E 1 40 ? 25.876 50.548 5.168 1.00 28.41 319 TRP E C 1
ATOM 3218 O O . TRP E 1 40 ? 26.029 51.523 4.433 1.00 29.05 319 TRP E O 1
ATOM 3229 N N . ALA E 1 41 ? 26.883 49.755 5.541 1.00 31.35 320 ALA E N 1
ATOM 3230 C CA . ALA E 1 41 ? 28.268 49.999 5.162 1.00 33.05 320 ALA E CA 1
ATOM 3231 C C . ALA E 1 41 ? 28.464 49.275 3.872 1.00 34.73 320 ALA E C 1
ATOM 3232 O O . ALA E 1 41 ? 29.404 48.521 3.724 1.00 35.55 320 ALA E O 1
ATOM 3234 N N . SER E 1 42 ? 27.551 49.493 2.934 0.70 36.61 321 SER E N 1
ATOM 3235 C CA . SER E 1 42 ? 27.681 48.903 1.612 0.70 38.28 321 SER E CA 1
ATOM 3236 C C . SER E 1 42 ? 28.061 50.098 0.669 0.70 39.24 321 SER E C 1
ATOM 3237 O O . SER E 1 42 ? 28.186 51.214 1.178 0.70 38.95 321 SER E O 1
ATOM 3240 N N . PRO E 1 43 ? 28.149 49.942 -0.683 0.70 39.94 322 PRO E N 1
ATOM 3241 C CA . PRO E 1 43 ? 27.384 49.416 -1.820 0.70 41.01 322 PRO E CA 1
ATOM 3242 C C . PRO E 1 43 ? 25.971 48.840 -1.577 0.70 42.34 322 PRO E C 1
ATOM 3243 O O . PRO E 1 43 ? 25.240 49.312 -0.673 0.70 42.74 322 PRO E O 1
ATOM 3247 N N . LYS E 1 44 ? 25.569 47.864 -2.395 1.00 43.73 323 LYS E N 1
ATOM 3248 C CA . LYS E 1 44 ? 24.232 47.221 -2.278 1.00 44.69 323 LYS E CA 1
ATOM 3249 C C . LYS E 1 44 ? 23.001 48.177 -2.079 0.50 45.46 323 LYS E C 1
ATOM 3250 O O . LYS E 1 44 ? 23.048 49.354 -2.465 0.50 45.95 323 LYS E O 1
ATOM 3256 N N . ALA E 1 45 ? 21.910 47.675 -1.500 0.30 46.17 324 ALA E N 1
ATOM 3257 C CA . ALA E 1 45 ? 20.602 48.349 -1.617 0.30 46.98 324 ALA E CA 1
ATOM 3258 C C . ALA E 1 45 ? 20.511 49.873 -1.307 0.30 47.79 324 ALA E C 1
ATOM 3259 O O . ALA E 1 45 ? 20.715 50.685 -2.221 0.30 47.99 324 ALA E O 1
ATOM 3261 N N . PRO E 1 46 ? 20.221 50.270 -0.037 0.80 48.42 325 PRO E N 1
ATOM 3262 C CA . PRO E 1 46 ? 19.784 51.636 0.217 0.80 48.89 325 PRO E CA 1
ATOM 3263 C C . PRO E 1 46 ? 20.987 52.368 0.821 0.80 49.54 325 PRO E C 1
ATOM 3264 O O . PRO E 1 46 ? 22.131 52.019 0.453 0.80 50.30 325 PRO E O 1
ATOM 3268 N N . HIS E 1 47 ? 20.794 53.449 1.587 1.00 49.16 326 HIS E N 1
ATOM 3269 C CA . HIS E 1 47 ? 19.979 54.587 1.189 1.00 48.49 326 HIS E CA 1
ATOM 3270 C C . HIS E 1 47 ? 21.045 55.663 1.109 1.00 47.39 326 HIS E C 1
ATOM 3271 O O . HIS E 1 47 ? 21.397 56.111 -0.010 1.00 48.76 326 HIS E O 1
ATOM 3278 N N . LYS E 1 48 ? 21.594 56.020 2.283 1.00 45.17 327 LYS E N 1
ATOM 3279 C CA . LYS E 1 48 ? 22.520 57.162 2.475 1.00 42.48 327 LYS E CA 1
ATOM 3280 C C . LYS E 1 48 ? 22.576 57.695 3.933 1.00 41.01 327 LYS E C 1
ATOM 3281 O O . LYS E 1 48 ? 23.624 58.227 4.338 1.00 41.46 327 LYS E O 1
ATOM 3287 N N . HIS E 1 49 ? 21.487 57.592 4.710 0.70 38.51 328 HIS E N 1
ATOM 3288 C CA A HIS E 1 49 ? 21.385 58.164 6.080 0.20 37.39 328 HIS E CA 1
ATOM 3289 C CA B HIS E 1 49 ? 21.586 58.183 6.042 0.50 36.60 328 HIS E CA 1
ATOM 3290 C C . HIS E 1 49 ? 21.831 57.237 7.205 0.70 35.38 328 HIS E C 1
ATOM 3291 O O . HIS E 1 49 ? 21.834 55.996 7.041 0.70 34.56 328 HIS E O 1
ATOM 3304 N N . ALA E 1 50 ? 22.110 57.844 8.366 1.00 32.42 329 ALA E N 1
ATOM 3305 C CA . ALA E 1 50 ? 22.388 57.117 9.571 1.00 28.07 329 ALA E CA 1
ATOM 3306 C C . ALA E 1 50 ? 21.073 56.696 10.166 1.00 26.07 329 ALA E C 1
ATOM 3307 O O . ALA E 1 50 ? 20.045 57.193 9.749 1.00 24.59 329 ALA E O 1
ATOM 3309 N N . ILE E 1 51 ? 21.114 55.728 11.091 1.00 25.17 330 ILE E N 1
ATOM 3310 C CA . ILE E 1 51 ? 19.936 54.996 11.620 1.00 24.65 330 ILE E CA 1
ATOM 3311 C C . ILE E 1 51 ? 20.107 54.785 13.103 1.00 24.74 330 ILE E C 1
ATOM 3312 O O . ILE E 1 51 ? 21.205 54.591 13.586 1.00 24.78 330 ILE E O 1
ATOM 3317 N N . VAL E 1 52 ? 19.010 54.880 13.821 1.00 26.02 331 VAL E N 1
ATOM 3318 C CA . VAL E 1 52 ? 18.908 54.460 15.202 1.00 26.56 331 VAL E CA 1
ATOM 3319 C C . VAL E 1 52 ? 17.695 53.483 15.304 1.00 27.78 331 VAL E C 1
ATOM 3320 O O . VAL E 1 52 ? 16.576 53.766 14.819 1.00 28.21 331 VAL E O 1
ATOM 3324 N N . THR E 1 53 ? 17.944 52.329 15.898 1.00 28.13 332 THR E N 1
ATOM 3325 C CA . THR E 1 53 ? 16.894 51.330 16.089 1.00 28.94 332 THR E CA 1
ATOM 3326 C C . THR E 1 53 ? 16.397 51.526 17.506 1.00 29.08 332 THR E C 1
ATOM 3327 O O . THR E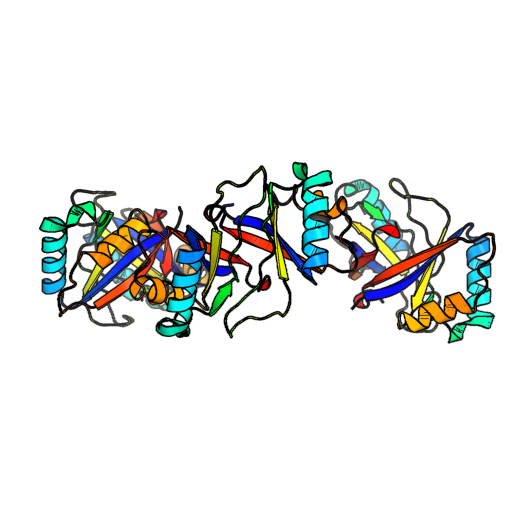 1 53 ? 17.217 51.607 18.436 1.00 28.96 332 THR E O 1
ATOM 3331 N N . VAL E 1 54 ? 15.078 51.661 17.649 1.00 28.76 333 VAL E N 1
ATOM 3332 C CA . VAL E 1 54 ? 14.395 51.661 18.965 1.00 27.88 333 VAL E CA 1
ATOM 3333 C C . VAL E 1 54 ? 13.541 50.385 19.017 1.00 27.95 333 VAL E C 1
ATOM 3334 O O . VAL E 1 54 ? 12.899 50.040 18.031 1.00 28.24 333 VAL E O 1
ATOM 3338 N N . THR E 1 55 ? 13.594 49.649 20.125 1.00 27.71 334 THR E N 1
ATOM 3339 C CA . THR E 1 55 ? 12.716 48.492 20.339 1.00 27.91 334 THR E CA 1
ATOM 3340 C C . THR E 1 55 ? 11.690 48.792 21.436 1.00 28.02 334 THR E C 1
ATOM 3341 O O . THR E 1 55 ? 11.869 49.730 22.214 1.00 28.45 334 THR E O 1
ATOM 3345 N N . TYR E 1 56 ? 10.626 47.996 21.459 1.00 27.87 335 TYR E N 1
ATOM 3346 C CA . TYR E 1 56 ? 9.428 48.179 22.308 1.00 27.83 335 TYR E CA 1
ATOM 3347 C C . TYR E 1 56 ? 9.089 46.847 22.964 1.00 28.60 335 TYR E C 1
ATOM 3348 O O . TYR E 1 56 ? 9.421 45.785 22.423 1.00 28.82 335 TYR E O 1
ATOM 3357 N N . HIS E 1 57 ? 8.453 46.932 24.135 1.00 29.40 336 HIS E N 1
ATOM 3358 C CA . HIS E 1 57 ? 7.988 45.786 24.915 1.00 29.64 336 HIS E CA 1
ATOM 3359 C C . HIS E 1 57 ? 6.691 45.196 24.326 1.00 30.37 336 HIS E C 1
ATOM 3360 O O . HIS E 1 57 ? 6.257 44.123 24.745 1.00 31.01 336 HIS E O 1
ATOM 3367 N N . SER E 1 58 ? 6.062 45.911 23.387 1.00 30.40 337 SER E N 1
ATOM 3368 C CA . SER E 1 58 ? 4.784 45.494 22.779 1.00 30.06 337 SER E CA 1
ATOM 3369 C C . SER E 1 58 ? 4.344 46.476 21.697 1.00 29.76 337 SER E C 1
ATOM 3370 O O . SER E 1 58 ? 4.743 47.659 21.713 1.00 29.30 337 SER E O 1
ATOM 3373 N N . GLU E 1 59 ? 3.512 45.993 20.769 1.00 29.43 338 GLU E N 1
ATOM 3374 C CA . GLU E 1 59 ? 2.950 46.853 19.726 1.00 29.39 338 GLU E CA 1
ATOM 3375 C C . GLU E 1 59 ? 2.131 48.010 20.316 1.00 28.91 338 GLU E C 1
ATOM 3376 O O . GLU E 1 59 ? 2.149 49.110 19.745 1.00 28.49 338 GLU E O 1
ATOM 3382 N N . GLU E 1 60 ? 1.454 47.772 21.454 1.00 28.33 339 GLU E N 1
ATOM 3383 C CA . GLU E 1 60 ? 0.708 48.836 22.197 1.00 28.12 339 GLU E CA 1
ATOM 3384 C C . GLU E 1 60 ? 1.636 49.957 22.778 1.00 28.57 339 GLU E C 1
ATOM 3385 O O . GLU E 1 60 ? 1.307 51.163 22.703 1.00 28.94 339 GLU E O 1
ATOM 3391 N N . GLN E 1 61 ? 2.798 49.592 23.327 1.00 28.57 340 GLN E N 1
ATOM 3392 C CA . GLN E 1 61 ? 3.752 50.624 23.797 1.00 28.34 340 GLN E CA 1
ATOM 3393 C C . GLN E 1 61 ? 4.288 51.490 22.642 1.00 28.84 340 GLN E C 1
ATOM 3394 O O . GLN E 1 61 ? 4.439 52.727 22.803 1.00 28.58 340 GLN E O 1
ATOM 3400 N N . ARG E 1 62 ? 4.579 50.821 21.507 1.00 28.29 341 ARG E N 1
ATOM 3401 C CA . ARG E 1 62 ? 5.108 51.443 20.288 1.00 27.69 341 ARG E CA 1
ATOM 3402 C C . ARG E 1 62 ? 4.190 52.526 19.785 1.00 28.23 341 ARG E C 1
ATOM 3403 O O . ARG E 1 62 ? 4.653 53.622 19.476 1.00 29.16 341 ARG E O 1
ATOM 3411 N N . GLN E 1 63 ? 2.901 52.204 19.695 1.00 28.77 342 GLN E N 1
ATOM 3412 C CA . GLN E 1 63 ? 1.846 53.150 19.305 1.00 29.22 342 GLN E CA 1
ATOM 3413 C C . GLN E 1 63 ? 1.731 54.379 20.225 1.00 28.71 342 GLN E C 1
ATOM 3414 O O . GLN E 1 63 ? 1.519 55.499 19.753 1.00 28.68 342 GLN E O 1
ATOM 3420 N N . GLN E 1 64 ? 1.861 54.156 21.532 1.00 28.56 343 GLN E N 1
ATOM 3421 C CA . GLN E 1 64 ? 1.857 55.229 22.533 1.00 28.64 343 GLN E CA 1
ATOM 3422 C C . GLN E 1 64 ? 3.064 56.182 22.388 1.00 29.37 343 GLN E C 1
ATOM 3423 O O . GLN E 1 64 ? 2.916 57.413 22.489 1.00 28.92 343 GLN E O 1
ATOM 3429 N N . PHE E 1 65 ? 4.253 55.602 22.177 1.00 29.95 344 PHE E N 1
ATOM 3430 C CA . PHE E 1 65 ? 5.447 56.357 21.777 1.00 30.71 344 PHE E CA 1
ATOM 3431 C C . PHE E 1 65 ? 5.122 57.225 20.558 1.00 31.26 344 PHE E C 1
ATOM 3432 O O . PHE E 1 65 ? 5.244 58.465 20.608 1.00 32.16 344 PHE E O 1
ATOM 3440 N N . LEU E 1 66 ? 4.682 56.579 19.481 1.00 31.25 345 LEU E N 1
ATOM 3441 C CA . LEU E 1 66 ? 4.294 57.289 18.267 1.00 31.49 345 LEU E CA 1
ATOM 3442 C C . LEU E 1 66 ? 3.182 58.354 18.493 1.00 31.64 345 LEU E C 1
ATOM 3443 O O . LEU E 1 66 ? 3.071 59.313 17.735 1.00 31.25 345 LEU E O 1
ATOM 3448 N N . ASN E 1 67 ? 2.378 58.188 19.540 1.00 32.16 346 ASN E N 1
ATOM 3449 C CA . ASN E 1 67 ? 1.337 59.185 19.877 1.00 32.72 346 ASN E CA 1
ATOM 3450 C C . ASN E 1 67 ? 1.813 60.443 20.589 1.00 32.67 346 ASN E C 1
ATOM 3451 O O . ASN E 1 67 ? 1.237 61.512 20.391 1.00 32.38 346 ASN E O 1
ATOM 3456 N N . VAL E 1 68 ? 2.858 60.298 21.412 1.00 32.94 347 VAL E N 1
ATOM 3457 C CA . VAL E 1 68 ? 3.279 61.318 22.386 1.00 32.52 347 VAL E CA 1
ATOM 3458 C C . VAL E 1 68 ? 4.489 62.092 21.870 1.00 32.19 347 VAL E C 1
ATOM 3459 O O . VAL E 1 68 ? 4.579 63.308 22.044 1.00 32.20 347 VAL E O 1
ATOM 3463 N N . VAL E 1 69 ? 5.399 61.377 21.213 1.00 32.66 348 VAL E N 1
ATOM 3464 C CA . VAL E 1 69 ? 6.715 61.901 20.863 1.00 31.94 348 VAL E CA 1
ATOM 3465 C C . VAL E 1 69 ? 6.705 62.627 19.501 1.00 32.19 348 VAL E C 1
ATOM 3466 O O . VAL E 1 69 ? 6.346 62.052 18.480 1.00 31.23 348 VAL E O 1
ATOM 3470 N N . LYS E 1 70 ? 7.026 63.917 19.538 1.00 32.94 349 LYS E N 1
ATOM 3471 C CA . LYS E 1 70 ? 7.355 64.712 18.347 1.00 33.59 349 LYS E CA 1
ATOM 3472 C C . LYS E 1 70 ? 8.711 64.298 17.759 1.00 34.59 349 LYS E C 1
ATOM 3473 O O . LYS E 1 70 ? 9.759 64.283 18.452 1.00 34.92 349 LYS E O 1
ATOM 3479 N N . ILE E 1 71 ? 8.671 63.961 16.479 1.00 34.86 350 ILE E N 1
ATOM 3480 C CA . ILE E 1 71 ? 9.841 63.513 15.737 1.00 35.49 350 ILE E CA 1
ATOM 3481 C C . ILE E 1 71 ? 10.370 64.766 15.031 1.00 35.15 350 ILE E C 1
ATOM 3482 O O . ILE E 1 71 ? 9.581 65.430 14.367 1.00 35.37 350 ILE E O 1
ATOM 3487 N N . PRO E 1 72 ? 11.667 65.144 15.251 1.00 34.65 351 PRO E N 1
ATOM 3488 C CA . PRO E 1 72 ? 12.205 66.353 14.598 1.00 34.05 351 PRO E CA 1
ATOM 3489 C C . PRO E 1 72 ? 12.105 66.271 13.072 1.00 33.23 351 PRO E C 1
ATOM 3490 O O . PRO E 1 72 ? 12.143 65.175 12.520 1.00 32.86 351 PRO E O 1
ATOM 3494 N N . PRO E 1 73 ? 11.998 67.431 12.390 1.00 33.17 352 PRO E N 1
ATOM 3495 C CA . PRO E 1 73 ? 11.703 67.358 10.948 1.00 32.85 352 PRO E CA 1
ATOM 3496 C C . PRO E 1 73 ? 12.926 66.876 10.137 1.00 32.50 352 PRO E C 1
ATOM 3497 O O . PRO E 1 73 ? 12.816 66.583 8.942 1.00 32.07 352 PRO E O 1
ATOM 3501 N N . THR E 1 74 ? 14.061 66.788 10.826 1.00 31.60 353 THR E N 1
ATOM 3502 C CA . THR E 1 74 ? 15.277 66.264 10.278 1.00 31.70 353 THR E CA 1
ATOM 3503 C C . THR E 1 74 ? 15.364 64.722 10.267 1.00 31.83 353 THR E C 1
ATOM 3504 O O . THR E 1 74 ? 16.356 64.165 9.770 1.00 32.56 353 THR E O 1
ATOM 3508 N N . ILE E 1 75 ? 14.343 64.044 10.806 1.00 31.61 354 ILE E N 1
ATOM 3509 C CA . ILE E 1 75 ? 14.344 62.576 11.007 1.00 30.34 354 ILE E CA 1
ATOM 3510 C C . ILE E 1 75 ? 13.111 61.922 10.343 1.00 31.29 354 ILE E C 1
ATOM 3511 O O . ILE E 1 75 ? 12.026 62.490 10.400 1.00 32.31 354 ILE E O 1
ATOM 3516 N N . ARG E 1 76 ? 13.286 60.777 9.669 1.00 31.02 355 ARG E N 1
ATOM 3517 C CA . ARG E 1 76 ? 12.182 59.941 9.153 1.00 30.44 355 ARG E CA 1
ATOM 3518 C C . ARG E 1 76 ? 12.114 58.645 9.961 1.00 30.71 355 ARG E C 1
ATOM 3519 O O . ARG E 1 76 ? 13.073 58.238 10.662 1.00 28.82 355 ARG E O 1
ATOM 3527 N N . HIS E 1 77 ? 10.968 57.987 9.908 1.00 31.06 356 HIS E N 1
ATOM 3528 C CA . HIS E 1 77 ? 10.835 56.756 10.678 1.00 31.42 356 HIS E CA 1
ATOM 3529 C C . HIS E 1 77 ? 10.073 55.720 9.884 1.00 31.29 356 HIS E C 1
ATOM 3530 O O . HIS E 1 77 ? 9.250 56.067 9.028 1.00 31.13 356 HIS E O 1
ATOM 3537 N N . LYS E 1 78 ? 10.353 54.457 10.178 1.00 31.81 357 LYS E N 1
ATOM 3538 C CA . LYS E 1 78 ? 9.632 53.314 9.606 1.00 32.57 357 LYS E CA 1
ATOM 3539 C C . LYS E 1 78 ? 9.452 52.298 10.721 1.00 32.46 357 LYS E C 1
ATOM 3540 O O . LYS E 1 78 ? 10.323 52.177 11.583 1.00 33.29 357 LYS E O 1
ATOM 3546 N N . LEU E 1 79 ? 8.345 51.551 10.695 1.00 32.96 358 LEU E N 1
ATOM 3547 C CA . LEU E 1 79 ? 8.063 50.490 11.696 1.00 32.04 358 LEU E CA 1
ATOM 3548 C C . LEU E 1 79 ? 8.379 49.089 11.147 1.00 31.55 358 LEU E C 1
ATOM 3549 O O . LEU E 1 79 ? 8.116 48.826 9.989 1.00 32.57 358 LEU E O 1
ATOM 3554 N N . GLY E 1 80 ? 8.950 48.205 11.968 1.00 30.66 359 GLY E N 1
ATOM 3555 C CA . GLY E 1 80 ? 9.025 46.775 11.639 1.00 28.64 359 GLY E CA 1
ATOM 3556 C C . GLY E 1 80 ? 9.158 45.855 12.838 1.00 27.76 359 GLY E C 1
ATOM 3557 O O . GLY E 1 80 ? 8.660 46.160 13.909 1.00 27.40 359 GLY E O 1
ATOM 3558 N N . PHE E 1 81 ? 9.857 44.738 12.654 1.00 27.53 360 PHE E N 1
ATOM 3559 C CA . PHE E 1 81 ? 10.082 43.722 13.697 0.50 27.20 360 PHE E CA 1
ATOM 3560 C C . PHE E 1 81 ? 11.508 43.177 13.562 1.00 28.52 360 PHE E C 1
ATOM 3561 O O . PHE E 1 81 ? 12.092 43.222 12.466 1.00 29.15 360 PHE E O 1
ATOM 3569 N N . MET E 1 82 ? 12.075 42.643 14.636 1.00 29.68 361 MET E N 1
ATOM 3570 C CA . MET E 1 82 ? 13.301 41.833 14.540 1.00 31.60 361 MET E CA 1
ATOM 3571 C C . MET E 1 82 ? 13.216 40.681 15.536 1.00 31.66 361 MET E C 1
ATOM 3572 O O . MET E 1 82 ? 12.482 40.795 16.526 1.00 32.42 361 MET E O 1
ATOM 3577 N N . SER E 1 83 ? 13.967 39.594 15.331 1.00 32.00 362 SER E N 1
ATOM 3578 C CA . SER E 1 83 ? 13.873 38.438 16.273 1.00 32.33 362 SER E CA 1
ATOM 3579 C C . SER E 1 83 ? 14.173 38.843 17.720 1.00 32.95 362 SER E C 1
ATOM 3580 O O . SER E 1 83 ? 15.124 39.586 17.956 1.00 33.01 362 SER E O 1
ATOM 3583 N N . MET E 1 84 ? 13.368 38.330 18.667 1.00 34.11 363 MET E N 1
ATOM 3584 C CA . MET E 1 84 ? 13.506 38.608 20.109 1.00 34.36 363 MET E CA 1
ATOM 3585 C C . MET E 1 84 ? 14.851 38.147 20.681 1.00 35.83 363 MET E C 1
ATOM 3586 O O . MET E 1 84 ? 15.467 38.863 21.481 1.00 36.41 363 MET E O 1
ATOM 3591 N N . HIS E 1 85 ? 15.316 36.975 20.253 1.00 36.97 364 HIS E N 1
ATOM 3592 C CA . HIS E 1 85 ? 16.607 36.427 20.698 1.00 38.61 364 HIS E CA 1
ATOM 3593 C C . HIS E 1 85 ? 17.872 37.107 20.159 1.00 39.25 364 HIS E C 1
ATOM 3594 O O . HIS E 1 85 ? 18.989 36.718 20.514 1.00 39.88 364 HIS E O 1
ATOM 3601 N N . LEU E 1 86 ? 17.705 38.101 19.302 1.00 39.27 365 LEU E N 1
ATOM 3602 C CA . LEU E 1 86 ? 18.815 38.946 18.908 1.00 40.06 365 LEU E CA 1
ATOM 3603 C C . LEU E 1 86 ? 19.071 40.053 19.937 1.00 41.21 365 LEU E C 1
ATOM 3604 O O . LEU E 1 86 ? 20.054 40.798 19.818 1.00 41.96 365 LEU E O 1
ATOM 3609 N N . LEU E 1 87 ? 18.189 40.199 20.926 1.00 42.29 366 LEU E N 1
ATOM 3610 C CA . LEU E 1 87 ? 18.444 41.218 21.942 1.00 42.97 366 LEU E CA 1
ATOM 3611 C C . LEU E 1 87 ? 19.406 40.676 23.003 1.00 43.78 366 LEU E C 1
ATOM 3612 O O . LEU E 1 87 ? 19.217 39.635 23.637 1.00 43.67 366 LEU E O 1
ATOM 3618 N N . SER F 1 2 ? 7.532 38.574 4.449 1.00 42.83 282 SER F N 1
ATOM 3619 C CA . SER F 1 2 ? 8.335 39.849 4.331 1.00 42.24 282 SER F CA 1
ATOM 3620 C C . SER F 1 2 ? 9.366 39.981 5.482 1.00 40.09 282 SER F C 1
ATOM 3621 O O . SER F 1 2 ? 9.566 41.074 6.042 1.00 39.99 282 SER F O 1
ATOM 3624 N N . ALA F 1 3 ? 9.951 38.834 5.843 1.00 36.47 283 ALA F N 1
ATOM 3625 C CA . ALA F 1 3 ? 11.063 38.720 6.768 1.00 33.26 283 ALA F CA 1
ATOM 3626 C C . ALA F 1 3 ? 12.338 38.499 5.949 1.00 31.08 283 ALA F C 1
ATOM 3627 O O . ALA F 1 3 ? 12.355 37.739 4.976 1.00 29.98 283 ALA F O 1
ATOM 3629 N N . THR F 1 4 ? 13.385 39.191 6.371 1.00 28.34 284 THR F N 1
ATOM 3630 C CA . THR F 1 4 ? 14.729 39.080 5.822 1.00 26.25 284 THR F CA 1
ATOM 3631 C C . THR F 1 4 ? 15.571 38.306 6.851 1.00 25.69 284 THR F C 1
ATOM 3632 O O . THR F 1 4 ? 15.583 38.676 8.050 1.00 25.78 284 THR F O 1
ATOM 3636 N N . PRO F 1 5 ? 16.261 37.239 6.388 1.00 24.22 285 PRO F N 1
ATOM 3637 C CA . PRO F 1 5 ? 17.168 36.518 7.235 1.00 22.87 285 PRO F CA 1
ATOM 3638 C C . PRO F 1 5 ? 18.426 37.293 7.446 1.00 22.58 285 PRO F C 1
ATOM 3639 O O . PRO F 1 5 ? 18.957 37.911 6.518 1.00 22.33 285 PRO F O 1
ATOM 3643 N N . ILE F 1 6 ? 18.907 37.260 8.687 1.00 23.21 286 ILE F N 1
ATOM 3644 C CA . ILE F 1 6 ? 20.085 37.998 9.045 1.00 22.93 286 ILE F CA 1
ATOM 3645 C C . ILE F 1 6 ? 20.993 37.125 9.915 1.00 23.38 286 ILE F C 1
ATOM 3646 O O . ILE F 1 6 ? 20.576 36.104 10.462 1.00 23.62 286 ILE F O 1
ATOM 3651 N N . VAL F 1 7 ? 22.255 37.528 10.013 1.00 23.33 287 VAL F N 1
ATOM 3652 C CA . VAL F 1 7 ? 23.144 37.025 11.035 1.00 23.25 287 VAL F CA 1
ATOM 3653 C C . VAL F 1 7 ? 23.579 38.263 11.776 1.00 22.73 287 VAL F C 1
ATOM 3654 O O . VAL F 1 7 ? 23.915 39.256 11.164 1.00 23.25 287 VAL F O 1
ATOM 3658 N N . GLN F 1 8 ? 23.514 38.206 13.094 1.00 22.94 288 GLN F N 1
ATOM 3659 C CA . GLN F 1 8 ? 24.217 39.170 13.966 1.00 23.55 288 GLN F CA 1
ATOM 3660 C C . GLN F 1 8 ? 25.534 38.648 14.474 1.00 22.56 288 GLN F C 1
ATOM 3661 O O . GLN F 1 8 ? 25.591 37.602 15.080 1.00 21.59 288 GLN F O 1
ATOM 3667 N N . PHE F 1 9 ? 26.592 39.406 14.218 1.00 23.24 289 PHE F N 1
ATOM 3668 C CA . PHE F 1 9 ? 27.929 39.099 14.716 1.00 22.49 289 PHE F CA 1
ATOM 3669 C C . PHE F 1 9 ? 28.232 40.024 15.896 1.00 23.39 289 PHE F C 1
ATOM 3670 O O . PHE F 1 9 ? 27.903 41.204 15.847 1.00 22.47 289 PHE F O 1
ATOM 3678 N N . GLN F 1 10 ? 28.856 39.475 16.944 1.00 23.54 290 GLN F N 1
ATOM 3679 C CA . GLN F 1 10 ? 29.188 40.227 18.154 1.00 24.91 290 GLN F CA 1
ATOM 3680 C C . GLN F 1 10 ? 30.592 39.942 18.629 1.00 24.12 290 GLN F C 1
ATOM 3681 O O . GLN F 1 10 ? 31.006 38.806 18.612 1.00 23.36 290 GLN F O 1
ATOM 3687 N N . GLY F 1 11 ? 31.271 40.982 19.117 1.00 24.17 291 GLY F N 1
ATOM 3688 C CA . GLY F 1 11 ? 32.617 40.884 19.654 1.00 23.74 291 GLY F CA 1
ATOM 3689 C C . GLY F 1 11 ? 33.164 42.277 19.822 1.00 24.44 291 GLY F C 1
ATOM 3690 O O . GLY F 1 11 ? 32.418 43.277 19.756 1.00 24.17 291 GLY F O 1
ATOM 3691 N N . GLU F 1 12 ? 34.456 42.332 20.106 1.00 24.11 292 GLU F N 1
ATOM 3692 C CA . GLU F 1 12 ? 35.235 43.559 20.285 1.00 23.68 292 GLU F CA 1
ATOM 3693 C C . GLU F 1 12 ? 35.179 44.292 18.942 1.00 23.10 292 GLU F C 1
ATOM 3694 O O . GLU F 1 12 ? 35.316 43.638 17.907 1.00 24.10 292 GLU F O 1
ATOM 3700 N N . SER F 1 13 ? 34.998 45.614 18.945 1.00 22.62 293 SER F N 1
ATOM 3701 C CA . SER F 1 13 ? 34.685 46.404 17.725 1.00 21.86 293 SER F CA 1
ATOM 3702 C C . SER F 1 13 ? 35.708 46.400 16.596 1.00 20.99 293 SER F C 1
ATOM 3703 O O . SER F 1 13 ? 35.318 46.366 15.411 1.00 21.55 293 SER F O 1
ATOM 3706 N N . ASN F 1 14 ? 36.985 46.492 16.958 1.00 19.00 294 ASN F N 1
ATOM 3707 C CA . ASN F 1 14 ? 38.095 46.288 16.034 1.00 18.47 294 ASN F CA 1
ATOM 3708 C C . ASN F 1 14 ? 38.118 44.932 15.371 1.00 18.01 294 ASN F C 1
ATOM 3709 O O . ASN F 1 14 ? 38.456 44.839 14.206 1.00 17.15 294 ASN F O 1
ATOM 3714 N N . CYS F 1 15 ? 37.789 43.884 16.130 1.00 18.67 295 CYS F N 1
ATOM 3715 C CA . CYS F 1 15 ? 37.610 42.541 15.581 1.00 19.01 295 CYS F CA 1
ATOM 3716 C C . CYS F 1 15 ? 36.507 42.506 14.507 1.00 19.01 295 CYS F C 1
ATOM 3717 O O . CYS F 1 15 ? 36.695 41.955 13.427 1.00 18.30 295 CYS F O 1
ATOM 3720 N N . LEU F 1 16 ? 35.381 43.158 14.801 1.00 19.56 296 LEU F N 1
ATOM 3721 C CA . LEU F 1 16 ? 34.238 43.155 13.907 1.00 20.39 296 LEU F CA 1
ATOM 3722 C C . LEU F 1 16 ? 34.530 43.991 12.672 1.00 19.80 296 LEU F C 1
ATOM 3723 O O . LEU F 1 16 ? 34.182 43.608 11.581 1.00 20.93 296 LEU F O 1
ATOM 3728 N N . LYS F 1 17 ? 35.232 45.094 12.864 1.00 19.29 297 LYS F N 1
ATOM 3729 C CA . LYS F 1 17 ? 35.667 45.948 11.779 1.00 19.75 297 LYS F CA 1
ATOM 3730 C C . LYS F 1 17 ? 36.646 45.235 10.834 1.00 19.92 297 LYS F C 1
ATOM 3731 O O . LYS F 1 17 ? 36.531 45.374 9.635 1.00 20.63 297 LYS F O 1
ATOM 3737 N N . CYS F 1 18 ? 37.598 44.484 11.392 1.00 19.55 298 CYS F N 1
ATOM 3738 C CA . CYS F 1 18 ? 38.447 43.573 10.643 1.00 19.97 298 CYS F CA 1
ATOM 3739 C C . CYS F 1 18 ? 37.632 42.465 9.943 1.00 19.45 298 CYS F C 1
ATOM 3740 O O . CYS F 1 18 ? 37.872 42.151 8.800 1.00 18.65 298 CYS F O 1
ATOM 3743 N N . PHE F 1 19 ? 36.703 41.842 10.644 1.00 19.97 299 PHE F N 1
ATOM 3744 C CA . PHE F 1 19 ? 35.815 40.864 9.995 1.00 21.96 299 PHE F CA 1
ATOM 3745 C C . PHE F 1 19 ? 35.039 41.502 8.833 1.00 22.89 299 PHE F C 1
ATOM 3746 O O . PHE F 1 19 ? 35.020 40.939 7.753 1.00 22.47 299 PHE F O 1
ATOM 3754 N N . ARG F 1 20 ? 34.471 42.701 9.041 1.00 24.78 300 ARG F N 1
ATOM 3755 C CA . ARG F 1 20 ? 33.718 43.382 7.990 1.00 26.50 300 ARG F CA 1
ATOM 3756 C C . ARG F 1 20 ? 34.572 43.670 6.749 1.00 25.80 300 ARG F C 1
ATOM 3757 O O . ARG F 1 20 ? 34.119 43.432 5.622 1.00 26.42 300 ARG F O 1
ATOM 3765 N N . TYR F 1 21 ? 35.822 44.100 6.932 1.00 25.65 301 TYR F N 1
ATOM 3766 C CA . TYR F 1 21 ? 36.745 44.281 5.783 1.00 25.60 301 TYR F CA 1
ATOM 3767 C C . TYR F 1 21 ? 37.026 42.983 4.989 1.00 24.99 301 TYR F C 1
ATOM 3768 O O . TYR F 1 21 ? 37.178 42.977 3.768 1.00 25.05 301 TYR F O 1
ATOM 3777 N N . ARG F 1 22 ? 37.135 41.885 5.702 1.00 23.59 302 ARG F N 1
ATOM 3778 C CA . ARG F 1 22 ? 37.437 40.613 5.091 1.00 23.69 302 ARG F CA 1
ATOM 3779 C C . ARG F 1 22 ? 36.205 40.134 4.299 1.00 23.06 302 ARG F C 1
ATOM 3780 O O . ARG F 1 22 ? 36.331 39.605 3.203 1.00 23.83 302 ARG F O 1
ATOM 3788 N N . LEU F 1 23 ? 35.022 40.291 4.886 1.00 23.08 303 LEU F N 1
ATOM 3789 C CA . LEU F 1 23 ? 33.742 40.060 4.181 1.00 23.18 303 LEU F CA 1
ATOM 3790 C C . LEU F 1 23 ? 33.651 40.804 2.846 1.00 23.91 303 LEU F C 1
ATOM 3791 O O . LEU F 1 23 ? 33.353 40.197 1.806 1.00 24.57 303 LEU F O 1
ATOM 3796 N N . ASN F 1 24 ? 33.928 42.112 2.874 1.00 24.25 304 ASN F N 1
ATOM 3797 C CA . ASN F 1 24 ? 33.837 42.960 1.705 1.00 25.80 304 ASN F CA 1
ATOM 3798 C C . ASN F 1 24 ? 34.955 42.633 0.686 1.00 26.22 304 ASN F C 1
ATOM 3799 O O . ASN F 1 24 ? 34.782 42.740 -0.542 1.00 26.38 304 ASN F O 1
ATOM 3804 N N . ASP F 1 25 A 36.075 42.177 1.219 1.00 24.57 304 ASP F N 1
ATOM 3805 C CA . ASP F 1 25 A 37.225 41.812 0.437 1.00 24.73 304 ASP F CA 1
ATOM 3806 C C . ASP F 1 25 A 37.126 40.422 -0.187 1.00 23.61 304 ASP F C 1
ATOM 3807 O O . ASP F 1 25 A 37.618 40.216 -1.274 1.00 23.30 304 ASP F O 1
ATOM 3812 N N . LYS F 1 26 ? 36.601 39.442 0.535 0.70 20.82 305 LYS F N 1
ATOM 3813 C CA . LYS F 1 26 ? 36.696 38.121 -0.020 0.70 19.37 305 LYS F CA 1
ATOM 3814 C C . LYS F 1 26 ? 35.307 37.512 -0.318 0.70 17.29 305 LYS F C 1
ATOM 3815 O O . LYS F 1 26 ? 35.214 36.709 -1.178 0.70 14.02 305 LYS F O 1
ATOM 3821 N N . HIS F 1 27 ? 34.263 37.907 0.421 1.00 16.81 306 HIS F N 1
ATOM 3822 C CA . HIS F 1 27 ? 33.047 37.121 0.510 1.00 18.33 306 HIS F CA 1
ATOM 3823 C C . HIS F 1 27 ? 31.835 37.952 0.104 1.00 18.90 306 HIS F C 1
ATOM 3824 O O . HIS F 1 27 ? 30.689 37.621 0.438 1.00 19.33 306 HIS F O 1
ATOM 3831 N N . ARG F 1 28 ? 32.098 39.073 -0.557 1.00 18.22 307 ARG F N 1
ATOM 3832 C CA . ARG F 1 28 ? 31.050 40.038 -0.809 1.00 18.63 307 ARG F CA 1
ATOM 3833 C C . ARG F 1 28 ? 29.888 39.442 -1.614 1.00 18.37 307 ARG F C 1
ATOM 3834 O O . ARG F 1 28 ? 28.724 39.829 -1.413 1.00 18.68 307 ARG F O 1
ATOM 3842 N N . HIS F 1 29 ? 30.217 38.536 -2.532 1.00 18.09 308 HIS F N 1
ATOM 3843 C CA . HIS F 1 29 ? 29.242 37.798 -3.346 1.00 18.86 308 HIS F CA 1
ATOM 3844 C C . HIS F 1 29 ? 28.381 36.839 -2.505 1.00 19.15 308 HIS F C 1
ATOM 3845 O O . HIS F 1 29 ? 27.455 36.256 -3.035 1.00 19.96 308 HIS F O 1
ATOM 3852 N N . LEU F 1 30 ? 28.659 36.700 -1.202 1.00 18.24 309 LEU F N 1
ATOM 3853 C CA . LEU F 1 30 ? 27.973 35.712 -0.364 1.00 18.32 309 LEU F CA 1
ATOM 3854 C C . LEU F 1 30 ? 26.823 36.217 0.559 1.00 19.00 309 LEU F C 1
ATOM 3855 O O . LEU F 1 30 ? 26.207 35.410 1.270 1.00 18.95 309 LEU F O 1
ATOM 3860 N N . PHE F 1 31 ? 26.539 37.527 0.538 1.00 18.45 310 PHE F N 1
ATOM 3861 C CA . PHE F 1 31 ? 25.495 38.130 1.376 1.00 19.06 310 PHE F CA 1
ATOM 3862 C C . PHE F 1 31 ? 24.940 39.410 0.721 1.00 19.18 310 PHE F C 1
ATOM 3863 O O . PHE F 1 31 ? 25.493 39.913 -0.269 1.00 18.67 310 PHE F O 1
ATOM 3871 N N . ASP F 1 32 ? 23.897 39.979 1.305 1.00 18.97 311 ASP F N 1
ATOM 3872 C CA . ASP F 1 32 ? 23.339 41.213 0.764 1.00 19.70 311 ASP F CA 1
ATOM 3873 C C . ASP F 1 32 ? 23.949 42.504 1.412 1.00 20.13 311 ASP F C 1
ATOM 3874 O O . ASP F 1 32 ? 24.936 43.089 0.875 1.00 22.44 311 ASP F O 1
ATOM 3879 N N . LEU F 1 33 ? 23.399 42.934 2.548 1.00 17.52 312 LEU F N 1
ATOM 3880 C CA . LEU F 1 33 ? 23.839 44.165 3.207 1.00 15.86 312 LEU F CA 1
ATOM 3881 C C . LEU F 1 33 ? 24.634 43.847 4.456 1.00 15.06 312 LEU F C 1
ATOM 3882 O O . LEU F 1 33 ? 24.540 42.743 4.997 1.00 14.87 312 LEU F O 1
ATOM 3887 N N . ILE F 1 34 ? 25.510 44.772 4.871 1.00 15.75 313 ILE F N 1
ATOM 3888 C CA . ILE F 1 34 ? 26.283 44.595 6.057 1.00 15.16 313 ILE F CA 1
ATOM 3889 C C . ILE F 1 34 ? 26.244 45.988 6.708 1.00 17.64 313 ILE F C 1
ATOM 3890 O O . ILE F 1 34 ? 26.440 46.978 6.012 1.00 17.75 313 ILE F O 1
ATOM 3895 N N . SER F 1 35 ? 25.984 46.069 8.022 1.00 17.23 314 SER F N 1
ATOM 3896 C CA . SER F 1 35 ? 25.863 47.350 8.693 1.00 18.91 314 SER F CA 1
ATOM 3897 C C . SER F 1 35 ? 27.264 47.834 9.131 1.00 20.59 314 SER F C 1
ATOM 3898 O O . SER F 1 35 ? 28.231 47.085 9.077 1.00 21.65 314 SER F O 1
ATOM 3901 N N . SER F 1 36 ? 27.401 49.105 9.512 1.00 21.56 315 SER F N 1
ATOM 3902 C CA . SER F 1 36 ? 28.536 49.511 10.360 1.00 21.49 315 SER F CA 1
ATOM 3903 C C . SER F 1 36 ? 28.393 48.774 11.694 1.00 21.76 315 SER F C 1
ATOM 3904 O O . SER F 1 36 ? 27.420 48.067 11.919 1.00 22.14 315 SER F O 1
ATOM 3907 N N . THR F 1 37 ? 29.371 48.925 12.568 1.00 23.04 316 THR F N 1
ATOM 3908 C CA . THR F 1 37 ? 29.360 48.296 13.872 1.00 23.67 316 THR F CA 1
ATOM 3909 C C . THR F 1 37 ? 28.557 49.171 14.811 1.00 23.82 316 THR F C 1
ATOM 3910 O O . THR F 1 37 ? 28.783 50.382 14.892 1.00 24.75 316 THR F O 1
ATOM 3914 N N . TRP F 1 38 ? 27.630 48.585 15.550 1.00 23.42 317 TRP F N 1
ATOM 3915 C CA . TRP F 1 38 ? 26.782 49.374 16.410 1.00 23.01 317 TRP F CA 1
ATOM 3916 C C . TRP F 1 38 ? 26.676 48.660 17.748 1.00 24.95 317 TRP F C 1
ATOM 3917 O O . TRP F 1 38 ? 27.230 47.579 17.903 1.00 26.32 317 TRP F O 1
ATOM 3928 N N . HIS F 1 39 ? 26.006 49.279 18.729 1.00 25.45 318 HIS F N 1
ATOM 3929 C CA . HIS F 1 39 ? 25.729 48.648 20.005 1.00 26.47 318 HIS F CA 1
ATOM 3930 C C . HIS F 1 39 ? 24.388 49.179 20.569 1.00 26.99 318 HIS F C 1
ATOM 3931 O O . HIS F 1 39 ? 23.835 50.178 20.099 1.00 26.49 318 HIS F O 1
ATOM 3938 N N . TRP F 1 40 ? 23.865 48.507 21.575 1.00 27.67 319 TRP F N 1
ATOM 3939 C CA . TRP F 1 40 ? 22.740 49.072 22.272 1.00 29.18 319 TRP F CA 1
ATOM 3940 C C . TRP F 1 40 ? 23.235 50.152 23.246 1.00 29.95 319 TRP F C 1
ATOM 3941 O O . TRP F 1 40 ? 24.000 49.854 24.142 1.00 30.93 319 TRP F O 1
ATOM 3952 N N . ALA F 1 41 ? 22.815 51.408 23.051 1.00 30.83 320 ALA F N 1
ATOM 3953 C CA . ALA F 1 41 ? 23.373 52.549 23.824 1.00 32.38 320 ALA F CA 1
ATOM 3954 C C . ALA F 1 41 ? 22.699 52.842 25.187 1.00 32.99 320 ALA F C 1
ATOM 3955 O O . ALA F 1 41 ? 21.476 52.804 25.315 1.00 33.37 320 ALA F O 1
ATOM 3957 N N . SER F 1 42 ? 23.527 53.165 26.182 0.70 33.87 321 SER F N 1
ATOM 3958 C CA . SER F 1 42 ? 23.093 53.605 27.534 0.70 34.76 321 SER F CA 1
ATOM 3959 C C . SER F 1 42 ? 22.189 52.622 28.324 0.70 35.32 321 SER F C 1
ATOM 3960 O O . SER F 1 42 ? 22.254 51.403 28.085 0.70 35.00 321 SER F O 1
ATOM 3963 N N . PRO F 1 43 ? 21.332 53.143 29.238 1.00 35.79 322 PRO F N 1
ATOM 3964 C CA . PRO F 1 43 ? 20.842 52.390 30.407 0.50 36.20 322 PRO F CA 1
ATOM 3965 C C . PRO F 1 43 ? 20.496 50.903 30.209 0.50 36.63 322 PRO F C 1
ATOM 3966 O O . PRO F 1 43 ? 21.096 50.049 30.858 0.50 36.46 322 PRO F O 1
ATOM 3970 N N . LYS F 1 44 ? 19.568 50.585 29.315 0.50 37.22 323 LYS F N 1
ATOM 3971 C CA . LYS F 1 44 ? 18.966 49.250 29.314 0.50 38.06 323 LYS F CA 1
ATOM 3972 C C . LYS F 1 44 ? 19.700 48.122 28.540 0.50 38.82 323 LYS F C 1
ATOM 3973 O O . LYS F 1 44 ? 19.351 46.951 28.684 0.50 38.90 323 LYS F O 1
ATOM 3979 N N . ALA F 1 45 ? 20.708 48.467 27.739 0.50 39.65 324 ALA F N 1
ATOM 3980 C CA . ALA F 1 45 ? 21.424 47.496 26.871 0.50 40.58 324 ALA F CA 1
ATOM 3981 C C . ALA F 1 45 ? 21.719 46.089 27.469 0.50 40.84 324 ALA F C 1
ATOM 3982 O O . ALA F 1 45 ? 22.218 45.991 28.591 0.50 40.69 324 ALA F O 1
ATOM 3984 N N . PRO F 1 46 ? 21.441 45.002 26.699 1.00 41.53 325 PRO F N 1
ATOM 3985 C CA . PRO F 1 46 ? 21.728 43.603 27.104 1.00 41.38 325 PRO F CA 1
ATOM 3986 C C . PRO F 1 46 ? 23.221 43.362 27.354 0.50 41.30 325 PRO F C 1
ATOM 3987 O O . PRO F 1 46 ? 23.753 43.739 28.397 0.50 41.15 325 PRO F O 1
ATOM 3991 N N . HIS F 1 47 ? 23.875 42.725 26.385 0.50 41.10 326 HIS F N 1
ATOM 3992 C CA . HIS F 1 47 ? 25.321 42.559 26.370 0.50 40.79 326 HIS F CA 1
ATOM 3993 C C . HIS F 1 47 ? 25.988 43.922 26.164 0.50 40.78 326 HIS F C 1
ATOM 3994 O O . HIS F 1 47 ? 25.355 44.969 26.373 0.50 40.67 326 HIS F O 1
ATOM 4001 N N . LYS F 1 48 ? 27.257 43.914 25.742 1.00 40.58 327 LYS F N 1
ATOM 4002 C CA . LYS F 1 48 ? 27.978 45.170 25.500 1.00 40.12 327 LYS F CA 1
ATOM 4003 C C . LYS F 1 48 ? 29.094 45.123 24.425 1.00 39.53 327 LYS F C 1
ATOM 4004 O O . LYS F 1 48 ? 30.061 45.897 24.538 1.00 40.21 327 LYS F O 1
ATOM 4010 N N . HIS F 1 49 ? 29.011 44.283 23.384 1.00 38.84 328 HIS F N 1
ATOM 4011 C CA . HIS F 1 49 ? 30.258 44.109 22.615 0.50 37.37 328 HIS F CA 1
ATOM 4012 C C . HIS F 1 49 ? 31.049 45.199 21.786 1.00 36.53 328 HIS F C 1
ATOM 4013 O O . HIS F 1 49 ? 31.903 45.874 22.438 1.00 37.63 328 HIS F O 1
ATOM 4020 N N . ALA F 1 50 ? 30.920 45.387 20.460 1.00 33.12 329 ALA F N 1
ATOM 4021 C CA . ALA F 1 50 ? 29.791 45.669 19.594 1.00 29.35 329 ALA F CA 1
ATOM 4022 C C . ALA F 1 50 ? 29.077 44.655 18.676 1.00 27.23 329 ALA F C 1
ATOM 4023 O O . ALA F 1 50 ? 29.102 43.446 18.884 1.00 25.95 329 ALA F O 1
ATOM 4025 N N . ILE F 1 51 ? 28.389 45.199 17.652 1.00 25.70 330 ILE F N 1
ATOM 4026 C CA . ILE F 1 51 ? 27.516 44.399 16.737 1.00 24.57 330 ILE F CA 1
ATOM 4027 C C . ILE F 1 51 ? 27.656 44.743 15.250 1.00 24.26 330 ILE F C 1
ATOM 4028 O O . ILE F 1 51 ? 27.703 45.900 14.892 1.00 25.10 330 ILE F O 1
ATOM 4033 N N . VAL F 1 52 ? 27.716 43.728 14.394 1.00 22.93 331 VAL F N 1
ATOM 4034 C CA . VAL F 1 52 ? 27.533 43.915 12.979 1.00 22.03 331 VAL F CA 1
ATOM 4035 C C . VAL F 1 52 ? 26.350 43.038 12.465 1.00 21.48 331 VAL F C 1
ATOM 4036 O O . VAL F 1 52 ? 26.253 41.881 12.845 1.00 21.88 331 VAL F O 1
ATOM 4040 N N . THR F 1 53 ? 25.426 43.630 11.692 1.00 21.16 332 THR F N 1
ATOM 4041 C CA . THR F 1 53 ? 24.272 42.934 11.112 1.00 21.85 332 THR F CA 1
ATOM 4042 C C . THR F 1 53 ? 24.569 42.634 9.633 1.00 21.33 332 THR F C 1
ATOM 4043 O O . THR F 1 53 ? 24.968 43.507 8.894 1.00 20.64 332 THR F O 1
ATOM 4047 N N . VAL F 1 54 ? 24.377 41.387 9.218 1.00 20.99 333 VAL F N 1
ATOM 4048 C CA . VAL F 1 54 ? 24.609 40.977 7.828 1.00 19.33 333 VAL F CA 1
ATOM 4049 C C . VAL F 1 54 ? 23.279 40.378 7.382 1.00 19.07 333 VAL F C 1
ATOM 4050 O O . VAL F 1 54 ? 22.705 39.608 8.118 1.00 17.77 333 VAL F O 1
ATOM 4054 N N . THR F 1 55 ? 22.777 40.808 6.213 1.00 19.23 334 THR F N 1
ATOM 4055 C CA . THR F 1 55 ? 21.470 40.400 5.677 1.00 18.54 334 THR F CA 1
ATOM 4056 C C . THR F 1 55 ? 21.680 39.530 4.434 1.00 18.43 334 THR F C 1
ATOM 4057 O O . THR F 1 55 ? 22.730 39.607 3.775 1.00 16.87 334 THR F O 1
ATOM 4061 N N . TYR F 1 56 ? 20.658 38.724 4.146 1.00 18.62 335 TYR F N 1
ATOM 4062 C CA . TYR F 1 56 ? 20.685 37.747 3.065 1.00 20.10 335 TYR F CA 1
ATOM 4063 C C . TYR F 1 56 ? 19.375 37.880 2.207 1.00 20.59 335 TYR F C 1
ATOM 4064 O O . TYR F 1 56 ? 18.417 38.457 2.686 1.00 21.36 335 TYR F O 1
ATOM 4073 N N . HIS F 1 57 ? 19.379 37.441 0.940 1.00 20.39 336 HIS F N 1
ATOM 4074 C CA . HIS F 1 57 ? 18.168 37.380 0.112 1.00 19.63 336 HIS F CA 1
ATOM 4075 C C . HIS F 1 57 ? 17.336 36.172 0.437 1.00 20.37 336 HIS F C 1
ATOM 4076 O O . HIS F 1 57 ? 16.118 36.102 0.079 1.00 20.83 336 HIS F O 1
ATOM 4083 N N . SER F 1 58 ? 17.949 35.199 1.113 1.00 19.16 337 SER F N 1
ATOM 4084 C CA . SER F 1 58 ? 17.201 33.989 1.481 1.00 18.57 337 SER F CA 1
ATOM 4085 C C . SER F 1 58 ? 17.957 33.187 2.514 1.00 19.09 337 SER F C 1
ATOM 4086 O O . SER F 1 58 ? 19.165 33.394 2.724 1.00 19.42 337 SER F O 1
ATOM 4089 N N . GLU F 1 59 ? 17.259 32.208 3.080 1.00 20.90 338 GLU F N 1
ATOM 4090 C CA . GLU F 1 59 ? 17.786 31.231 4.018 1.00 20.99 338 GLU F CA 1
ATOM 4091 C C . GLU F 1 59 ? 18.844 30.301 3.435 1.00 21.16 338 GLU F C 1
ATOM 4092 O O . GLU F 1 59 ? 19.838 29.951 4.109 1.00 21.34 338 GLU F O 1
ATOM 4098 N N . GLU F 1 60 ? 18.649 29.904 2.186 1.00 20.94 339 GLU F N 1
ATOM 4099 C CA . GLU F 1 60 ? 19.694 29.175 1.448 1.00 21.28 339 GLU F CA 1
ATOM 4100 C C . GLU F 1 60 ? 20.968 30.013 1.254 1.00 20.89 339 GLU F C 1
ATOM 4101 O O . GLU F 1 60 ? 22.083 29.498 1.418 1.00 21.62 339 GLU F O 1
ATOM 4107 N N . GLN F 1 61 ? 20.837 31.314 0.948 1.00 20.09 340 GLN F N 1
ATOM 4108 C CA . GLN F 1 61 ? 22.032 32.123 0.823 1.00 17.67 340 GLN F CA 1
ATOM 4109 C C . GLN F 1 61 ? 22.766 32.269 2.179 1.00 18.25 340 GLN F C 1
ATOM 4110 O O . GLN F 1 61 ? 23.996 32.230 2.235 1.00 18.03 340 GLN F O 1
ATOM 4116 N N . ARG F 1 62 ? 22.023 32.443 3.267 1.00 17.67 341 ARG F N 1
ATOM 4117 C CA . ARG F 1 62 ? 22.639 32.519 4.568 1.00 18.06 341 ARG F CA 1
ATOM 4118 C C . ARG F 1 62 ? 23.402 31.201 4.957 1.00 19.61 341 ARG F C 1
ATOM 4119 O O . ARG F 1 62 ? 24.573 31.240 5.387 1.00 21.97 341 ARG F O 1
ATOM 4127 N N . GLN F 1 63 ? 22.731 30.054 4.829 1.00 18.56 342 GLN F N 1
ATOM 4128 C CA . GLN F 1 63 ? 23.341 28.742 5.039 1.00 17.95 342 GLN F CA 1
ATOM 4129 C C . GLN F 1 63 ? 24.628 28.553 4.251 1.00 18.19 342 GLN F C 1
ATOM 4130 O O . GLN F 1 63 ? 25.624 28.037 4.772 1.00 18.39 342 GLN F O 1
ATOM 4136 N N . GLN F 1 64 ? 24.612 28.921 2.978 1.00 18.81 343 GLN F N 1
ATOM 4137 C CA . GLN F 1 64 ? 25.817 28.815 2.177 1.00 18.69 343 GLN F CA 1
ATOM 4138 C C . GLN F 1 64 ? 26.941 29.684 2.685 1.00 19.71 343 GLN F C 1
ATOM 4139 O O . GLN F 1 64 ? 28.096 29.314 2.532 1.00 21.73 343 GLN F O 1
ATOM 4145 N N . PHE F 1 65 ? 26.628 30.858 3.232 1.00 19.28 344 PHE F N 1
ATOM 4146 C CA . PHE F 1 65 ? 27.621 31.770 3.783 1.00 20.28 344 PHE F CA 1
ATOM 4147 C C . PHE F 1 65 ? 28.307 31.080 5.006 1.00 20.68 344 PHE F C 1
ATOM 4148 O O . PHE F 1 65 ? 29.534 31.075 5.136 1.00 21.10 344 PHE F O 1
ATOM 4156 N N . LEU F 1 66 ? 27.476 30.519 5.877 1.00 21.54 345 LEU F N 1
ATOM 4157 C CA . LEU F 1 66 ? 27.869 29.820 7.110 1.00 22.55 345 LEU F CA 1
ATOM 4158 C C . LEU F 1 66 ? 28.652 28.557 6.806 1.00 23.42 345 LEU F C 1
ATOM 4159 O O . LEU F 1 66 ? 29.562 28.179 7.576 1.00 24.04 345 LEU F O 1
ATOM 4164 N N . ASN F 1 67 ? 28.317 27.910 5.691 1.00 22.90 346 ASN F N 1
ATOM 4165 C CA . ASN F 1 67 ? 29.119 26.788 5.203 1.00 23.27 346 ASN F CA 1
ATOM 4166 C C . ASN F 1 67 ? 30.523 27.186 4.753 1.00 23.49 346 ASN F C 1
ATOM 4167 O O . ASN F 1 67 ? 31.432 26.382 4.897 1.00 24.43 346 ASN F O 1
ATOM 4172 N N . VAL F 1 68 ? 30.700 28.400 4.226 1.00 22.17 347 VAL F N 1
ATOM 4173 C CA . VAL F 1 68 ? 31.937 28.773 3.555 1.00 22.58 347 VAL F CA 1
ATOM 4174 C C . VAL F 1 68 ? 32.881 29.722 4.365 1.00 22.71 347 VAL F C 1
ATOM 4175 O O . VAL F 1 68 ? 34.101 29.654 4.210 1.00 21.05 347 VAL F O 1
ATOM 4179 N N . VAL F 1 69 ? 32.309 30.597 5.225 1.00 22.72 348 VAL F N 1
ATOM 4180 C CA . VAL F 1 69 ? 33.065 31.686 5.873 1.00 20.68 348 VAL F CA 1
ATOM 4181 C C . VAL F 1 69 ? 33.504 31.210 7.235 1.00 21.84 348 VAL F C 1
ATOM 4182 O O . VAL F 1 69 ? 32.676 30.748 8.049 1.00 20.95 348 VAL F O 1
ATOM 4186 N N . LYS F 1 70 ? 34.807 31.290 7.500 1.00 22.80 349 LYS F N 1
ATOM 4187 C CA . LYS F 1 70 ? 35.285 31.037 8.862 1.00 23.45 349 LYS F CA 1
ATOM 4188 C C . LYS F 1 70 ? 35.013 32.269 9.715 1.00 24.05 349 LYS F C 1
ATOM 4189 O O . LYS F 1 70 ? 35.424 33.375 9.394 1.00 23.69 349 LYS F O 1
ATOM 4195 N N . ILE F 1 71 ? 34.240 32.082 10.773 1.00 25.86 350 ILE F N 1
ATOM 4196 C CA . ILE F 1 71 ? 34.023 33.113 11.765 1.00 27.30 350 ILE F CA 1
ATOM 4197 C C . ILE F 1 71 ? 35.211 33.159 12.770 1.00 27.89 350 ILE F C 1
ATOM 4198 O O . ILE F 1 71 ? 35.496 32.154 13.395 1.00 28.87 350 ILE F O 1
ATOM 4203 N N . PRO F 1 72 ? 35.956 34.302 12.849 1.00 28.05 351 PRO F N 1
ATOM 4204 C CA . PRO F 1 72 ? 37.101 34.459 13.777 1.00 27.37 351 PRO F CA 1
ATOM 4205 C C . PRO F 1 72 ? 36.726 34.108 15.223 1.00 27.05 351 PRO F C 1
ATOM 4206 O O . PRO F 1 72 ? 35.571 34.338 15.605 1.00 25.89 351 PRO F O 1
ATOM 4210 N N . PRO F 1 73 ? 37.699 33.571 16.035 1.00 26.70 352 PRO F N 1
ATOM 4211 C CA . PRO F 1 73 ? 37.353 33.131 17.395 1.00 26.09 352 PRO F CA 1
ATOM 4212 C C . PRO F 1 73 ? 37.011 34.301 18.308 1.00 25.55 352 PRO F C 1
ATOM 4213 O O . PRO F 1 73 ? 36.409 34.134 19.366 1.00 25.36 352 PRO F O 1
ATOM 4217 N N . THR F 1 74 ? 37.347 35.494 17.874 1.00 25.89 353 THR F N 1
ATOM 4218 C CA . THR F 1 74 ? 37.036 36.688 18.658 1.00 27.13 353 THR F CA 1
ATOM 4219 C C . THR F 1 74 ? 35.574 37.164 18.457 1.00 27.35 353 THR F C 1
ATOM 4220 O O . THR F 1 74 ? 35.162 38.236 18.981 1.00 27.31 353 THR F O 1
ATOM 4224 N N . ILE F 1 75 ? 34.797 36.375 17.708 1.00 26.08 354 ILE F N 1
ATOM 4225 C CA . ILE F 1 75 ? 33.489 36.819 17.226 1.00 25.63 354 ILE F CA 1
ATOM 4226 C C . ILE F 1 75 ? 32.511 35.683 17.398 1.00 25.53 354 ILE F C 1
ATOM 4227 O O . ILE F 1 75 ? 32.823 34.567 17.068 1.00 25.76 354 ILE F O 1
ATOM 4232 N N . ARG F 1 76 ? 31.320 35.994 17.879 1.00 25.56 355 ARG F N 1
ATOM 4233 C CA . ARG F 1 76 ? 30.231 35.045 17.987 1.00 26.26 355 ARG F CA 1
ATOM 4234 C C . ARG F 1 76 ? 29.103 35.509 17.059 1.00 26.35 355 ARG F C 1
ATOM 4235 O O . ARG F 1 76 ? 29.051 36.678 16.646 1.00 26.20 355 ARG F O 1
ATOM 4243 N N . HIS F 1 77 ? 28.164 34.633 16.757 1.00 26.86 356 HIS F N 1
ATOM 4244 C CA . HIS F 1 77 ? 27.071 35.031 15.856 1.00 27.72 356 HIS F CA 1
ATOM 4245 C C . HIS F 1 77 ? 25.750 34.417 16.312 1.00 27.64 356 HIS F C 1
ATOM 4246 O O . HIS F 1 77 ? 25.755 33.389 16.981 1.00 27.06 356 HIS F O 1
ATOM 4253 N N . LYS F 1 78 ? 24.636 35.047 15.947 1.00 26.79 357 LYS F N 1
ATOM 4254 C CA . LYS F 1 78 ? 23.323 34.448 16.088 1.00 26.29 357 LYS F CA 1
ATOM 4255 C C . LYS F 1 78 ? 22.517 34.689 14.805 1.00 25.67 357 LYS F C 1
ATOM 4256 O O . LYS F 1 78 ? 22.674 35.726 14.148 1.00 24.52 357 LYS F O 1
ATOM 4262 N N . LEU F 1 79 ? 21.654 33.728 14.471 1.00 25.66 358 LEU F N 1
ATOM 4263 C CA . LEU F 1 79 ? 20.722 33.842 13.348 1.00 26.16 358 LEU F CA 1
ATOM 4264 C C . LEU F 1 79 ? 19.395 34.474 13.740 1.00 26.01 358 LEU F C 1
ATOM 4265 O O . LEU F 1 79 ? 18.886 34.196 14.811 1.00 26.83 358 LEU F O 1
ATOM 4270 N N . GLY F 1 80 ? 18.819 35.305 12.865 1.00 25.53 359 GLY F N 1
ATOM 4271 C CA . GLY F 1 80 ? 17.450 35.815 13.056 1.00 23.90 359 GLY F CA 1
ATOM 4272 C C . GLY F 1 80 ? 16.870 36.370 11.769 1.00 23.05 359 GLY F C 1
ATOM 4273 O O . GLY F 1 80 ? 17.263 35.942 10.687 1.00 23.16 359 GLY F O 1
ATOM 4274 N N . PHE F 1 81 ? 15.978 37.347 11.898 1.00 22.44 360 PHE F N 1
ATOM 4275 C CA . PHE F 1 81 ? 15.197 37.922 10.811 1.00 24.47 360 PHE F CA 1
ATOM 4276 C C . PHE F 1 81 ? 14.893 39.364 11.184 1.00 24.71 360 PHE F C 1
ATOM 4277 O O . PHE F 1 81 ? 14.889 39.683 12.351 1.00 25.26 360 PHE F O 1
ATOM 4285 N N . MET F 1 82 ? 14.632 40.222 10.204 1.00 24.69 361 MET F N 1
ATOM 4286 C CA . MET F 1 82 ? 14.089 41.570 10.439 1.00 25.89 361 MET F CA 1
ATOM 4287 C C . MET F 1 82 ? 13.170 41.886 9.272 1.00 26.42 361 MET F C 1
ATOM 4288 O O . MET F 1 82 ? 13.220 41.174 8.238 1.00 26.78 361 MET F O 1
ATOM 4293 N N . SER F 1 83 ? 12.331 42.915 9.408 1.00 27.03 362 SER F N 1
ATOM 4294 C CA . SER F 1 83 ? 11.447 43.324 8.310 1.00 28.11 362 SER F CA 1
ATOM 4295 C C . SER F 1 83 ? 12.237 43.711 7.059 1.00 29.84 362 SER F C 1
ATOM 4296 O O . SER F 1 83 ? 13.247 44.443 7.144 1.00 29.08 362 SER F O 1
ATOM 4299 N N . MET F 1 84 ? 11.775 43.208 5.902 1.00 31.60 363 MET F N 1
ATOM 4300 C CA . MET F 1 84 ? 12.291 43.613 4.577 1.00 34.09 363 MET F CA 1
ATOM 4301 C C . MET F 1 84 ? 12.108 45.131 4.302 1.00 34.17 363 MET F C 1
ATOM 4302 O O . MET F 1 84 ? 13.002 45.772 3.722 1.00 33.10 363 MET F O 1
ATOM 4307 N N . HIS F 1 85 ? 10.947 45.667 4.736 1.00 35.31 364 HIS F N 1
ATOM 4308 C CA . HIS F 1 85 ? 10.576 47.103 4.742 1.00 36.54 364 HIS F CA 1
ATOM 4309 C C . HIS F 1 85 ? 11.635 48.055 5.360 1.00 37.82 364 HIS F C 1
ATOM 4310 O O . HIS F 1 85 ? 11.778 49.204 4.932 1.00 37.31 364 HIS F O 1
ATOM 4317 N N . LEU F 1 86 ? 12.371 47.561 6.351 1.00 39.20 365 LEU F N 1
ATOM 4318 C CA . LEU F 1 86 ? 13.388 48.336 7.071 1.00 41.62 365 LEU F CA 1
ATOM 4319 C C . LEU F 1 86 ? 14.747 48.372 6.347 1.00 43.91 365 LEU F C 1
ATOM 4320 O O . LEU F 1 86 ? 15.757 48.827 6.917 1.00 44.68 365 LEU F O 1
ATOM 4325 N N . LEU F 1 87 ? 14.792 47.813 5.139 1.00 45.76 366 LEU F N 1
ATOM 4326 C CA . LEU F 1 87 ? 16.008 47.817 4.343 1.00 47.62 366 LEU F CA 1
ATOM 4327 C C . LEU F 1 87 ? 15.829 48.846 3.230 1.00 48.43 366 LEU F C 1
ATOM 4328 O O . LEU F 1 87 ? 15.050 48.713 2.266 1.00 48.18 366 LEU F O 1
#

CATH classification: 3.30.70.330

Organism: Human papillomavirus type 6a (NCBI:txid37122)

Solvent-accessible surface area: 26489 Å² total; per-residue (Å²): 128,53,5,11,2,0,0,0,31,2,77,39,104,54,1,95,84,10,45,148,123,0,41,78,121,28,110,136,14,7,31,11,0,0,15,32,10,80,2,0,60,92,53,27,76,41,183,91,17,0,3,9,0,0,3,137,49,5,98,30,3,3,80,0,0,39,76,4,174,24,42,139,97,7,154,30,80,24,2,76,13,12,103,108,0,44,146,74,40,3,8,3,0,2,0,27,9,70,37,103,36,0,87,87,8,27,150,141,0,18,103,119,30,132,138,12,9,42,12,0,0,17,29,10,83,11,24,14,117,51,38,68,53,181,84,12,0,3,8,0,0,3,129,38,70,117,36,19,64,103,0,10,73,74,11,194,29,41,145,77,12,201,58,74,69,2,74,15,10,96,86,1,46,116,98,44,4,13,3,0,2,0,24,3,90,43,101,36,1,95,80,5,42,156,118,0,46,88,127,28,179,137,5,10,28,10,0,0,12,28,12,83,10,24,79,114,111,32,67,44,204,92,16,0,2,8,0,0,4,116,46,23,94,32,0,15,90,0,31,91,67,10,189,47,38,140,77,10,195,52,74,5,0,32,14,21,86,115,0,38,128,48,24,4,10,1,0,0,0,14,5,91,36,105,40,0,98,80,6,34,160,126,1,29,87,115,34,131,139,20,5,22,9,6,0,12,25,11,83,12,22,34,136,128,55,63,39,193,66,17,0,3,8,0,0,4,116,47,103,123,28,15,96,90,0,41,111,81,12,187,51,42,139,84,9,191,71,51,72,5,69,13,3,113,26,0,43,40,78,36,5,14,3,0,1,0,13,5,96,39,92,34,1,82,87,8,22,143,136,0,24,96,112,26,140,133,9,7,27,8,6,0,16,28,11,82,18,25,33,108,111,74,38,54,173,60,18,0,4,8,0,0,4,82,16,125,115,26,31,97,98,0,42,107,85,11,189,51,45,143,78,12,198,76,59,70,13,58,11,8,65,113,0,49,121,46,6,9,4,0,2,0,18,4,76,41,96,34,1,105,86,6,36,154,120,0,46,80,114,33,139,141,34,5,14,0,1,0,14,26,11,82,10,11,67,99,116,30,55,53,186,115,8,0,2,8,0,0,4,120,48,102,116,41,17,88,77,0,42,94,88,9,187,49,43,140,80,9,187,72,73,64,3,62,12,10,111,111,0,43

Sequence (520 aa):
SATPIVQFQGESNCLKCFRYRLNDKHRHLFDLISSTWHWASPKAPHKHAIVTVTYHSEEQRQQFLNVVKIPPTIRHKLGFMSMHLLSSATPIVQFQGESNCLKCFRYRLNDKHRHLFDLISSTWHWASPKAPHKHAIVTVTYHSEEQRQQQFLNVVKIPPTIRHKLGFMSMHLLSSATPIVQFQGESNCLKCFRYRLNDKHRHLFDLISSTWHWASPKAPHKHAIVTVTYHSEEQRQQFLNVVKIPPTIRHKLGFMSMHLLSSATPIVQFQGESNCLKCFRYRLNDKHRHLFDLISSTWHWASPKAPHKHAIVTVTYHSEEQRQQFLNVVKIPPTIRHKLGFMSMHLLSSATPIVQFQGESNCLKCFRYRLNDKHRHLFDLISSTWHWASPKAPHKHHAIVTVTYHSEEQRQQFLNVVKIPPTIRHKLGFMSMHLLSATPIVQFQGESNCLKCFRYRLNDKHRHLFDLISSTWHWASPKAPHKHAIVTVTYHSEEQRQQFLNVVKIPPTIRHKLGFMSMHLL

InterPro domains:
  IPR000427 Papillomavirus E2, C-terminal [PF00511] (286-362)
  IPR001866 Papillomavirus E2, N-terminal [PF00508] (1-196)
  IPR012677 Nucleotide-binding alpha-beta plait domain superfamily [G3DSA:3.30.70.330] (282-368)
  IPR033668 Regulatory protein E2 [MF_04001] (1-366)
  IPR035975 E2/EBNA1, C-terminal [SSF54957] (271-366)
  IPR036050 E2 regulatory, transactivation domain [SSF51332] (1-201)
  IPR042503 E2 regulatory, transactivation domain, subdomain 1 [G3DSA:1.10.287.30] (1-100)
  IPR042504 E2 regulatory, transactivation domain, subdomain 2 [G3DSA:2.170.200.10] (101-205)

Nearest PDB structures (foldseek):
  2aye-assembly1_B  TM=9.804E-01  e=9.132E-16  Human papillomavirus type 6a
  1a7g-assembly1_E-2  TM=9.075E-01  e=5.715E-10  human papillomavirus 31
  1zzf-assembly1_B  TM=8.454E-01  e=3.373E-09  Human papillomavirus 16
  6bus-assembly1_2  TM=8.873E-01  e=6.373E-08  Deltapapillomavirus 4
  1dhm-assembly1_B  TM=8.556E-01  e=3.905E-08  human papillomavirus 31

B-factor: mean 26.31, std 8.89, range [2.0, 88.27]